Protein AF-0000000077855759 (afdb_homodimer)

Sequence (498 aa):
MSPPAPWRPLLDTHLSQNSTTTLTLTTIDHDAANRPVPRARTCEFRGFWPSPSLHPSALDALAAQCGGPNPPVYESDMLSLTTDVRMDKAAQLDATGHVVEAVFWLKDVMNQWRIRGTAHVLGDPRGGPHEEAAREAVRRGMRRTTQGEEDAWTWERQVTSYFANHSPAMRGSFRNPPPGRPRDTPAGPGLGLGQTVDDLHDPVARGNFRVVVVRPEEVERLDLSDLQNVRRVQWTLQEDRWEEVELWPMSPPAPWRPLLDTHLSQNSTTTLTLTTIDHDAANRPVPRARTCEFRGFWPSPSLHPSALDALAAQCGGPNPPVYESDMLSLTTDVRMDKAAQLDATGHVVEAVFWLKDVMNQWRIRGTAHVLGDPRGGPHEEAAREAVRRGMRRTTQGEEDAWTWERQVTSYFANHSPAMRGSFRNPPPGRPRDTPAGPGLGLGQTVDDLHDPVARGNFRVVVVRPEEVERLDLSDLQNVRRVQWTLQEDRWEEVELWP

Secondary structure (DSSP, 8-state):
-PPPPTTHHHHHHHHHHSS--EEEEEEEEE-TT--EEEEEEEEE---BTT-----HHHHHHHHHHHSSPPPS-EE-S-EEEEEETTSHHHHHHHHTTTEEEEEEEEGGGTEEEEEEEEEEEE--TT--HHHHHHHHHHHTT-EE-SSS-GGG--HHHHHHHHHHTS-HHHHHGGGSSPTTSBTTS---TT--TT-----TT-HHHHHHEEEEEEEEEEEEEEE-S-TTS-EEEEEEEETTEEEEEEE--/-PPPPTTHHHHHHHHHHSS--EEEEEEEEE-TT--EEEEEEEEE---BTT-----HHHHHHHHHHHSSPPPS-EE-S-EEEEEETTSHHHHHHHHTTTEEEEEEEEGGGTEEEEEEEEEEEE--TT--HHHHHHHHHHHTT-EE-SSS-GGG--HHHHHHHHHHTS-HHHHHGGGSSPTTSBTTS---TT--TT-----TT-HHHHHHEEEEEEEEEEEEEEE-S-TTS-EEEEEEEETTEEEEEEE--

Organism: Aspergillus terreus (NCBI:txid33178)

Foldseek 3Di:
DPDAAPCQVVVVVLCVQFPFQKKKKKFWDADPVRHIDIDIDIFGWQDFPLDGDADPQLQVLCCVAPVGAFKPFKGFSKIKTKDFCLDPLVVRCVVPVQWMKMWDQRPSQRKIKIFTFGKAKEQQPVDDDNNVVSVVVVVVRMDTDPDDDPVRDDRNRSLLSSLSRDFQQVLLVLLAARPPDDPPDDSDPSHDHRGGHSRSPDPSSSNGMIMMIGDGAKMKMWGCNDVVDIWIKMWGQDPNHTDIDTDDD/DPDAAPCQVVVVVLCVQFPFQKKKKKFWDADPVRHIDIDIDIFGWQDFPLDGDADPQLQVLCCVAPVGAFKPFKGFSKIKTKDFCLDPLVVRCVVPVQWMKMWDQRPSQRKIKIFTFGKAKEQQPVDDDNNVVSVVVVVVGMDTDPDDDPVRDDRNRSLLSSLSRDFQQVLLVLLAARPPDDPVDDSDPSHDHRGGHSRSPDPSSSNGMIMMIGDGAKMKMWGCNDVVDIWIKMWGQDPNHTDIDTDDD

InterPro domains:
  IPR012349 FMN-binding split barrel [G3DSA:2.30.110.10] (3-249)
  IPR024624 Pyridoxamine 5'-phosphate oxidase, Alr4036 family, FMN-binding domain [PF12766] (5-122)

Solvent-accessible surface area (backbone atoms only — not comparable to full-atom values): 26289 Å² total; per-residue (Å²): 120,86,71,76,58,88,62,47,68,59,51,52,51,52,49,73,67,23,95,59,55,54,28,37,44,26,31,44,44,63,48,98,86,66,45,79,37,38,42,70,44,81,44,58,59,51,38,40,34,81,56,50,85,69,44,70,70,20,51,51,49,28,44,74,74,60,78,35,71,54,58,67,26,50,38,42,81,23,41,23,33,69,45,50,59,70,32,69,66,52,57,28,28,70,74,54,81,14,43,30,26,35,35,34,72,35,68,78,64,30,32,37,38,38,38,29,34,35,47,36,62,36,51,57,82,84,51,54,70,68,35,49,51,28,49,51,60,52,51,72,55,49,41,72,48,97,37,64,58,67,88,70,48,50,71,68,49,48,48,43,47,61,54,38,54,41,54,37,54,59,39,13,56,39,26,32,31,62,39,70,38,56,50,88,48,80,51,52,91,90,31,38,75,62,37,69,37,86,59,84,73,39,65,61,29,43,66,28,37,31,40,34,39,33,44,69,39,33,40,34,40,40,38,55,72,40,72,66,60,52,43,24,40,39,36,37,60,49,96,92,35,76,44,77,48,51,25,30,88,120,85,72,76,57,88,62,48,67,59,50,53,52,52,48,72,66,22,95,59,56,56,29,37,45,24,31,45,45,62,48,98,86,67,46,78,38,37,40,71,44,80,44,58,58,52,38,41,34,80,58,51,84,71,45,70,69,21,53,50,50,29,43,74,73,62,78,36,71,57,59,66,27,51,38,42,83,24,40,24,32,69,46,51,59,70,32,68,66,52,56,28,28,72,73,53,81,15,44,30,26,36,36,34,72,35,69,78,66,30,32,37,38,39,38,28,32,36,46,36,64,37,50,57,82,85,51,56,70,67,34,49,51,28,50,51,60,51,52,74,56,49,40,71,47,97,35,67,59,68,87,68,48,52,71,66,51,48,47,42,47,60,55,37,53,41,53,38,54,60,40,11,57,37,25,33,31,62,40,69,36,56,50,88,48,81,51,53,89,90,31,38,76,62,37,66,39,85,61,84,72,39,64,61,27,43,66,27,37,30,39,34,39,34,43,68,41,33,41,36,41,40,36,54,71,40,73,66,61,54,43,22,39,37,36,36,59,49,95,92,36,75,44,78,48,52,26,30,88

Radius of gyration: 24.05 Å; Cα contacts (8 Å, |Δi|>4): 1072; chains: 2; bounding box: 54×73×54 Å

pLDDT: mean 96.37, std 4.12, range [60.31, 98.94]

Nearest PDB structures (foldseek):
  6ymh-assembly1_BBB  TM=7.259E-01  e=4.515E-08  Escherichia coli K-12
  1t9m-assembly1_B  TM=6.771E-01  e=1.110E-08  Pseudomonas aeruginosa
  6ylz-assembly1_AAA-2  TM=7.016E-01  e=2.608E-08  Escherichia coli K-12
  1dnl-assembly1_A  TM=5.886E-01  e=4.727E-09  Escherichia coli K-12
  6ymh-assembly1_AAA  TM=7.828E-01  e=9.529E-07  Escherichia coli K-12

Structure (mmCIF, N/CA/C/O backbone):
data_AF-0000000077855759-model_v1
#
loop_
_entity.id
_entity.type
_entity.pdbx_description
1 polymer 'Uncharacterized protein'
#
loop_
_atom_site.group_PDB
_atom_site.id
_atom_site.type_symbol
_atom_site.label_atom_id
_atom_site.label_alt_id
_atom_site.label_comp_id
_atom_site.label_asym_id
_atom_site.label_entity_id
_atom_site.label_seq_id
_atom_site.pdbx_PDB_ins_code
_atom_site.Cartn_x
_atom_site.Cartn_y
_atom_site.Cartn_z
_atom_site.occupancy
_atom_site.B_iso_or_equiv
_atom_site.auth_seq_id
_atom_site.auth_comp_id
_atom_site.auth_asym_id
_atom_site.auth_atom_id
_atom_site.pdbx_PDB_model_num
ATOM 1 N N . MET A 1 1 ? -23.641 -25.172 -3.844 1 60.53 1 MET A N 1
ATOM 2 C CA . MET A 1 1 ? -22.297 -24.578 -3.717 1 60.53 1 MET A CA 1
ATOM 3 C C . MET A 1 1 ? -22.359 -23.266 -2.957 1 60.53 1 MET A C 1
ATOM 5 O O . MET A 1 1 ? -23.375 -22.562 -2.998 1 60.53 1 MET A O 1
ATOM 9 N N . SER A 1 2 ? -21.516 -23.109 -1.911 1 77.69 2 SER A N 1
ATOM 10 C CA . SER A 1 2 ? -21.562 -21.875 -1.123 1 77.69 2 SER A CA 1
ATOM 11 C C . SER A 1 2 ? -21.453 -20.656 -2.014 1 77.69 2 SER A C 1
ATOM 13 O O . SER A 1 2 ? -20.672 -20.641 -2.967 1 77.69 2 SER A O 1
ATOM 15 N N . PRO A 1 3 ? -22.375 -19.781 -1.977 1 87.19 3 PRO A N 1
ATOM 16 C CA . PRO A 1 3 ? -22.328 -18.562 -2.781 1 87.19 3 PRO A CA 1
ATOM 17 C C . PRO A 1 3 ? -21.031 -17.781 -2.602 1 87.19 3 PRO A C 1
ATOM 19 O O . PRO A 1 3 ? -20.328 -17.984 -1.614 1 87.19 3 PRO A O 1
ATOM 22 N N . PRO A 1 4 ? -20.672 -17 -3.646 1 92.44 4 PRO A N 1
ATOM 23 C CA . PRO A 1 4 ? -19.531 -16.109 -3.475 1 92.44 4 PRO A CA 1
ATOM 24 C C . PRO A 1 4 ? -19.672 -15.188 -2.266 1 92.44 4 PRO A C 1
ATOM 26 O O . PRO A 1 4 ? -20.781 -14.922 -1.819 1 92.44 4 PRO A O 1
ATOM 29 N N . ALA A 1 5 ? -18.547 -14.789 -1.756 1 97.44 5 ALA A N 1
ATOM 30 C CA . ALA A 1 5 ? -18.578 -13.805 -0.674 1 97.44 5 ALA A CA 1
ATOM 31 C C . ALA A 1 5 ? -19.406 -12.586 -1.069 1 97.44 5 ALA A C 1
ATOM 33 O O . ALA A 1 5 ? -19.422 -12.195 -2.24 1 97.44 5 ALA A O 1
ATOM 34 N N . PRO A 1 6 ? -20.094 -11.93 -0.181 1 98 6 PRO A N 1
ATOM 35 C CA . PRO A 1 6 ? -21 -10.82 -0.5 1 98 6 PRO A CA 1
ATOM 36 C C . PRO A 1 6 ? -20.266 -9.633 -1.133 1 98 6 PRO A C 1
ATOM 38 O O . PRO A 1 6 ? -20.875 -8.867 -1.888 1 98 6 PRO A O 1
ATOM 41 N N . TRP A 1 7 ? -19.047 -9.43 -0.906 1 98.69 7 TRP A N 1
ATOM 42 C CA . TRP A 1 7 ? -18.266 -8.305 -1.427 1 98.69 7 TRP A CA 1
ATOM 43 C C . TRP A 1 7 ? -17.719 -8.625 -2.811 1 98.69 7 TRP A C 1
ATOM 45 O O . TRP A 1 7 ? -17.297 -7.723 -3.541 1 98.69 7 TRP A O 1
ATOM 55 N N . ARG A 1 8 ? -17.688 -9.844 -3.229 1 98 8 ARG A N 1
ATOM 56 C CA . ARG A 1 8 ? -16.938 -10.32 -4.387 1 98 8 ARG A CA 1
ATOM 57 C C . ARG A 1 8 ? -17.531 -9.766 -5.684 1 98 8 ARG A C 1
ATOM 59 O O . ARG A 1 8 ? -16.797 -9.258 -6.531 1 98 8 ARG A O 1
ATOM 66 N N . PRO A 1 9 ? -18.828 -9.828 -5.926 1 97.56 9 PRO A N 1
ATOM 67 C CA . PRO A 1 9 ? -19.375 -9.305 -7.184 1 97.56 9 PRO A CA 1
ATOM 68 C C . PRO A 1 9 ? -19.109 -7.816 -7.375 1 97.56 9 PRO A C 1
ATOM 70 O O . PRO A 1 9 ? -18.781 -7.383 -8.484 1 97.56 9 PRO A O 1
ATOM 73 N N . LEU A 1 10 ? -19.203 -7.074 -6.332 1 98.5 10 LEU A N 1
ATOM 74 C CA . LEU A 1 10 ? -18.984 -5.637 -6.43 1 98.5 10 LEU A CA 1
ATOM 75 C C . LEU A 1 10 ? -17.5 -5.34 -6.699 1 98.5 10 LEU A C 1
ATOM 77 O O . LEU A 1 10 ? -17.188 -4.488 -7.531 1 98.5 10 LEU A O 1
ATOM 81 N N . LEU A 1 11 ? -16.609 -5.992 -6.004 1 98.69 11 LEU A N 1
ATOM 82 C CA . LEU A 1 11 ? -15.18 -5.812 -6.262 1 98.69 11 LEU A CA 1
ATOM 83 C C . LEU A 1 11 ? -14.844 -6.168 -7.703 1 98.69 11 LEU A C 1
ATOM 85 O O . LEU A 1 11 ? -14.102 -5.438 -8.367 1 98.69 11 LEU A O 1
ATOM 89 N N . ASP A 1 12 ? -15.391 -7.254 -8.148 1 97.44 12 ASP A N 1
ATOM 90 C CA . ASP A 1 12 ? -15.156 -7.676 -9.523 1 97.44 12 ASP A CA 1
ATOM 91 C C . ASP A 1 12 ? -15.602 -6.598 -10.508 1 97.44 12 ASP A C 1
ATOM 93 O O . ASP A 1 12 ? -14.883 -6.293 -11.469 1 97.44 12 ASP A O 1
ATOM 97 N N . THR A 1 13 ? -16.75 -6.02 -10.305 1 98.19 13 THR A N 1
ATOM 98 C CA . THR A 1 13 ? -17.266 -4.945 -11.141 1 98.19 13 THR A CA 1
ATOM 99 C C . THR A 1 13 ? -16.328 -3.742 -11.117 1 98.19 13 THR A C 1
ATOM 101 O O . THR A 1 13 ? -16 -3.174 -12.172 1 98.19 13 THR A O 1
ATOM 104 N N . HIS A 1 14 ? -15.812 -3.332 -9.93 1 98.75 14 HIS A N 1
ATOM 105 C CA . HIS A 1 14 ? -14.914 -2.189 -9.805 1 98.75 14 HIS A CA 1
ATOM 106 C C . HIS A 1 14 ? -13.602 -2.441 -10.531 1 98.75 14 HIS A C 1
ATOM 108 O O . HIS A 1 14 ? -13.078 -1.549 -11.203 1 98.75 14 HIS A O 1
ATOM 114 N N . LEU A 1 15 ? -13.125 -3.666 -10.391 1 98.19 15 LEU A N 1
ATOM 115 C CA . LEU A 1 15 ? -11.875 -4.027 -11.055 1 98.19 15 LEU A CA 1
ATOM 116 C C . LEU A 1 15 ? -12.039 -3.998 -12.57 1 98.19 15 LEU A C 1
ATOM 118 O O . LEU A 1 15 ? -11.125 -3.58 -13.289 1 98.19 15 LEU A O 1
ATOM 122 N N . SER A 1 16 ? -13.195 -4.383 -13.07 1 97 16 SER A N 1
ATOM 123 C CA . SER A 1 16 ? -13.445 -4.402 -14.508 1 97 16 SER A CA 1
ATOM 124 C C . SER A 1 16 ? -13.609 -2.988 -15.062 1 97 16 SER A C 1
ATOM 126 O O . SER A 1 16 ? -13.383 -2.752 -16.25 1 97 16 SER A O 1
ATOM 128 N N . GLN A 1 17 ? -13.961 -2.012 -14.234 1 97.69 17 GLN A N 1
ATOM 129 C CA . GLN A 1 17 ? -14.219 -0.639 -14.648 1 97.69 17 GLN A CA 1
ATOM 130 C C . GLN A 1 17 ? -12.984 0.236 -14.484 1 97.69 17 GLN A C 1
ATOM 132 O O . GLN A 1 17 ? -12.961 1.384 -14.93 1 97.69 17 GLN A O 1
ATOM 137 N N . ASN A 1 18 ? -12.023 -0.285 -13.812 1 96.75 18 ASN A N 1
ATOM 138 C CA . ASN A 1 18 ? -10.828 0.491 -13.516 1 96.75 18 ASN A CA 1
ATOM 139 C C . ASN A 1 18 ? -9.711 0.214 -14.523 1 96.75 18 ASN A C 1
ATOM 141 O O . ASN A 1 18 ? -9.562 -0.915 -14.992 1 96.75 18 ASN A O 1
ATOM 145 N N . SER A 1 19 ? -8.867 1.214 -14.773 1 95.38 19 SER A N 1
ATOM 146 C CA . SER A 1 19 ? -7.836 1.148 -15.805 1 95.38 19 SER A CA 1
ATOM 147 C C . SER A 1 19 ? -6.688 0.241 -15.391 1 95.38 19 SER A C 1
ATOM 149 O O . SER A 1 19 ? -5.906 -0.21 -16.234 1 95.38 19 SER A O 1
ATOM 151 N N . THR A 1 20 ? -6.52 0.052 -14.109 1 94.88 20 THR A N 1
ATOM 152 C CA . THR A 1 20 ? -5.469 -0.83 -13.609 1 94.88 20 THR A CA 1
ATOM 153 C C . THR A 1 20 ? -6.008 -1.749 -12.516 1 94.88 20 THR A C 1
ATOM 155 O O . THR A 1 20 ? -7.051 -1.469 -11.922 1 94.88 20 THR A O 1
ATOM 158 N N . THR A 1 21 ? -5.375 -2.834 -12.383 1 96.31 21 THR A N 1
ATOM 159 C CA . THR A 1 21 ? -5.691 -3.754 -11.289 1 96.31 21 THR A CA 1
ATOM 160 C C . THR A 1 21 ? -4.512 -3.883 -10.336 1 96.31 21 THR A C 1
ATOM 162 O O . THR A 1 21 ? -4.32 -4.934 -9.719 1 96.31 21 THR A O 1
ATOM 165 N N . THR A 1 22 ? -3.705 -2.838 -10.281 1 97.81 22 THR A N 1
ATOM 166 C CA . THR A 1 22 ? -2.551 -2.764 -9.398 1 97.81 22 THR A CA 1
ATOM 167 C C . THR A 1 22 ? -2.994 -2.641 -7.941 1 97.81 22 THR A C 1
ATOM 169 O O . THR A 1 22 ? -3.992 -1.979 -7.645 1 97.81 22 THR A O 1
ATOM 172 N N . LEU A 1 23 ? -2.326 -3.338 -7.078 1 98.75 23 LEU A N 1
ATOM 173 C CA . LEU A 1 23 ? -2.584 -3.232 -5.648 1 98.75 23 LEU A CA 1
ATOM 174 C C . LEU A 1 23 ? -1.281 -3.092 -4.867 1 98.75 23 LEU A C 1
ATOM 176 O O . LEU A 1 23 ? -0.198 -3.297 -5.418 1 98.75 23 LEU A O 1
ATOM 180 N N . THR A 1 24 ? -1.354 -2.66 -3.635 1 98.88 24 THR A N 1
ATOM 181 C CA . THR A 1 24 ? -0.235 -2.715 -2.701 1 98.88 24 THR A CA 1
ATOM 182 C C . THR A 1 24 ? -0.389 -3.889 -1.738 1 98.88 24 THR A C 1
ATOM 184 O O . THR A 1 24 ? -1.423 -4.027 -1.082 1 98.88 24 THR A O 1
ATOM 187 N N . LEU A 1 25 ? 0.583 -4.742 -1.74 1 98.94 25 LEU A N 1
ATOM 188 C CA . LEU A 1 25 ? 0.614 -5.844 -0.782 1 98.94 25 LEU A CA 1
ATOM 189 C C . LEU A 1 25 ? 1.554 -5.527 0.377 1 98.94 25 LEU A C 1
ATOM 191 O O . LEU A 1 25 ? 2.688 -5.09 0.162 1 98.94 25 LEU A O 1
ATOM 195 N N . THR A 1 26 ? 1.043 -5.766 1.596 1 98.94 26 THR A N 1
ATOM 196 C CA . THR A 1 26 ? 1.834 -5.449 2.777 1 98.94 26 THR A CA 1
ATOM 197 C C . THR A 1 26 ? 2.076 -6.695 3.621 1 98.94 26 THR A C 1
ATOM 199 O O . THR A 1 26 ? 1.202 -7.559 3.727 1 98.94 26 THR A O 1
ATOM 202 N N . THR A 1 27 ? 3.25 -6.836 4.141 1 98.88 27 THR A N 1
ATOM 203 C CA . THR A 1 27 ? 3.705 -7.91 5.016 1 98.88 27 THR A CA 1
ATOM 204 C C . THR A 1 27 ? 4.414 -7.344 6.242 1 98.88 27 THR A C 1
ATOM 206 O O . THR A 1 27 ? 4.484 -6.125 6.418 1 98.88 27 THR A O 1
ATOM 209 N N . ILE A 1 28 ? 4.805 -8.227 7.125 1 98.62 28 ILE A N 1
ATOM 210 C CA . ILE A 1 28 ? 5.574 -7.867 8.312 1 98.62 28 ILE A CA 1
ATOM 211 C C . ILE A 1 28 ? 7.004 -8.391 8.172 1 98.62 28 ILE A C 1
ATOM 213 O O . ILE A 1 28 ? 7.223 -9.523 7.75 1 98.62 28 ILE A O 1
ATOM 217 N N . ASP A 1 29 ? 7.914 -7.535 8.375 1 98.12 29 ASP A N 1
ATOM 218 C CA . ASP A 1 29 ? 9.312 -7.902 8.586 1 98.12 29 ASP A CA 1
ATOM 219 C C . ASP A 1 29 ? 9.75 -7.57 10.008 1 98.12 29 ASP A C 1
ATOM 221 O O . ASP A 1 29 ? 8.945 -7.109 10.82 1 98.12 29 ASP A O 1
ATOM 225 N N . HIS A 1 30 ? 10.953 -7.906 10.367 1 97.06 30 HIS A N 1
ATOM 226 C CA . HIS A 1 30 ? 11.547 -7.531 11.648 1 97.06 30 HIS A CA 1
ATOM 227 C C . HIS A 1 30 ? 12.883 -6.824 11.445 1 97.06 30 HIS A C 1
ATOM 229 O O . HIS A 1 30 ? 13.68 -7.211 10.586 1 97.06 30 HIS A O 1
ATOM 235 N N . ASP A 1 31 ? 13.062 -5.73 12.172 1 94.88 31 ASP A N 1
ATOM 236 C CA . ASP A 1 31 ? 14.32 -5 12.047 1 94.88 31 ASP A CA 1
ATOM 237 C C . ASP A 1 31 ? 15.422 -5.66 12.875 1 94.88 31 ASP A C 1
ATOM 239 O O . ASP A 1 31 ? 15.25 -6.77 13.383 1 94.88 31 ASP A O 1
ATOM 243 N N . ALA A 1 32 ? 16.609 -4.977 12.898 1 92.75 32 ALA A N 1
ATOM 244 C CA . ALA A 1 32 ? 17.781 -5.555 13.539 1 92.75 32 ALA A CA 1
ATOM 245 C C . ALA A 1 32 ? 17.531 -5.805 15.023 1 92.75 32 ALA A C 1
ATOM 247 O O . ALA A 1 32 ? 18.125 -6.711 15.609 1 92.75 32 ALA A O 1
ATOM 248 N N . ALA A 1 33 ? 16.641 -5.004 15.656 1 94.31 33 ALA A N 1
ATOM 249 C CA . ALA A 1 33 ? 16.297 -5.156 17.062 1 94.31 33 ALA A CA 1
ATOM 250 C C . ALA A 1 33 ? 15.117 -6.102 17.25 1 94.31 33 ALA A C 1
ATOM 252 O O . ALA A 1 33 ? 14.508 -6.145 18.312 1 94.31 33 ALA A O 1
ATOM 253 N N . ASN A 1 34 ? 14.625 -6.766 16.219 1 94.25 34 ASN A N 1
ATOM 254 C CA . ASN A 1 34 ? 13.539 -7.738 16.188 1 94.25 34 ASN A CA 1
ATOM 255 C C . ASN A 1 34 ? 12.18 -7.074 16.391 1 94.25 34 ASN A C 1
ATOM 257 O O . ASN A 1 34 ? 11.242 -7.695 16.891 1 94.25 34 ASN A O 1
ATOM 261 N N . ARG A 1 35 ? 12.125 -5.809 16.172 1 96.12 35 ARG A N 1
ATOM 262 C CA . ARG A 1 35 ? 10.852 -5.105 16.188 1 96.12 35 ARG A CA 1
ATOM 263 C C . ARG A 1 35 ? 10.117 -5.27 14.867 1 96.12 35 ARG A C 1
ATOM 265 O O . ARG A 1 35 ? 10.727 -5.207 13.797 1 96.12 35 ARG A O 1
ATOM 272 N N . PRO A 1 36 ? 8.773 -5.527 14.922 1 97.88 36 PRO A N 1
ATOM 273 C CA . PRO A 1 36 ? 8.031 -5.633 13.672 1 97.88 36 PRO A CA 1
ATOM 274 C C . PRO A 1 36 ? 7.996 -4.32 12.891 1 97.88 36 PRO A C 1
ATOM 276 O O . PRO A 1 36 ? 7.848 -3.25 13.484 1 97.88 36 PRO A O 1
ATOM 279 N N . VAL A 1 37 ? 8.227 -4.41 11.633 1 98.44 37 VAL A N 1
ATOM 280 C CA . VAL A 1 37 ? 8.141 -3.266 10.734 1 98.44 37 VAL A CA 1
ATOM 281 C C . VAL A 1 37 ? 7.281 -3.625 9.523 1 98.44 37 VAL A C 1
ATOM 283 O O . VAL A 1 37 ? 7.305 -4.762 9.047 1 98.44 37 VAL A O 1
ATOM 286 N N . PRO A 1 38 ? 6.488 -2.717 9.062 1 98.62 38 PRO A N 1
ATOM 287 C CA . PRO A 1 38 ? 5.672 -3 7.883 1 98.62 38 PRO A CA 1
ATOM 288 C C . PRO A 1 38 ? 6.469 -2.936 6.582 1 98.62 38 PRO A C 1
ATOM 290 O O . PRO A 1 38 ? 7.395 -2.129 6.461 1 98.62 38 PRO A O 1
ATOM 293 N N . ARG A 1 39 ? 6.18 -3.791 5.684 1 98.81 39 ARG A N 1
ATOM 294 C CA . ARG A 1 39 ? 6.723 -3.777 4.328 1 98.81 39 ARG A CA 1
ATOM 295 C C . ARG A 1 39 ? 5.605 -3.75 3.289 1 98.81 39 ARG A C 1
ATOM 297 O O . ARG A 1 39 ? 4.582 -4.414 3.453 1 98.81 39 ARG A O 1
ATOM 304 N N . ALA A 1 40 ? 5.766 -2.953 2.268 1 98.75 40 ALA A N 1
ATOM 305 C CA . ALA A 1 40 ? 4.734 -2.76 1.25 1 98.75 40 ALA A CA 1
ATOM 306 C C . ALA A 1 40 ? 5.348 -2.68 -0.144 1 98.75 40 ALA A C 1
ATOM 308 O O . ALA A 1 40 ? 6.461 -2.172 -0.312 1 98.75 40 ALA A O 1
ATOM 309 N N . ARG A 1 41 ? 4.652 -3.191 -1.123 1 98.69 41 ARG A N 1
ATOM 310 C CA . ARG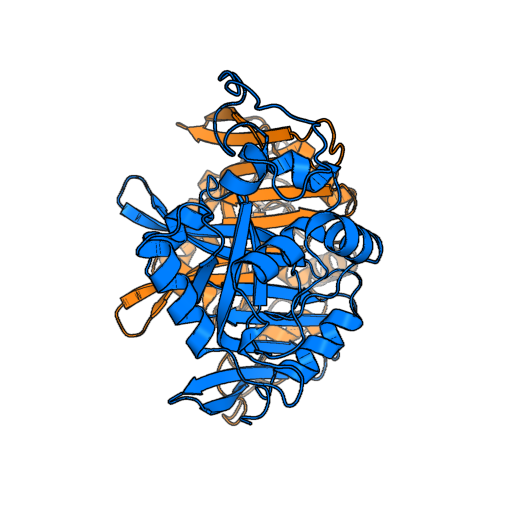 A 1 41 ? 5.074 -3.076 -2.516 1 98.69 41 ARG A CA 1
ATOM 311 C C . ARG A 1 41 ? 3.879 -3.168 -3.457 1 98.69 41 ARG A C 1
ATOM 313 O O . ARG A 1 41 ? 2.852 -3.754 -3.109 1 98.69 41 ARG A O 1
ATOM 320 N N . THR A 1 42 ? 4.098 -2.594 -4.59 1 98.56 42 THR A N 1
ATOM 321 C CA . THR A 1 42 ? 3.096 -2.684 -5.648 1 98.56 42 THR A CA 1
ATOM 322 C C . THR A 1 42 ? 3.129 -4.062 -6.305 1 98.56 42 THR A C 1
ATOM 324 O O . THR A 1 42 ? 4.203 -4.602 -6.574 1 98.56 42 THR A O 1
ATOM 327 N N . CYS A 1 43 ? 1.986 -4.664 -6.461 1 98.5 43 CYS A N 1
ATOM 328 C CA . CYS A 1 43 ? 1.792 -5.938 -7.145 1 98.5 43 CYS A CA 1
ATOM 329 C C . CYS A 1 43 ? 0.671 -5.84 -8.172 1 98.5 43 CYS A C 1
ATOM 331 O O . CYS A 1 43 ? -0.094 -4.875 -8.172 1 98.5 43 CYS A O 1
ATOM 333 N N . GLU A 1 44 ? 0.677 -6.77 -9.07 1 97.81 44 GLU A N 1
ATOM 334 C CA . GLU A 1 44 ? -0.396 -6.859 -10.055 1 97.81 44 GLU A CA 1
ATOM 335 C C . GLU A 1 44 ? -1.382 -7.969 -9.695 1 97.81 44 GLU A C 1
ATOM 337 O O . GLU A 1 44 ? -0.977 -9.094 -9.398 1 97.81 44 GLU A O 1
ATOM 342 N N . PHE A 1 45 ? -2.654 -7.582 -9.664 1 98.69 45 PHE A N 1
ATOM 343 C CA . PHE A 1 45 ? -3.725 -8.555 -9.492 1 98.69 45 PHE A CA 1
ATOM 344 C C . PHE A 1 45 ? -3.828 -9.469 -10.711 1 98.69 45 PHE A C 1
ATOM 346 O O . PHE A 1 45 ? -3.934 -8.984 -11.844 1 98.69 45 PHE A O 1
ATOM 353 N N . ARG A 1 46 ? -3.793 -10.781 -10.484 1 98.25 46 ARG A N 1
ATOM 354 C CA . ARG A 1 46 ? -3.797 -11.734 -11.586 1 98.25 46 ARG A CA 1
ATOM 355 C C . ARG A 1 46 ? -5.109 -12.508 -11.641 1 98.25 46 ARG A C 1
ATOM 357 O O . ARG A 1 46 ? -5.137 -13.664 -12.055 1 98.25 46 ARG A O 1
ATOM 364 N N . GLY A 1 47 ? -6.164 -11.891 -11.055 1 97.88 47 GLY A N 1
ATOM 365 C CA . GLY A 1 47 ? -7.484 -12.508 -11.07 1 97.88 47 GLY A CA 1
ATOM 366 C C . GLY A 1 47 ? -7.801 -13.273 -9.797 1 97.88 47 GLY A C 1
ATOM 367 O O . GLY A 1 47 ? -6.926 -13.469 -8.953 1 97.88 47 GLY A O 1
ATOM 368 N N . PHE A 1 48 ? -9.055 -13.703 -9.695 1 98.31 48 PHE A N 1
ATOM 369 C CA . PHE A 1 48 ? -9.461 -14.555 -8.578 1 98.31 48 PHE A CA 1
ATOM 370 C C . PHE A 1 48 ? -9.047 -16 -8.82 1 98.31 48 PHE A C 1
ATOM 372 O O . PHE A 1 48 ? -9.305 -16.547 -9.891 1 98.31 48 PHE A O 1
ATOM 379 N N . TRP A 1 49 ? -8.367 -16.594 -7.91 1 98.38 49 TRP A N 1
ATOM 380 C CA . TRP A 1 49 ? -7.91 -17.984 -7.984 1 98.38 49 TRP A CA 1
ATOM 381 C C . TRP A 1 49 ? -9.094 -18.938 -8.039 1 98.38 49 TRP A C 1
ATOM 383 O O . TRP A 1 49 ? -10.07 -18.766 -7.305 1 98.38 49 TRP A O 1
ATOM 393 N N . PRO A 1 50 ? -9.055 -19.953 -8.836 1 97.94 50 PRO A N 1
ATOM 394 C CA . PRO A 1 50 ? -8.008 -20.328 -9.789 1 97.94 50 PRO A CA 1
ATOM 395 C C . PRO A 1 50 ? -8.383 -20.016 -11.234 1 97.94 50 PRO A C 1
ATOM 397 O O . PRO A 1 50 ? -8.102 -20.812 -12.133 1 97.94 50 PRO A O 1
ATOM 400 N N . SER A 1 51 ? -9.055 -18.844 -11.469 1 93.56 51 SER A N 1
ATOM 401 C CA . SER A 1 51 ? -9.617 -18.562 -12.781 1 93.56 51 SER A CA 1
ATOM 402 C C . SER A 1 51 ? -9.117 -17.234 -13.328 1 93.56 51 SER A C 1
ATOM 404 O O . SER A 1 51 ? -9.914 -16.344 -13.641 1 93.56 51 SER A O 1
ATOM 406 N N . PRO A 1 52 ? -7.777 -17.125 -13.586 1 94.12 52 PRO A N 1
ATOM 407 C CA . PRO A 1 52 ? -7.293 -15.891 -14.227 1 94.12 52 PRO A CA 1
ATOM 408 C C . PRO A 1 52 ? -7.84 -15.719 -15.641 1 94.12 52 PRO A C 1
ATOM 410 O O . PRO A 1 52 ? -8.117 -16.703 -16.328 1 94.12 52 PRO A O 1
ATOM 413 N N . SER A 1 53 ? -8.016 -14.469 -16.031 1 94.12 53 SER A N 1
ATOM 414 C CA . SER A 1 53 ? -8.258 -14.195 -17.438 1 94.12 53 SER A CA 1
ATOM 415 C C . SER A 1 53 ? -7.008 -14.445 -18.281 1 94.12 53 SER A C 1
ATOM 417 O O . SER A 1 53 ? -6.031 -13.695 -18.188 1 94.12 53 SER A O 1
ATOM 419 N N . LEU A 1 54 ? -7.059 -15.438 -19.125 1 97.25 54 LEU A N 1
ATOM 420 C CA . LEU A 1 54 ? -5.875 -15.812 -19.891 1 97.25 54 LEU A CA 1
ATOM 421 C C . LEU A 1 54 ? -5.82 -15.062 -21.219 1 97.25 54 LEU A C 1
ATOM 423 O O . LEU A 1 54 ? -6.809 -15.016 -21.953 1 97.25 54 LEU A O 1
ATOM 427 N N . HIS A 1 55 ? -4.695 -14.484 -21.453 1 97.38 55 HIS A N 1
ATOM 428 C CA . HIS A 1 55 ? -4.445 -13.867 -22.75 1 97.38 55 HIS A CA 1
ATOM 429 C C . HIS A 1 55 ? -4.449 -14.906 -23.859 1 97.38 55 HIS A C 1
ATOM 431 O O . HIS A 1 55 ? -4.023 -16.047 -23.656 1 97.38 55 HIS A O 1
ATOM 437 N N . PRO A 1 56 ? -4.836 -14.484 -25.109 1 97.69 56 PRO A N 1
ATOM 438 C CA . PRO A 1 56 ? -4.809 -15.43 -26.219 1 97.69 56 PRO A CA 1
ATOM 439 C C . PRO A 1 56 ? -3.436 -16.062 -26.422 1 97.69 56 PRO A C 1
ATOM 441 O O . PRO A 1 56 ? -3.34 -17.266 -26.703 1 97.69 56 PRO A O 1
ATOM 444 N N . SER A 1 57 ? -2.418 -15.273 -26.266 1 97.31 57 SER A N 1
ATOM 445 C CA . SER A 1 57 ? -1.071 -15.812 -26.422 1 97.31 57 SER A CA 1
ATOM 446 C C . SER A 1 57 ? -0.762 -16.859 -25.359 1 97.31 57 SER A C 1
ATOM 448 O O . SER A 1 57 ? -0.028 -17.812 -25.625 1 97.31 57 SER A O 1
ATOM 450 N N . ALA A 1 58 ? -1.266 -16.719 -24.156 1 97.81 58 ALA A N 1
ATOM 451 C CA . ALA A 1 58 ? -1.111 -17.719 -23.109 1 97.81 58 ALA A CA 1
ATOM 452 C C . ALA A 1 58 ? -1.826 -19.016 -23.469 1 97.81 58 ALA A C 1
ATOM 454 O O . ALA A 1 58 ? -1.284 -20.094 -23.281 1 97.81 58 ALA A O 1
ATOM 455 N N . LEU A 1 59 ? -3.074 -18.906 -24.016 1 97.81 59 LEU A N 1
ATOM 456 C CA . LEU A 1 59 ? -3.844 -20.062 -24.453 1 97.81 59 LEU A CA 1
ATOM 457 C C . LEU A 1 59 ? -3.105 -20.828 -25.531 1 97.81 59 LEU A C 1
ATOM 459 O O . LEU A 1 59 ? -3.049 -22.062 -25.5 1 97.81 59 LEU A O 1
ATOM 463 N N . ASP A 1 60 ? -2.535 -20.062 -26.438 1 97.94 60 ASP A N 1
ATOM 464 C CA . ASP A 1 60 ? -1.762 -20.688 -27.516 1 97.94 60 ASP A CA 1
ATOM 465 C C . ASP A 1 60 ? -0.561 -21.453 -26.953 1 97.94 60 ASP A C 1
ATOM 467 O O . ASP A 1 60 ? -0.311 -22.594 -27.328 1 97.94 60 ASP A O 1
ATOM 471 N N . ALA A 1 61 ? 0.146 -20.797 -26.047 1 97.94 61 ALA A N 1
ATOM 472 C CA . ALA A 1 61 ? 1.33 -21.422 -25.453 1 97.94 61 ALA A CA 1
ATOM 473 C C . ALA A 1 61 ? 0.959 -22.672 -24.672 1 97.94 61 ALA A C 1
ATOM 475 O O . ALA A 1 61 ? 1.643 -23.688 -24.75 1 97.94 61 ALA A O 1
ATOM 476 N N . LEU A 1 62 ? -0.097 -22.625 -23.938 1 98 62 LEU A N 1
ATOM 477 C CA . LEU A 1 62 ? -0.56 -23.766 -23.141 1 98 62 LEU A CA 1
ATOM 478 C C . LEU A 1 62 ? -0.98 -24.906 -24.047 1 98 62 LEU A C 1
ATOM 480 O O . LEU A 1 62 ? -0.67 -26.078 -23.766 1 98 62 LEU A O 1
ATOM 484 N N . ALA A 1 63 ? -1.685 -24.609 -25.094 1 97.62 63 ALA A N 1
ATOM 485 C CA . ALA A 1 63 ? -2.102 -25.641 -26.031 1 97.62 63 ALA A CA 1
ATOM 486 C C . ALA A 1 63 ? -0.895 -26.328 -26.656 1 97.62 63 ALA A C 1
ATOM 488 O O . ALA A 1 63 ? -0.868 -27.562 -26.766 1 97.62 63 ALA A O 1
ATOM 489 N N . ALA A 1 64 ? 0.047 -25.562 -26.969 1 97.62 64 ALA A N 1
ATOM 490 C CA . ALA A 1 64 ? 1.219 -26.062 -27.688 1 97.62 64 ALA A CA 1
ATOM 491 C C . ALA A 1 64 ? 2.113 -26.891 -26.766 1 97.62 64 ALA A C 1
ATOM 493 O O . ALA A 1 64 ? 2.764 -27.828 -27.203 1 97.62 64 ALA A O 1
ATOM 494 N N . GLN A 1 65 ? 2.096 -26.547 -25.469 1 97.12 65 GLN A N 1
ATOM 495 C CA . GLN A 1 65 ? 3.154 -27.094 -24.625 1 97.12 65 GLN A CA 1
ATOM 496 C C . GLN A 1 65 ? 2.576 -27.953 -23.516 1 97.12 65 GLN A C 1
ATOM 498 O O . GLN A 1 65 ? 3.299 -28.734 -22.875 1 97.12 65 GLN A O 1
ATOM 503 N N . CYS A 1 66 ? 1.29 -27.797 -23.156 1 93.94 66 CYS A N 1
ATOM 504 C CA . CYS A 1 66 ? 0.777 -28.422 -21.953 1 93.94 66 CYS A CA 1
ATOM 505 C C . CYS A 1 66 ? -0.582 -29.062 -22.203 1 93.94 66 CYS A C 1
ATOM 507 O O . CYS A 1 66 ? -1.27 -29.469 -21.266 1 93.94 66 CYS A O 1
ATOM 509 N N . GLY A 1 67 ? -1.062 -29.125 -23.391 1 94.94 67 GLY A N 1
ATOM 510 C CA . GLY A 1 67 ? -2.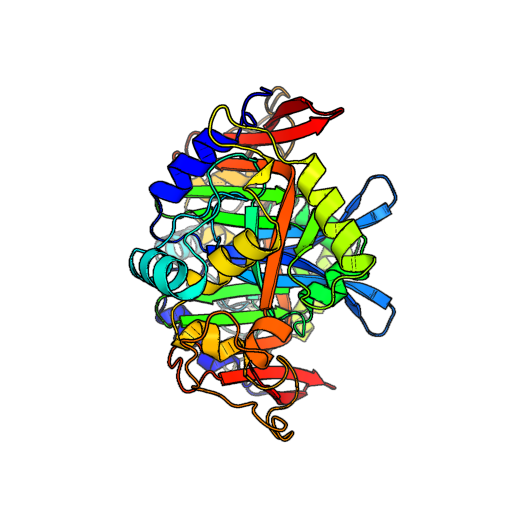352 -29.719 -23.703 1 94.94 67 GLY A CA 1
ATOM 511 C C . GLY A 1 67 ? -3.523 -28.828 -23.359 1 94.94 67 GLY A C 1
ATOM 512 O O . GLY A 1 67 ? -4.664 -29.281 -23.281 1 94.94 67 GLY A O 1
ATOM 513 N N . GLY A 1 68 ? -3.268 -27.547 -23.062 1 95.88 68 GLY A N 1
ATOM 514 C CA . GLY A 1 68 ? -4.309 -26.594 -22.75 1 95.88 68 GLY A CA 1
ATOM 515 C C . GLY A 1 68 ? -4.406 -26.281 -21.266 1 95.88 68 GLY A C 1
ATOM 516 O O . GLY A 1 68 ? -3.689 -26.875 -20.453 1 95.88 68 GLY A O 1
ATOM 517 N N . PRO A 1 69 ? -5.23 -25.297 -20.875 1 96 69 PRO A N 1
ATOM 518 C CA . PRO A 1 69 ? -5.418 -24.969 -19.453 1 96 69 PRO A CA 1
ATOM 519 C C . PRO A 1 69 ? -6.285 -25.984 -18.719 1 96 69 PRO A C 1
ATOM 521 O O . PRO A 1 69 ? -6.871 -26.875 -19.344 1 96 69 PRO A O 1
ATOM 524 N N . ASN A 1 70 ? -6.277 -25.906 -17.359 1 96.31 70 ASN A N 1
ATOM 525 C CA . ASN A 1 70 ? -7.207 -26.703 -16.562 1 96.31 70 ASN A CA 1
ATOM 526 C C . ASN A 1 70 ? -8.656 -26.438 -16.969 1 96.31 70 ASN A C 1
ATOM 528 O O . ASN A 1 70 ? -8.992 -25.328 -17.375 1 96.31 70 ASN A O 1
ATOM 532 N N . PRO A 1 71 ? -9.547 -27.516 -16.859 1 94.5 71 PRO A N 1
ATOM 533 C CA . PRO A 1 71 ? -10.977 -27.203 -16.922 1 94.5 71 PRO A CA 1
ATOM 534 C C . PRO A 1 71 ? -11.445 -26.328 -15.758 1 94.5 71 PRO A C 1
ATOM 536 O O . PRO A 1 71 ? -10.789 -26.281 -14.711 1 94.5 71 PRO A O 1
ATOM 539 N N . PRO A 1 72 ? -12.492 -25.594 -15.969 1 94 72 PRO A N 1
ATOM 540 C CA . PRO A 1 72 ? -12.984 -24.672 -14.938 1 94 72 PRO A CA 1
ATOM 541 C C . PRO A 1 72 ? -13.75 -25.391 -13.828 1 94 72 PRO A C 1
ATOM 543 O O . PRO A 1 72 ? -14.914 -25.062 -13.562 1 94 72 PRO A O 1
ATOM 546 N N . VAL A 1 73 ? -13.094 -26.25 -13.031 1 94.75 73 VAL A N 1
ATOM 547 C CA . VAL A 1 73 ? -13.688 -27.125 -12.031 1 94.75 73 VAL A CA 1
ATOM 548 C C . VAL A 1 73 ? -13.859 -26.375 -10.719 1 94.75 73 VAL A C 1
ATOM 550 O O . VAL A 1 73 ? -14.719 -26.719 -9.906 1 94.75 73 VAL A O 1
ATOM 553 N N . TYR A 1 74 ? -13.055 -25.328 -10.508 1 96.38 74 TYR A N 1
ATOM 554 C CA . TYR A 1 74 ? -13.055 -24.672 -9.211 1 96.38 74 TYR A CA 1
ATOM 555 C C . TYR A 1 74 ? -13.195 -23.156 -9.375 1 96.38 74 TYR A C 1
ATOM 557 O O . TYR A 1 74 ? -12.844 -22.609 -10.422 1 96.38 74 TYR A O 1
ATOM 565 N N . GLU A 1 75 ? -13.695 -22.531 -8.359 1 96.31 75 GLU A N 1
ATOM 566 C CA . GLU A 1 75 ? -13.695 -21.078 -8.172 1 96.31 75 GLU A CA 1
ATOM 567 C C . GLU A 1 75 ? -13.406 -20.703 -6.723 1 96.31 75 GLU A C 1
ATOM 569 O O . GLU A 1 75 ? -13.391 -21.578 -5.848 1 96.31 75 GLU A O 1
ATOM 574 N N . SER A 1 76 ? -13.117 -19.5 -6.48 1 97.62 76 SER A N 1
ATOM 575 C CA . SER A 1 76 ? -12.906 -19.016 -5.121 1 97.62 76 SER A CA 1
ATOM 576 C C . SER A 1 76 ? -13.031 -17.484 -5.051 1 97.62 76 SER A C 1
ATOM 578 O O . SER A 1 76 ? -13.219 -16.828 -6.07 1 97.62 76 SER A O 1
ATOM 580 N N . ASP A 1 77 ? -12.984 -16.953 -3.809 1 97.94 77 ASP A N 1
ATOM 581 C CA . ASP A 1 77 ? -12.938 -15.516 -3.572 1 97.94 77 ASP A CA 1
ATOM 582 C C . ASP A 1 77 ? -11.523 -15.047 -3.246 1 97.94 77 ASP A C 1
ATOM 584 O O . ASP A 1 77 ? -11.328 -13.969 -2.688 1 97.94 77 ASP A O 1
ATOM 588 N N . MET A 1 78 ? -10.555 -15.93 -3.502 1 98.75 78 MET A N 1
ATOM 589 C CA . MET A 1 78 ? -9.164 -15.625 -3.1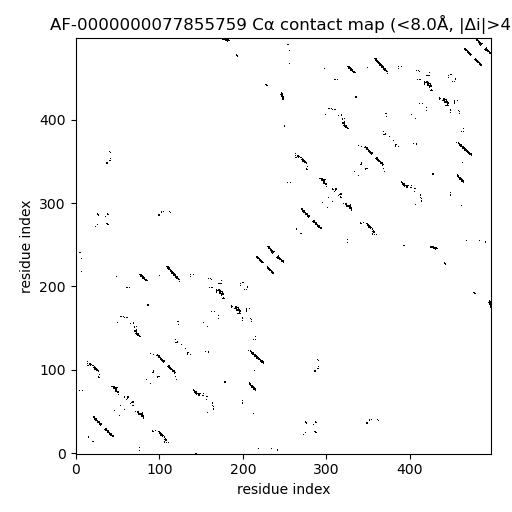54 1 98.75 78 MET A CA 1
ATOM 590 C C . MET A 1 78 ? -8.477 -14.867 -4.281 1 98.75 78 MET A C 1
ATOM 592 O O . MET A 1 78 ? -8.727 -15.125 -5.457 1 98.75 78 MET A O 1
ATOM 596 N N . LEU A 1 79 ? -7.625 -13.93 -3.912 1 98.81 79 LEU A N 1
ATOM 597 C CA . LEU A 1 79 ? -6.867 -13.148 -4.887 1 98.81 79 LEU A CA 1
ATOM 598 C C . LEU A 1 79 ? -5.598 -13.883 -5.305 1 98.81 79 LEU A C 1
ATOM 600 O O . LEU A 1 79 ? -5.016 -14.625 -4.512 1 98.81 79 LEU A O 1
ATOM 604 N N . SER A 1 80 ? -5.152 -13.625 -6.531 1 98.81 80 SER A N 1
ATOM 605 C CA . SER A 1 80 ? -3.893 -14.219 -6.969 1 98.81 80 SER A CA 1
ATOM 606 C C . SER A 1 80 ? -2.926 -13.164 -7.48 1 98.81 80 SER A C 1
ATOM 608 O O . SER A 1 80 ? -3.342 -12.18 -8.102 1 98.81 80 SER A O 1
ATOM 610 N N . LEU A 1 81 ? -1.725 -13.32 -7.172 1 98.62 81 LEU A N 1
ATOM 611 C CA . LEU A 1 81 ? -0.557 -12.594 -7.664 1 98.62 81 LEU A CA 1
ATOM 612 C C . LEU A 1 81 ? 0.561 -13.562 -8.039 1 98.62 81 LEU A C 1
ATOM 614 O O . LEU A 1 81 ? 0.436 -14.773 -7.832 1 98.62 81 LEU A O 1
ATOM 618 N N . THR A 1 82 ? 1.629 -13.062 -8.586 1 98.69 82 THR A N 1
ATOM 619 C CA . THR A 1 82 ? 2.818 -13.867 -8.828 1 98.69 82 THR A CA 1
ATOM 620 C C . THR A 1 82 ? 4.055 -13.219 -8.219 1 98.69 82 THR A C 1
ATOM 622 O O . THR A 1 82 ? 4.047 -12.016 -7.922 1 98.69 82 THR A O 1
ATOM 625 N N . THR A 1 83 ? 5.027 -14 -7.941 1 98.62 83 THR A N 1
ATOM 626 C CA . THR A 1 83 ? 6.23 -13.477 -7.305 1 98.62 83 THR A CA 1
ATOM 627 C C . THR A 1 83 ? 7.438 -14.352 -7.625 1 98.62 83 THR A C 1
ATOM 629 O O . THR A 1 83 ? 7.289 -15.438 -8.195 1 98.62 83 THR A O 1
ATOM 632 N N . ASP A 1 84 ? 8.602 -13.852 -7.531 1 98.62 84 ASP A N 1
ATOM 633 C CA . ASP A 1 84 ? 9.852 -14.586 -7.43 1 98.62 84 ASP A CA 1
ATOM 634 C C . ASP A 1 84 ? 10.102 -15.055 -6 1 98.62 84 ASP A C 1
ATOM 636 O O . ASP A 1 84 ? 10.094 -14.242 -5.066 1 98.62 84 ASP A O 1
ATOM 640 N N . VAL A 1 85 ? 10.25 -16.344 -5.809 1 98.44 85 VAL A N 1
ATOM 641 C CA . VAL A 1 85 ? 10.352 -16.938 -4.473 1 98.44 85 VAL A CA 1
ATOM 642 C C . VAL A 1 85 ? 11.547 -16.344 -3.736 1 98.44 85 VAL A C 1
ATOM 644 O O . VAL A 1 85 ? 11.617 -16.375 -2.506 1 98.44 85 VAL A O 1
ATOM 647 N N . ARG A 1 86 ? 12.555 -15.773 -4.434 1 97.56 86 ARG A N 1
ATOM 648 C CA . ARG A 1 86 ? 13.773 -15.234 -3.84 1 97.56 86 ARG A CA 1
ATOM 649 C C . ARG A 1 86 ? 13.531 -13.828 -3.299 1 97.56 86 ARG A C 1
ATOM 651 O O . ARG A 1 86 ? 14.398 -13.258 -2.633 1 97.56 86 ARG A O 1
ATOM 658 N N . MET A 1 87 ? 12.336 -13.211 -3.541 1 97.81 87 MET A N 1
ATOM 659 C CA . MET A 1 87 ? 11.992 -11.891 -3.021 1 97.81 87 MET A CA 1
ATOM 660 C C . MET A 1 87 ? 11.68 -11.961 -1.531 1 97.81 87 MET A C 1
ATOM 662 O O . MET A 1 87 ? 11.188 -12.977 -1.039 1 97.81 87 MET A O 1
ATOM 666 N N . ASP A 1 88 ? 11.781 -10.836 -0.837 1 96.56 88 ASP A N 1
ATOM 667 C CA . ASP A 1 88 ? 11.672 -10.75 0.617 1 96.56 88 ASP A CA 1
ATOM 668 C C . ASP A 1 88 ? 10.281 -11.156 1.093 1 96.56 88 ASP A C 1
ATOM 670 O O . ASP A 1 88 ? 10.133 -11.727 2.178 1 96.56 88 ASP A O 1
ATOM 674 N N . LYS A 1 89 ? 9.258 -10.875 0.26 1 97.62 89 LYS A N 1
ATOM 675 C CA . LYS A 1 89 ? 7.895 -11.102 0.729 1 97.62 89 LYS A CA 1
ATOM 676 C C . LYS A 1 89 ? 7.641 -12.578 1 1 97.62 89 LYS A C 1
ATOM 678 O O . LYS A 1 89 ? 6.871 -12.93 1.896 1 97.62 89 LYS A O 1
ATOM 683 N N . ALA A 1 90 ? 8.242 -13.492 0.221 1 97.19 90 ALA A N 1
ATOM 684 C CA . ALA A 1 90 ? 8.047 -14.922 0.456 1 97.19 90 ALA A CA 1
ATOM 685 C C . ALA A 1 90 ? 8.555 -15.328 1.838 1 97.19 90 ALA A C 1
ATOM 687 O O . ALA A 1 90 ? 7.848 -16 2.592 1 97.19 90 ALA A O 1
ATOM 688 N N . ALA A 1 91 ? 9.742 -14.875 2.182 1 97 91 ALA A N 1
ATOM 689 C CA . ALA A 1 91 ? 10.32 -15.18 3.488 1 97 91 ALA A CA 1
ATOM 690 C C . ALA A 1 91 ? 9.531 -14.516 4.609 1 97 91 ALA A C 1
ATOM 692 O O . ALA A 1 91 ? 9.352 -15.102 5.684 1 97 91 ALA A O 1
ATOM 693 N N . GLN A 1 92 ? 9.117 -13.32 4.352 1 98.12 92 GLN A N 1
ATOM 694 C CA . GLN A 1 92 ? 8.328 -12.594 5.344 1 98.12 92 GLN A CA 1
ATOM 695 C C . GLN A 1 92 ? 7.043 -13.352 5.68 1 98.12 92 GLN A C 1
ATOM 697 O O . GLN A 1 92 ? 6.664 -13.445 6.852 1 98.12 92 GLN A O 1
ATOM 702 N N . LEU A 1 93 ? 6.344 -13.852 4.656 1 98.12 93 LEU A N 1
ATOM 703 C CA . LEU A 1 93 ? 5.117 -14.609 4.867 1 98.12 93 LEU A CA 1
ATOM 704 C C . LEU A 1 93 ? 5.371 -15.828 5.746 1 98.12 93 LEU A C 1
ATOM 706 O O . LEU A 1 93 ? 4.625 -16.094 6.695 1 98.12 93 LEU A O 1
ATOM 710 N N . ASP A 1 94 ? 6.414 -16.5 5.496 1 95.69 94 ASP A N 1
ATOM 711 C CA . ASP A 1 94 ? 6.758 -17.703 6.258 1 95.69 94 ASP A CA 1
ATOM 712 C C . ASP A 1 94 ? 7.059 -17.359 7.715 1 95.69 94 ASP A C 1
ATOM 714 O O . ASP A 1 94 ? 6.719 -18.125 8.617 1 95.69 94 ASP A O 1
ATOM 718 N N . ALA A 1 95 ? 7.605 -16.219 7.922 1 94.94 95 ALA A N 1
ATOM 719 C CA . ALA A 1 95 ? 8.109 -15.852 9.242 1 94.94 95 ALA A CA 1
ATOM 720 C C . ALA A 1 95 ? 7 -15.258 10.102 1 94.94 95 ALA A C 1
ATOM 722 O O . ALA A 1 95 ? 7.16 -15.102 11.32 1 94.94 95 ALA A O 1
ATOM 723 N N . THR A 1 96 ? 5.828 -14.914 9.547 1 94.31 96 THR A N 1
ATOM 724 C CA . THR A 1 96 ? 4.875 -14.109 10.305 1 94.31 96 THR A CA 1
ATOM 725 C C . THR A 1 96 ? 3.484 -14.734 10.258 1 94.31 96 THR A C 1
ATOM 727 O O . THR A 1 96 ? 2.479 -14.023 10.305 1 94.31 96 THR A O 1
ATOM 730 N N . GLY A 1 97 ? 3.396 -16.078 10 1 94.56 97 GLY A N 1
ATOM 731 C CA . GLY A 1 97 ? 2.104 -16.734 9.953 1 94.56 97 GLY A CA 1
ATOM 732 C C . GLY A 1 97 ? 1.307 -16.406 8.711 1 94.56 97 GLY A C 1
ATOM 733 O O . GLY A 1 97 ? 0.08 -16.531 8.695 1 94.56 97 GLY A O 1
ATOM 734 N N . HIS A 1 98 ? 1.903 -15.727 7.672 1 98 98 HIS A N 1
ATOM 735 C CA . HIS A 1 98 ? 1.352 -15.531 6.336 1 98 98 HIS A CA 1
ATOM 736 C C . HIS A 1 98 ? 0.406 -14.336 6.297 1 98 98 HIS A C 1
ATOM 738 O O . HIS A 1 98 ? -0.37 -14.18 5.352 1 98 98 HIS A O 1
ATOM 744 N N . VAL A 1 99 ? 0.426 -13.484 7.324 1 98.56 99 VAL A N 1
ATOM 745 C CA . VAL A 1 99 ? -0.54 -12.398 7.457 1 98.56 99 VAL A CA 1
ATOM 746 C C . VAL A 1 99 ? -0.216 -11.297 6.449 1 98.56 99 VAL A C 1
ATOM 748 O O . VAL A 1 99 ? 0.95 -10.93 6.27 1 98.56 99 VAL A O 1
ATOM 751 N N . VAL A 1 100 ? -1.236 -10.812 5.75 1 98.88 100 VAL A N 1
ATOM 752 C CA . VAL A 1 100 ? -1.062 -9.75 4.766 1 98.88 100 VAL A CA 1
ATOM 753 C C . VAL A 1 100 ? -2.248 -8.797 4.824 1 98.88 100 VAL A C 1
ATOM 755 O O . VAL A 1 100 ? -3.271 -9.102 5.441 1 98.88 100 VAL A O 1
ATOM 758 N N . GLU A 1 101 ? -2.102 -7.66 4.262 1 98.94 101 GLU A N 1
ATOM 759 C CA . GLU A 1 101 ? -3.166 -6.762 3.83 1 98.94 101 GLU A CA 1
ATOM 760 C C . GLU A 1 101 ? -2.893 -6.215 2.432 1 98.94 101 GLU A C 1
ATOM 762 O O . GLU A 1 101 ? -1.78 -5.77 2.141 1 98.94 101 GLU A O 1
ATOM 767 N N . ALA A 1 102 ? -3.826 -6.305 1.57 1 98.94 102 ALA A N 1
ATOM 768 C CA . ALA A 1 102 ? -3.777 -5.762 0.216 1 98.94 102 ALA A CA 1
ATOM 769 C C . ALA A 1 102 ? -4.715 -4.566 0.071 1 98.94 102 ALA A C 1
ATOM 771 O O . ALA A 1 102 ? -5.828 -4.574 0.601 1 98.94 102 ALA A O 1
ATOM 772 N N . VAL A 1 103 ? -4.277 -3.572 -0.645 1 98.94 103 VAL A N 1
ATOM 773 C CA . VAL A 1 103 ? -5.102 -2.385 -0.851 1 98.94 103 VAL A CA 1
ATOM 774 C C . VAL A 1 103 ? -5.215 -2.09 -2.346 1 98.94 103 VAL A C 1
ATOM 776 O O . VAL A 1 103 ? -4.207 -2.006 -3.047 1 98.94 103 VAL A O 1
ATOM 779 N N . PHE A 1 104 ? -6.438 -2.016 -2.834 1 98.88 104 PHE A N 1
ATOM 780 C CA . PHE A 1 104 ? -6.754 -1.423 -4.129 1 98.88 104 PHE A CA 1
ATOM 781 C C . PHE A 1 104 ? -7.234 0.013 -3.967 1 98.88 104 PHE A C 1
ATOM 783 O O . PHE A 1 104 ? -8.18 0.275 -3.221 1 98.88 104 PHE A O 1
ATOM 790 N N . TRP A 1 105 ? -6.531 0.916 -4.562 1 98.69 105 TRP A N 1
ATOM 791 C CA . TRP A 1 105 ? -7.145 2.209 -4.844 1 98.69 105 TRP A CA 1
ATOM 792 C C . TRP A 1 105 ? -7.598 2.291 -6.301 1 98.69 105 TRP A C 1
ATOM 794 O O . TRP A 1 105 ? -6.777 2.496 -7.199 1 98.69 105 TRP A O 1
ATOM 804 N N . LEU A 1 106 ? -8.906 2.1 -6.473 1 98.5 106 LEU A N 1
ATOM 805 C CA . LEU A 1 106 ? -9.477 2.131 -7.812 1 98.5 106 LEU A CA 1
ATOM 806 C C . LEU A 1 106 ? -10.008 3.52 -8.141 1 98.5 106 LEU A C 1
ATOM 808 O O . LEU A 1 106 ? -11.203 3.791 -7.969 1 98.5 106 LEU A O 1
ATOM 812 N N . LYS A 1 107 ? -9.164 4.316 -8.672 1 97.5 107 LYS A N 1
ATOM 813 C CA . 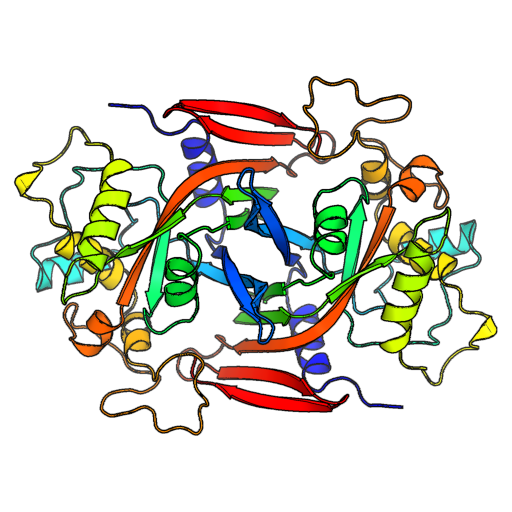LYS A 1 107 ? -9.375 5.754 -8.828 1 97.5 107 LYS A CA 1
ATOM 814 C C . LYS A 1 107 ? -10.523 6.035 -9.797 1 97.5 107 LYS A C 1
ATOM 816 O O . LYS A 1 107 ? -11.297 6.973 -9.586 1 97.5 107 LYS A O 1
ATOM 821 N N . ASP A 1 108 ? -10.672 5.234 -10.906 1 97.62 108 ASP A N 1
ATOM 822 C CA . ASP A 1 108 ? -11.688 5.488 -11.922 1 97.62 108 ASP A CA 1
ATOM 823 C C . ASP A 1 108 ? -13.086 5.43 -11.32 1 97.62 108 ASP A C 1
ATOM 825 O O . ASP A 1 108 ? -14 6.117 -11.789 1 97.62 108 ASP A O 1
ATOM 829 N N . VAL A 1 109 ? -13.211 4.613 -10.289 1 98.31 109 VAL A N 1
ATOM 830 C CA . VAL A 1 109 ? -14.531 4.473 -9.68 1 98.31 109 VAL A CA 1
ATOM 831 C C . VAL A 1 109 ? -14.508 5.043 -8.266 1 98.31 109 VAL A C 1
ATOM 833 O O . VAL A 1 109 ? -15.5 4.945 -7.535 1 98.31 109 VAL A O 1
ATOM 836 N N . MET A 1 110 ? -13.422 5.566 -7.824 1 98 110 MET A N 1
ATOM 837 C CA . MET A 1 110 ? -13.219 6.254 -6.551 1 98 110 MET A CA 1
ATOM 838 C C . MET A 1 110 ? -13.578 5.344 -5.379 1 98 110 MET A C 1
ATOM 840 O O . MET A 1 110 ? -14.297 5.75 -4.465 1 98 110 MET A O 1
ATOM 844 N N . ASN A 1 111 ? -13.062 4.113 -5.383 1 98.75 111 ASN A N 1
ATOM 845 C CA . ASN A 1 111 ? -13.242 3.154 -4.301 1 98.75 111 ASN A CA 1
ATOM 846 C C . ASN A 1 111 ? -11.906 2.598 -3.814 1 98.75 111 ASN A C 1
ATOM 848 O O . ASN A 1 111 ? -11.047 2.244 -4.621 1 98.75 111 ASN A O 1
ATOM 852 N N . GLN A 1 112 ? -11.711 2.576 -2.541 1 98.88 112 GLN A N 1
ATOM 853 C CA . GLN A 1 112 ? -10.625 1.816 -1.933 1 98.88 112 GLN A CA 1
ATOM 854 C C . GLN A 1 112 ? -11.125 0.475 -1.4 1 98.88 112 GLN A C 1
ATOM 856 O O . GLN A 1 112 ? -12.156 0.411 -0.729 1 98.88 112 GLN A O 1
ATOM 861 N N . TRP A 1 113 ? -10.43 -0.592 -1.714 1 98.94 113 TRP A N 1
ATOM 862 C CA . TRP A 1 113 ? -10.672 -1.914 -1.144 1 98.94 113 TRP A CA 1
ATOM 863 C C . TRP A 1 113 ? -9.469 -2.387 -0.335 1 98.94 113 TRP A C 1
ATOM 865 O O . TRP A 1 113 ? -8.328 -2.338 -0.814 1 98.94 113 TRP A O 1
ATOM 875 N N . ARG A 1 114 ? -9.672 -2.756 0.911 1 98.94 114 ARG A N 1
ATOM 876 C CA . ARG A 1 114 ? -8.648 -3.355 1.762 1 98.94 114 ARG A CA 1
ATOM 877 C C . ARG A 1 114 ? -8.992 -4.801 2.098 1 98.94 114 ARG A C 1
ATOM 879 O O . ARG A 1 114 ? -10.102 -5.09 2.566 1 98.94 114 ARG A O 1
ATOM 886 N N . ILE A 1 115 ? -8.078 -5.656 1.829 1 98.94 115 ILE A N 1
ATOM 887 C CA . ILE A 1 115 ? -8.281 -7.086 2.018 1 98.94 115 ILE A CA 1
ATOM 888 C C . ILE A 1 115 ? -7.238 -7.633 2.992 1 98.94 115 ILE A C 1
ATOM 890 O O . ILE A 1 115 ? -6.039 -7.609 2.705 1 98.94 115 ILE A O 1
ATOM 894 N N . ARG A 1 116 ? -7.738 -8.094 4.129 1 98.75 116 ARG A N 1
ATOM 895 C CA . ARG A 1 116 ? -6.883 -8.688 5.152 1 98.75 116 ARG A CA 1
ATOM 896 C C . ARG A 1 116 ? -7.062 -10.203 5.199 1 98.75 116 ARG A C 1
ATOM 898 O O . ARG A 1 116 ? -8.172 -10.711 5.047 1 98.75 116 ARG A O 1
ATOM 905 N N . GLY A 1 117 ? -5.969 -10.859 5.414 1 98.5 117 GLY A N 1
ATOM 906 C CA . GLY A 1 117 ? -5.992 -12.312 5.555 1 98.5 117 GLY A CA 1
ATOM 907 C C . GLY A 1 117 ? -4.613 -12.938 5.539 1 98.5 117 GLY A C 1
ATOM 908 O O . GLY A 1 117 ? -3.684 -12.422 6.168 1 98.5 117 GLY A O 1
ATOM 909 N N . THR A 1 118 ? -4.523 -14.102 4.914 1 98.62 118 THR A N 1
ATOM 910 C CA . THR A 1 118 ? -3.264 -14.828 4.805 1 98.62 118 THR A CA 1
ATOM 911 C C . THR A 1 118 ? -2.91 -15.078 3.34 1 98.62 118 THR A C 1
ATOM 913 O O . THR A 1 118 ? -3.797 -15.188 2.492 1 98.62 118 THR A O 1
ATOM 916 N N . ALA A 1 119 ? -1.677 -15.117 3.059 1 98.88 119 ALA A N 1
ATOM 917 C CA . ALA A 1 119 ? -1.193 -15.398 1.708 1 98.88 119 ALA A CA 1
ATOM 918 C C . ALA A 1 119 ? -0.371 -16.688 1.675 1 98.88 119 ALA A C 1
ATOM 920 O O . ALA A 1 119 ? 0.425 -16.938 2.58 1 98.88 119 ALA A O 1
ATOM 921 N N . HIS A 1 120 ? -0.558 -17.469 0.68 1 98.88 120 HIS A N 1
ATOM 922 C CA . HIS A 1 120 ? 0.113 -18.75 0.502 1 98.88 120 HIS A CA 1
ATOM 923 C C . HIS A 1 120 ? 0.831 -18.812 -0.842 1 98.88 120 HIS A C 1
ATOM 925 O O . HIS A 1 120 ? 0.291 -18.375 -1.86 1 98.88 120 HIS A O 1
ATOM 931 N N . VAL A 1 121 ? 2.027 -19.297 -0.823 1 98.81 121 VAL A N 1
ATOM 932 C CA . VAL A 1 121 ? 2.895 -19.312 -1.997 1 98.81 121 VAL A CA 1
ATOM 933 C C . VAL A 1 121 ? 2.926 -20.719 -2.604 1 98.81 121 VAL A C 1
ATOM 935 O O . VAL A 1 121 ? 3.309 -21.672 -1.937 1 98.81 121 VAL A O 1
ATOM 938 N N . LEU A 1 122 ? 2.547 -20.812 -3.898 1 98.62 122 LEU A N 1
ATOM 939 C CA . LEU A 1 122 ? 2.408 -22.078 -4.609 1 98.62 122 LEU A CA 1
ATOM 940 C C . LEU A 1 122 ? 3.379 -22.141 -5.785 1 98.62 122 LEU A C 1
ATOM 942 O O . LEU A 1 122 ? 3.752 -21.125 -6.352 1 98.62 122 LEU A O 1
ATOM 946 N N . GLY A 1 123 ? 3.697 -23.375 -6.156 1 98.56 123 GLY A N 1
ATOM 947 C CA . GLY A 1 123 ? 4.336 -23.562 -7.449 1 98.56 123 GLY A CA 1
ATOM 948 C C . GLY A 1 123 ? 5.785 -24 -7.34 1 98.56 123 GLY A C 1
ATOM 949 O O . GLY A 1 123 ? 6.57 -23.812 -8.273 1 98.56 123 GLY A O 1
ATOM 950 N N . ASP A 1 124 ? 6.191 -24.484 -6.156 1 98.25 124 ASP A N 1
ATOM 951 C CA . ASP A 1 124 ? 7.527 -25.078 -6.035 1 98.25 124 ASP A CA 1
ATOM 952 C C . ASP A 1 124 ? 7.637 -26.359 -6.836 1 98.25 124 ASP A C 1
ATOM 954 O O . ASP A 1 124 ? 7.004 -27.359 -6.5 1 98.25 124 ASP A O 1
ATOM 958 N N . PRO A 1 125 ? 8.445 -26.344 -7.891 1 96.69 125 PRO A N 1
ATOM 959 C CA . PRO A 1 125 ? 8.539 -27.562 -8.703 1 96.69 125 PRO A CA 1
ATOM 960 C C . PRO A 1 125 ? 9.07 -28.75 -7.918 1 96.69 125 PRO A C 1
ATOM 962 O O . PRO A 1 125 ? 8.867 -29.906 -8.32 1 96.69 125 PRO A O 1
ATOM 965 N N . ARG A 1 126 ? 9.766 -28.594 -6.801 1 96.06 126 ARG A N 1
ATOM 966 C CA . ARG A 1 126 ? 10.328 -29.672 -6.004 1 96.06 126 ARG A CA 1
ATOM 967 C C . ARG A 1 126 ? 9.273 -30.297 -5.105 1 96.06 126 ARG A C 1
ATOM 969 O O . ARG A 1 126 ? 9.477 -31.391 -4.566 1 96.06 126 ARG A O 1
ATOM 976 N N . GLY A 1 127 ? 8.172 -29.547 -4.984 1 96.94 127 GLY A N 1
ATOM 977 C CA . GLY A 1 127 ? 7.16 -30.016 -4.047 1 96.94 127 GLY A CA 1
ATOM 978 C C . GLY A 1 127 ? 7.625 -29.969 -2.602 1 96.94 127 GLY A C 1
ATOM 979 O O . GLY A 1 127 ? 8.289 -29.016 -2.189 1 96.94 127 GLY A O 1
ATOM 980 N N . GLY A 1 128 ? 7.109 -30.922 -1.786 1 96.94 128 GLY A N 1
ATOM 981 C CA . GLY A 1 128 ? 7.504 -31 -0.389 1 96.94 128 GLY A CA 1
ATOM 982 C C . GLY A 1 128 ? 6.434 -30.516 0.567 1 96.94 128 GLY A C 1
ATOM 983 O O . GLY A 1 128 ? 5.34 -30.141 0.142 1 96.94 128 GLY A O 1
ATOM 984 N N . PRO A 1 129 ? 6.793 -30.594 1.808 1 97.5 129 PRO A N 1
ATOM 985 C CA . PRO A 1 129 ? 5.789 -30.312 2.838 1 97.5 129 PRO A CA 1
ATOM 986 C C . PRO A 1 129 ? 5.289 -28.859 2.789 1 97.5 129 PRO A C 1
ATOM 988 O O . PRO A 1 129 ? 4.113 -28.609 3.047 1 97.5 129 PRO A O 1
ATOM 991 N N . HIS A 1 130 ? 6.195 -27.953 2.523 1 96.5 130 HIS A N 1
ATOM 992 C CA . HIS A 1 130 ? 5.809 -26.547 2.451 1 96.5 130 HIS A CA 1
ATOM 993 C C . HIS A 1 130 ? 4.809 -26.312 1.328 1 96.5 130 HIS A C 1
ATOM 995 O O . HIS A 1 130 ? 3.793 -25.641 1.529 1 96.5 130 HIS A O 1
ATOM 1001 N N . GLU A 1 131 ? 5.062 -26.844 0.17 1 98.31 131 GLU A N 1
ATOM 1002 C CA . GLU A 1 131 ? 4.156 -26.766 -0.974 1 98.31 131 GLU A CA 1
ATOM 1003 C C . GLU A 1 131 ? 2.816 -27.422 -0.67 1 98.31 131 GLU A C 1
ATOM 1005 O O . GLU A 1 131 ? 1.76 -26.859 -0.97 1 98.31 131 GLU A O 1
ATOM 1010 N N . GLU A 1 132 ? 2.895 -28.547 -0.062 1 98.31 132 GLU A N 1
ATOM 1011 C CA . GLU A 1 132 ? 1.672 -29.281 0.254 1 98.31 132 GLU A CA 1
ATOM 1012 C C . GLU A 1 132 ? 0.811 -28.516 1.252 1 98.31 132 GLU A C 1
ATOM 1014 O O . GLU A 1 132 ? -0.417 -28.5 1.142 1 98.31 132 GLU A O 1
ATOM 1019 N N . ALA A 1 133 ? 1.456 -27.953 2.213 1 98.06 133 ALA A N 1
ATOM 1020 C CA . ALA A 1 133 ? 0.727 -27.156 3.193 1 98.06 133 ALA A CA 1
ATOM 1021 C C . ALA A 1 133 ? 0.045 -25.953 2.529 1 98.06 133 ALA A C 1
ATOM 1023 O O . ALA A 1 133 ? -1.099 -25.625 2.852 1 98.06 133 ALA A O 1
ATOM 1024 N N . ALA A 1 134 ? 0.729 -25.297 1.643 1 98.44 134 ALA A N 1
ATOM 1025 C CA . ALA A 1 134 ? 0.164 -24.172 0.908 1 98.44 134 ALA A CA 1
ATOM 1026 C C . ALA A 1 134 ? -1.026 -24.609 0.06 1 98.44 134 ALA A C 1
ATOM 1028 O O . ALA A 1 134 ? -2.068 -23.953 0.054 1 98.44 134 ALA A O 1
ATOM 1029 N N . ARG A 1 135 ? -0.884 -25.719 -0.629 1 98.62 135 ARG A N 1
ATOM 1030 C CA . ARG A 1 135 ? -1.968 -26.234 -1.452 1 98.62 135 ARG A CA 1
ATOM 1031 C C . ARG A 1 135 ? -3.199 -26.547 -0.605 1 98.62 135 ARG A C 1
ATOM 1033 O O . ARG A 1 135 ? -4.324 -26.25 -1.006 1 98.62 135 ARG A O 1
ATOM 1040 N N . GLU A 1 136 ? -2.953 -27.141 0.493 1 98.44 136 GLU A N 1
ATOM 1041 C CA . GLU A 1 136 ? -4.062 -27.484 1.375 1 98.44 136 GLU A CA 1
ATOM 1042 C C . GLU A 1 136 ? -4.785 -26.234 1.872 1 98.44 136 GLU A C 1
ATOM 1044 O O . GLU A 1 136 ? -6.016 -26.203 1.91 1 98.44 136 GLU A O 1
ATOM 1049 N N . ALA A 1 137 ? -4.023 -25.266 2.26 1 98 137 ALA A N 1
ATOM 1050 C CA . ALA A 1 137 ? -4.613 -24.016 2.717 1 98 137 ALA A CA 1
ATOM 1051 C C . ALA A 1 137 ? -5.469 -23.375 1.625 1 98 137 ALA A C 1
ATOM 1053 O O . ALA A 1 137 ? -6.574 -22.906 1.893 1 98 137 ALA A O 1
ATOM 1054 N N . VAL A 1 138 ? -4.996 -23.375 0.445 1 98.62 138 VAL A N 1
ATOM 1055 C CA . VAL A 1 138 ? -5.695 -22.781 -0.687 1 98.62 138 VAL A CA 1
ATOM 1056 C C . VAL A 1 138 ? -6.918 -23.625 -1.043 1 98.62 138 VAL A C 1
ATOM 1058 O O . VAL A 1 138 ? -7.992 -23.078 -1.325 1 98.62 138 VAL A O 1
ATOM 1061 N N . ARG A 1 139 ? -6.734 -24.938 -1.018 1 97.69 139 ARG A N 1
ATOM 1062 C CA . ARG A 1 139 ? -7.82 -25.859 -1.34 1 97.69 139 ARG A CA 1
ATOM 1063 C C . ARG A 1 139 ? -9.039 -25.594 -0.463 1 97.69 139 ARG A C 1
ATOM 1065 O O . ARG A 1 139 ? -10.172 -25.656 -0.936 1 97.69 139 ARG A O 1
ATOM 1072 N N . ARG A 1 140 ? -8.82 -25.234 0.746 1 95.38 140 ARG A N 1
ATOM 1073 C CA . ARG A 1 140 ? -9.898 -25.031 1.708 1 95.38 140 ARG A CA 1
ATOM 1074 C C . ARG A 1 140 ? -10.766 -23.844 1.303 1 95.38 140 ARG A C 1
ATOM 1076 O O . ARG A 1 140 ? -11.914 -23.719 1.746 1 95.38 140 ARG A O 1
ATOM 1083 N N . GLY A 1 141 ? -10.164 -22.984 0.492 1 95.69 141 GLY A N 1
ATOM 1084 C CA . GLY A 1 141 ? -10.922 -21.812 0.061 1 95.69 141 GLY A CA 1
ATOM 1085 C C . GLY A 1 141 ? -11.539 -21.984 -1.315 1 95.69 141 GLY A C 1
ATOM 1086 O O . GLY A 1 141 ? -12.219 -21.078 -1.812 1 95.69 141 GLY A O 1
ATOM 1087 N N . MET A 1 142 ? -11.32 -23.094 -1.898 1 96.38 142 MET A N 1
ATOM 1088 C CA . MET A 1 142 ? -11.836 -23.375 -3.236 1 96.38 142 MET A CA 1
ATOM 1089 C C . MET A 1 142 ? -13.211 -24.016 -3.168 1 96.38 142 MET A C 1
ATOM 1091 O O . MET A 1 142 ? -13.5 -24.781 -2.242 1 96.38 142 MET A O 1
ATOM 1095 N N . ARG A 1 143 ? -14.023 -23.656 -4.148 1 95.56 143 ARG A N 1
ATOM 1096 C CA . ARG A 1 143 ? -15.344 -24.266 -4.312 1 95.56 143 ARG A CA 1
ATOM 1097 C C . ARG A 1 143 ? -15.469 -24.953 -5.668 1 95.56 143 ARG A C 1
ATOM 1099 O O . ARG A 1 143 ? -15 -24.422 -6.68 1 95.56 143 ARG A O 1
ATOM 1106 N N . ARG A 1 144 ? -16.125 -26.078 -5.715 1 93.88 144 ARG A N 1
ATOM 1107 C CA . ARG A 1 144 ? -16.359 -26.797 -6.961 1 93.88 144 ARG A CA 1
ATOM 1108 C C . ARG A 1 144 ? -17.438 -26.109 -7.805 1 93.88 144 ARG A C 1
ATOM 1110 O O . ARG A 1 144 ? -18.453 -25.672 -7.273 1 93.88 144 ARG A O 1
ATOM 1117 N N . THR A 1 145 ? -17.078 -26.109 -9.055 1 91.88 145 THR A N 1
ATOM 1118 C CA . THR A 1 145 ? -18.078 -25.609 -9.984 1 91.88 145 THR A CA 1
ATOM 1119 C C . THR A 1 145 ? -18.891 -26.781 -10.57 1 91.88 145 THR A C 1
ATOM 1121 O O . THR A 1 145 ? -18.656 -27.938 -10.219 1 91.88 145 THR A O 1
ATOM 1124 N N . THR A 1 146 ? -19.906 -26.422 -11.344 1 84.62 146 THR A N 1
ATOM 1125 C CA . THR A 1 146 ? -20.703 -27.453 -11.992 1 84.62 146 THR A CA 1
ATOM 1126 C C . THR A 1 146 ? -20.047 -27.906 -13.305 1 84.62 146 THR A C 1
ATOM 1128 O O . THR A 1 146 ? -20.594 -28.75 -14.016 1 84.62 146 THR A O 1
ATOM 1131 N N . GLN A 1 147 ? -19 -27.391 -13.469 1 82.75 147 GLN A N 1
ATOM 1132 C CA . GLN A 1 147 ? -18.359 -27.656 -14.758 1 82.75 147 GLN A CA 1
ATOM 1133 C C . GLN A 1 147 ? -17.062 -28.438 -14.578 1 82.75 147 GLN A C 1
ATOM 1135 O O . GLN A 1 147 ? -16.344 -28.25 -13.594 1 82.75 147 GLN A O 1
ATOM 1140 N N . GLY A 1 148 ? -16.812 -29.312 -15.492 1 75.56 148 GLY A N 1
ATOM 1141 C CA . GLY A 1 148 ? -15.516 -29.984 -15.594 1 75.56 148 GLY A CA 1
ATOM 1142 C C . GLY A 1 148 ? -15.406 -31.203 -14.688 1 75.56 148 GLY A C 1
ATOM 1143 O O . GLY A 1 148 ? -16.188 -31.359 -13.75 1 75.56 148 GLY A O 1
ATOM 1144 N N . GLU A 1 149 ? -14.43 -32 -15.008 1 84.44 149 GLU A N 1
ATOM 1145 C CA . GLU A 1 149 ? -14.125 -33.188 -14.227 1 84.44 149 GLU A CA 1
ATOM 1146 C C . GLU A 1 149 ? -12.961 -32.938 -13.273 1 84.44 149 GLU A C 1
ATOM 1148 O O . GLU A 1 149 ? -11.891 -32.5 -13.695 1 84.44 149 GLU A O 1
ATOM 1153 N N . GLU A 1 150 ? -13.133 -33.219 -12.062 1 85.94 150 GLU A N 1
ATOM 1154 C CA . GLU A 1 150 ? -12.148 -32.938 -11.016 1 85.94 150 GLU A CA 1
ATOM 1155 C C . GLU A 1 150 ? -10.828 -33.656 -11.312 1 85.94 150 GLU A C 1
ATOM 1157 O O . GLU A 1 150 ? -9.75 -33.094 -11.078 1 85.94 150 GLU A O 1
ATOM 1162 N N . ASP A 1 151 ? -10.867 -34.781 -11.859 1 90.19 151 ASP A N 1
ATOM 1163 C CA . ASP A 1 151 ? -9.672 -35.594 -12.094 1 90.19 151 ASP A CA 1
ATOM 1164 C C . ASP A 1 151 ? -8.789 -34.969 -13.172 1 90.19 151 ASP A C 1
ATOM 1166 O O . ASP A 1 151 ? -7.609 -35.312 -13.281 1 90.19 151 ASP A O 1
ATOM 1170 N N . ALA A 1 152 ? -9.336 -34.156 -13.938 1 91.38 152 ALA A N 1
ATOM 1171 C CA . ALA A 1 152 ? -8.602 -33.531 -15.039 1 91.38 152 ALA A CA 1
ATOM 1172 C C . ALA A 1 152 ? -7.867 -32.281 -14.562 1 91.38 152 ALA A C 1
ATOM 1174 O O . ALA A 1 152 ? -7.02 -31.734 -15.273 1 91.38 152 ALA A O 1
ATOM 1175 N N . TRP A 1 153 ? -8.172 -31.797 -13.359 1 95.75 153 TRP A N 1
ATOM 1176 C CA . TRP A 1 153 ? -7.574 -30.594 -12.82 1 95.75 153 TRP A CA 1
ATOM 1177 C C . TRP A 1 153 ? -6.309 -30.906 -12.031 1 95.75 153 TRP A C 1
ATOM 1179 O O . TRP A 1 153 ? -6.309 -31.797 -11.172 1 95.75 153 TRP A O 1
ATOM 1189 N N . THR A 1 154 ? -5.191 -30.203 -12.328 1 96.25 154 THR A N 1
ATOM 1190 C CA . THR A 1 154 ? -3.971 -30.422 -11.562 1 96.25 154 THR A CA 1
ATOM 1191 C C . THR A 1 154 ? -3.385 -29.078 -11.102 1 96.25 154 THR A C 1
ATOM 1193 O O . THR A 1 154 ? -3.512 -28.078 -11.789 1 96.25 154 THR A O 1
ATOM 1196 N N . TRP A 1 155 ? -2.705 -29.078 -9.961 1 97.62 155 TRP A N 1
ATOM 1197 C CA . TRP A 1 155 ? -2.029 -27.906 -9.422 1 97.62 155 TRP A CA 1
ATOM 1198 C C . TRP A 1 155 ? -0.95 -27.406 -10.375 1 97.62 155 TRP A C 1
ATOM 1200 O O . TRP A 1 155 ? -0.809 -26.203 -10.594 1 97.62 155 TRP A O 1
ATOM 1210 N N . GLU A 1 156 ? -0.181 -28.312 -10.953 1 96.5 156 GLU A N 1
ATOM 1211 C CA . GLU A 1 156 ? 0.914 -27.969 -11.852 1 96.5 156 GLU A CA 1
ATOM 1212 C C . GLU A 1 156 ? 0.401 -27.219 -13.078 1 96.5 156 GLU A C 1
ATOM 1214 O O . GLU A 1 156 ? 0.967 -26.188 -13.461 1 96.5 156 GLU A O 1
ATOM 1219 N N . ARG A 1 157 ? -0.607 -27.719 -13.664 1 96.19 157 ARG A N 1
ATOM 1220 C CA . ARG A 1 157 ? -1.18 -27.062 -14.836 1 96.19 157 ARG A CA 1
ATOM 1221 C C . ARG A 1 157 ? -1.692 -25.672 -14.477 1 96.19 157 ARG A C 1
ATOM 1223 O O . ARG A 1 157 ? -1.602 -24.734 -15.289 1 96.19 157 ARG A O 1
ATOM 1230 N N . GLN A 1 158 ? -2.27 -25.531 -13.273 1 98.06 158 GLN A N 1
ATOM 1231 C CA . GLN A 1 158 ? -2.773 -24.219 -12.844 1 98.06 158 GLN A CA 1
ATOM 1232 C C . GLN A 1 158 ? -1.635 -23.219 -12.68 1 98.06 158 GLN A C 1
ATOM 1234 O O . GLN A 1 158 ? -1.729 -22.094 -13.156 1 98.06 158 GLN A O 1
ATOM 1239 N N . VAL A 1 159 ? -0.567 -23.594 -12.023 1 98.56 159 VAL A N 1
ATOM 1240 C CA . VAL A 1 159 ? 0.598 -22.734 -11.867 1 98.56 159 VAL A CA 1
ATOM 1241 C C . VAL A 1 159 ? 1.167 -22.375 -13.234 1 98.56 159 VAL A C 1
ATOM 1243 O O . VAL A 1 159 ? 1.504 -21.203 -13.492 1 98.56 159 VAL A O 1
ATOM 1246 N N . THR A 1 160 ? 1.237 -23.344 -14.133 1 98.5 160 THR A N 1
ATOM 1247 C CA . THR A 1 160 ? 1.75 -23.109 -15.477 1 98.5 160 THR A CA 1
ATOM 1248 C C . THR A 1 160 ? 0.892 -22.094 -16.219 1 98.5 160 THR A C 1
ATOM 1250 O O . THR A 1 160 ? 1.408 -21.281 -17 1 98.5 160 THR A O 1
ATOM 1253 N N . SER A 1 161 ? -0.416 -22.156 -15.992 1 98.62 161 SER A N 1
ATOM 1254 C CA . SER A 1 161 ? -1.312 -21.188 -16.641 1 98.62 161 SER A CA 1
ATOM 1255 C C . SER A 1 161 ? -0.977 -19.766 -16.219 1 98.62 161 SER A C 1
ATOM 1257 O O . SER A 1 161 ? -1.012 -18.844 -17.047 1 98.62 161 SER A O 1
ATOM 1259 N N . TYR A 1 162 ? -0.674 -19.562 -14.945 1 98.75 162 TYR A N 1
ATOM 1260 C CA . TYR A 1 162 ? -0.28 -18.234 -14.484 1 98.75 162 TYR A CA 1
ATOM 1261 C C . TYR A 1 162 ? 1.051 -17.828 -15.102 1 98.75 162 TYR A C 1
ATOM 1263 O O . TYR A 1 162 ? 1.232 -16.656 -15.477 1 98.75 162 TYR A O 1
ATOM 1271 N N . PHE A 1 163 ? 1.985 -18.75 -15.219 1 98.88 163 PHE A N 1
ATOM 1272 C CA . PHE A 1 163 ? 3.275 -18.469 -15.844 1 98.88 163 PHE A CA 1
ATOM 1273 C C . PHE A 1 163 ? 3.102 -18.109 -17.312 1 98.88 163 PHE A C 1
ATOM 1275 O O . PHE A 1 163 ? 3.684 -17.125 -17.781 1 98.88 163 PHE A O 1
ATOM 1282 N N . ALA A 1 164 ? 2.246 -18.844 -17.984 1 98.69 164 ALA A N 1
ATOM 1283 C CA . ALA A 1 164 ? 1.983 -18.641 -19.406 1 98.69 164 ALA A CA 1
ATOM 1284 C C . ALA A 1 164 ? 1.334 -17.281 -19.656 1 98.69 164 ALA A C 1
ATOM 1286 O O . ALA A 1 164 ? 1.459 -16.719 -20.75 1 98.69 164 ALA A O 1
ATOM 1287 N N . ASN A 1 165 ? 0.658 -16.828 -18.672 1 98.5 165 ASN A N 1
ATOM 1288 C CA . ASN A 1 165 ? -0.112 -15.602 -18.844 1 98.5 165 ASN A CA 1
ATOM 1289 C C . ASN A 1 165 ? 0.77 -14.359 -18.719 1 98.5 165 ASN A C 1
ATOM 1291 O O . ASN A 1 165 ? 0.273 -13.234 -18.75 1 98.5 165 ASN A O 1
ATOM 1295 N N . HIS A 1 166 ? 2.072 -14.508 -18.531 1 97.88 166 HIS A N 1
ATOM 1296 C CA . HIS A 1 166 ? 3.076 -13.461 -18.656 1 97.88 166 HIS A CA 1
ATOM 1297 C C . HIS A 1 166 ? 3.66 -13.414 -20.062 1 97.88 166 HIS A C 1
ATOM 1299 O O . HIS A 1 166 ? 3.768 -14.445 -20.719 1 97.88 166 HIS A O 1
ATOM 1305 N N . SER A 1 167 ? 4.059 -12.242 -20.484 1 96.31 167 SER A N 1
ATOM 1306 C CA . SER A 1 167 ? 4.824 -12.148 -21.719 1 96.31 167 SER A CA 1
ATOM 1307 C C . SER A 1 167 ? 6.156 -12.875 -21.594 1 96.31 167 SER A C 1
ATOM 1309 O O . SER A 1 167 ? 6.652 -13.102 -20.5 1 96.31 167 SER A O 1
ATOM 1311 N N . PRO A 1 168 ? 6.695 -13.234 -22.703 1 96.94 168 PRO A N 1
ATOM 1312 C CA . PRO A 1 168 ? 8.016 -13.867 -22.672 1 96.94 168 PRO A CA 1
ATOM 1313 C C . PRO A 1 168 ? 9.047 -13.031 -21.922 1 96.94 168 PRO A C 1
ATOM 1315 O O . PRO A 1 168 ? 9.898 -13.57 -21.219 1 96.94 168 PRO A O 1
ATOM 1318 N N . ALA A 1 169 ? 9.023 -11.75 -22.078 1 95.38 169 ALA A N 1
ATOM 1319 C CA . ALA A 1 169 ? 9.938 -10.852 -21.375 1 95.38 169 ALA A CA 1
ATOM 1320 C C . ALA A 1 169 ? 9.742 -10.938 -19.875 1 95.38 169 ALA A C 1
ATOM 1322 O O . ALA A 1 169 ? 10.711 -11.016 -19.109 1 95.38 169 ALA A O 1
ATOM 1323 N N . MET A 1 170 ? 8.469 -10.906 -19.438 1 96.12 170 MET A N 1
ATOM 1324 C CA . MET A 1 170 ? 8.188 -11 -18.016 1 96.12 170 MET A CA 1
ATOM 1325 C C . MET A 1 170 ? 8.586 -12.367 -17.469 1 96.12 170 MET A C 1
ATOM 1327 O O . MET A 1 170 ? 9.102 -12.477 -16.359 1 96.12 170 MET A O 1
ATOM 1331 N N . ARG A 1 171 ? 8.312 -13.453 -18.234 1 98.12 171 ARG A N 1
ATOM 1332 C CA . ARG A 1 171 ? 8.805 -14.766 -17.828 1 98.12 171 ARG A CA 1
ATOM 1333 C C . ARG A 1 171 ? 10.32 -14.758 -17.672 1 98.12 171 ARG A C 1
ATOM 1335 O O . ARG A 1 171 ? 10.852 -15.375 -16.75 1 98.12 171 ARG A O 1
ATOM 1342 N N . GLY A 1 172 ? 10.945 -14.031 -18.531 1 97.25 172 GLY A N 1
ATOM 1343 C CA . GLY A 1 172 ? 12.391 -13.906 -18.469 1 97.25 172 GLY A CA 1
ATOM 1344 C C . GLY A 1 172 ? 12.891 -13.258 -17.188 1 97.25 172 GLY A C 1
ATOM 1345 O O . GLY A 1 172 ? 14.023 -13.484 -16.766 1 97.25 172 GLY A O 1
ATOM 1346 N N . SER A 1 173 ? 12.078 -12.422 -16.516 1 97 173 SER A N 1
ATOM 1347 C CA . SER A 1 173 ? 12.484 -11.727 -15.289 1 97 173 SER A CA 1
ATOM 1348 C C . SER A 1 173 ? 12.734 -12.711 -14.148 1 97 173 SER A C 1
ATOM 1350 O O . SER A 1 173 ? 13.461 -12.398 -13.203 1 97 173 SER A O 1
ATOM 1352 N N . PHE A 1 174 ? 12.227 -13.906 -14.281 1 97.88 174 PHE A N 1
ATOM 1353 C CA . PHE A 1 174 ? 12.477 -14.922 -13.273 1 97.88 174 PHE A CA 1
ATOM 1354 C C . PHE A 1 174 ? 13.852 -15.555 -13.453 1 97.88 174 PHE A C 1
ATOM 1356 O O . PHE A 1 174 ? 14.289 -16.359 -12.633 1 97.88 174 PHE A O 1
ATOM 1363 N N . ARG A 1 175 ? 14.539 -15.148 -14.492 1 97.19 175 ARG A N 1
ATOM 1364 C CA . ARG A 1 175 ? 15.93 -15.531 -14.719 1 97.19 175 ARG A CA 1
ATOM 1365 C C . ARG A 1 175 ? 16.891 -14.414 -14.305 1 97.19 175 ARG A C 1
ATOM 1367 O O . ARG A 1 175 ? 18.094 -14.516 -14.508 1 97.19 175 ARG A O 1
ATOM 1374 N N . ASN A 1 176 ? 16.391 -13.289 -13.805 1 96.75 176 ASN A N 1
ATOM 1375 C CA . ASN A 1 176 ? 17.25 -12.242 -13.266 1 96.75 176 ASN A CA 1
ATOM 1376 C C . ASN A 1 176 ? 18.078 -12.75 -12.078 1 96.75 176 ASN A C 1
ATOM 1378 O O . ASN A 1 176 ? 17.719 -13.742 -11.453 1 96.75 176 ASN A O 1
ATOM 1382 N N . PRO A 1 177 ? 19.203 -12.023 -11.789 1 96.5 177 PRO A N 1
ATOM 1383 C CA . PRO A 1 177 ? 19.859 -12.336 -10.516 1 96.5 177 PRO A CA 1
ATOM 1384 C C . PRO A 1 177 ? 18.938 -12.156 -9.312 1 96.5 177 PRO A C 1
ATOM 1386 O O . PRO A 1 177 ? 17.859 -11.562 -9.438 1 96.5 177 PRO A O 1
ATOM 1389 N N . PRO A 1 178 ? 19.281 -12.727 -8.148 1 95.75 178 PRO A N 1
ATOM 1390 C CA . PRO A 1 178 ? 18.391 -12.664 -6.992 1 95.75 178 PRO A CA 1
ATOM 1391 C C . PRO A 1 178 ? 18 -11.234 -6.625 1 95.75 178 PRO A C 1
ATOM 1393 O O . PRO A 1 178 ? 18.875 -10.391 -6.395 1 95.75 178 PRO A O 1
ATOM 1396 N N . PRO A 1 179 ? 16.734 -11.008 -6.578 1 96.44 179 PRO A N 1
ATOM 1397 C CA . PRO A 1 179 ? 16.266 -9.648 -6.293 1 96.44 179 PRO A CA 1
ATOM 1398 C C . PRO A 1 179 ? 16.766 -9.117 -4.957 1 96.44 179 PRO A C 1
ATOM 1400 O O . PRO A 1 179 ? 16.75 -9.828 -3.955 1 96.44 179 PRO A O 1
ATOM 1403 N N . GLY A 1 180 ? 17.203 -7.844 -4.977 1 95.81 180 GLY A N 1
ATOM 1404 C CA . GLY A 1 180 ? 17.562 -7.168 -3.738 1 95.81 180 GLY A CA 1
ATOM 1405 C C . GLY A 1 180 ? 19.016 -7.305 -3.377 1 95.81 180 GLY A C 1
ATOM 1406 O O . GLY A 1 180 ? 19.516 -6.637 -2.461 1 95.81 180 GLY A O 1
ATOM 1407 N N . ARG A 1 181 ? 19.703 -8.172 -4.066 1 95.25 181 ARG A N 1
ATOM 1408 C CA . ARG A 1 181 ? 21.141 -8.273 -3.852 1 95.25 181 ARG A CA 1
ATOM 1409 C C . ARG A 1 181 ? 21.875 -7.137 -4.551 1 95.25 181 ARG A C 1
ATOM 1411 O O . ARG A 1 181 ? 21.406 -6.605 -5.555 1 95.25 181 ARG A O 1
ATOM 1418 N N . PRO A 1 182 ? 23.047 -6.766 -4.027 1 96.62 182 PRO A N 1
ATOM 1419 C CA . PRO A 1 182 ? 23.812 -5.707 -4.688 1 96.62 182 PRO A CA 1
ATOM 1420 C C . PRO A 1 182 ? 24.125 -6.027 -6.148 1 96.62 182 PRO A C 1
ATOM 1422 O O . PRO A 1 182 ? 24.484 -7.16 -6.473 1 96.62 182 PRO A O 1
ATOM 1425 N N . ARG A 1 183 ? 23.953 -5.094 -6.965 1 95.19 183 ARG A N 1
ATOM 1426 C CA . ARG A 1 183 ? 24.094 -5.285 -8.406 1 95.19 183 ARG A CA 1
ATOM 1427 C C . ARG A 1 183 ? 25.547 -5.562 -8.781 1 95.19 183 ARG A C 1
ATOM 1429 O O . ARG A 1 183 ? 25.828 -6.094 -9.859 1 95.19 183 ARG A O 1
ATOM 1436 N N . ASP A 1 184 ? 26.469 -5.152 -7.957 1 93.31 184 ASP A N 1
ATOM 1437 C CA . ASP A 1 184 ? 27.891 -5.371 -8.242 1 93.31 184 ASP A CA 1
ATOM 1438 C C . ASP A 1 184 ? 28.281 -6.82 -7.973 1 93.31 184 ASP A C 1
ATOM 1440 O O . ASP A 1 184 ? 29.391 -7.234 -8.289 1 93.31 184 ASP A O 1
ATOM 1444 N N . THR A 1 185 ? 27.375 -7.57 -7.434 1 91.31 185 THR A N 1
ATOM 1445 C CA . THR A 1 185 ? 27.594 -9.008 -7.293 1 91.31 185 THR A CA 1
ATOM 1446 C C . THR A 1 185 ? 27.281 -9.734 -8.602 1 91.31 185 THR A C 1
ATOM 1448 O O . THR A 1 185 ? 26.312 -9.391 -9.281 1 91.31 185 THR A O 1
ATOM 1451 N N . PRO A 1 186 ? 28.109 -10.625 -8.938 1 90.06 186 PRO A N 1
ATOM 1452 C CA . PRO A 1 186 ? 27.844 -11.352 -10.18 1 90.06 186 PRO A CA 1
ATOM 1453 C C . PRO A 1 186 ? 26.484 -12.031 -10.195 1 90.06 186 PRO A C 1
ATOM 1455 O O . PRO A 1 186 ? 26.031 -12.531 -9.164 1 90.06 186 PRO A O 1
ATOM 1458 N N . ALA A 1 187 ? 25.672 -12.031 -11.211 1 86.75 187 ALA A N 1
ATOM 1459 C CA . ALA A 1 187 ? 24.328 -12.602 -11.367 1 86.75 187 ALA A CA 1
ATOM 1460 C C . ALA A 1 187 ? 24.344 -14.102 -11.102 1 86.75 187 ALA A C 1
ATOM 1462 O O . ALA A 1 187 ? 23.469 -14.617 -10.398 1 86.75 187 ALA A O 1
ATOM 1463 N N . GLY A 1 188 ? 25.25 -14.797 -11.328 1 86.12 188 GLY A N 1
ATOM 1464 C CA . GLY A 1 188 ? 25.328 -16.25 -11.328 1 86.12 188 GLY A CA 1
ATOM 1465 C C . GLY A 1 188 ? 25.094 -16.859 -12.695 1 86.12 188 GLY A C 1
ATOM 1466 O O . GLY A 1 188 ? 24.656 -16.188 -13.617 1 86.12 188 GLY A O 1
ATOM 1467 N N . PRO A 1 189 ? 25.438 -18.125 -12.82 1 88.69 189 PRO A N 1
ATOM 1468 C CA . PRO A 1 189 ? 25.344 -18.766 -14.133 1 88.69 189 PRO A CA 1
ATOM 1469 C C . PRO A 1 189 ? 23.906 -18.812 -14.664 1 88.69 189 PRO A C 1
ATOM 1471 O O . PRO A 1 189 ? 22.984 -19.203 -13.945 1 88.69 189 PRO A O 1
ATOM 1474 N N . GLY A 1 190 ? 23.703 -18.359 -15.883 1 91.12 190 GLY A N 1
ATOM 1475 C CA . GLY A 1 190 ? 22.406 -18.438 -16.531 1 91.12 190 GLY A CA 1
ATOM 1476 C C . GLY A 1 190 ? 21.469 -17.312 -16.141 1 91.12 190 GLY A C 1
ATOM 1477 O O . GLY A 1 190 ? 20.344 -17.234 -16.656 1 91.12 190 GLY A O 1
ATOM 1478 N N . LEU A 1 191 ? 21.906 -16.516 -15.234 1 95.81 191 LEU A N 1
ATOM 1479 C CA . LEU A 1 191 ? 21.078 -15.406 -14.773 1 95.81 191 LEU A CA 1
ATOM 1480 C C . LEU A 1 191 ? 21.5 -14.094 -15.422 1 95.81 191 LEU A C 1
ATOM 1482 O O . LEU A 1 191 ? 22.703 -13.875 -15.641 1 95.81 191 LEU A O 1
ATOM 1486 N N . GLY A 1 192 ? 20.516 -13.273 -15.758 1 93.75 192 GLY A N 1
ATOM 1487 C CA . GLY A 1 192 ? 20.797 -11.984 -16.359 1 93.75 192 GLY A CA 1
ATOM 1488 C C . GLY A 1 192 ? 19.531 -11.195 -16.688 1 93.75 192 GLY A C 1
ATOM 1489 O O . GLY A 1 192 ? 18.453 -11.773 -16.797 1 93.75 192 GLY A O 1
ATOM 1490 N N . LEU A 1 193 ? 19.719 -9.945 -16.891 1 93.62 193 LEU A N 1
ATOM 1491 C CA . LEU A 1 193 ? 18.594 -9.078 -17.219 1 93.62 193 LEU A CA 1
ATOM 1492 C C . LEU A 1 193 ? 18.25 -9.188 -18.703 1 93.62 193 LEU A C 1
ATOM 1494 O O . LEU A 1 193 ? 19.109 -9.516 -19.531 1 93.62 193 LEU A O 1
ATOM 1498 N N . GLY A 1 194 ? 17.016 -8.883 -19 1 92.19 194 GLY A N 1
ATOM 1499 C CA . GLY A 1 194 ? 16.609 -8.672 -20.375 1 92.19 194 GLY A CA 1
ATOM 1500 C C . GLY A 1 194 ? 16.375 -9.969 -21.125 1 92.19 194 GLY A C 1
ATOM 1501 O O . GLY A 1 194 ? 16.234 -9.969 -22.359 1 92.19 194 GLY A O 1
ATOM 1502 N N . GLN A 1 195 ? 16.328 -11.078 -20.469 1 94.81 195 GLN A N 1
ATOM 1503 C CA . GLN A 1 195 ? 16.094 -12.359 -21.125 1 94.81 195 GLN A CA 1
ATOM 1504 C C . GLN A 1 195 ? 14.609 -12.562 -21.422 1 94.81 195 GLN A C 1
ATOM 1506 O O . GLN A 1 195 ? 13.758 -11.945 -20.781 1 94.81 195 GLN A O 1
ATOM 1511 N N . THR A 1 196 ? 14.367 -13.367 -22.438 1 96.75 196 THR A N 1
ATOM 1512 C CA . THR A 1 196 ? 13.016 -13.797 -22.766 1 96.75 196 THR A CA 1
ATOM 1513 C C . THR A 1 196 ? 12.883 -15.312 -22.609 1 96.75 196 THR A C 1
ATOM 1515 O O . THR A 1 196 ? 13.852 -16.047 -22.812 1 96.75 196 THR A O 1
ATOM 1518 N N . VAL A 1 197 ? 11.742 -15.758 -22.219 1 97.88 197 VAL A N 1
ATOM 1519 C CA . VAL A 1 197 ? 11.484 -17.172 -22.031 1 97.88 197 VAL A CA 1
ATOM 1520 C C . VAL A 1 197 ? 10.203 -17.578 -22.75 1 97.88 197 VAL A C 1
ATOM 1522 O O . VAL A 1 197 ? 9.125 -17.062 -22.453 1 97.88 197 VAL A O 1
ATOM 1525 N N . ASP A 1 198 ? 10.289 -18.484 -23.719 1 98 198 ASP A N 1
ATOM 1526 C CA . ASP A 1 198 ? 9.141 -19.016 -24.438 1 98 198 ASP A CA 1
ATOM 1527 C C . ASP A 1 198 ? 8.727 -20.391 -23.891 1 98 198 ASP A C 1
ATOM 1529 O O . ASP A 1 198 ? 7.559 -20.766 -23.969 1 98 198 ASP A O 1
ATOM 1533 N N . ASP A 1 199 ? 9.688 -21.062 -23.344 1 98.44 199 ASP A N 1
ATOM 1534 C CA . ASP A 1 199 ? 9.469 -22.391 -22.781 1 98.44 199 ASP A CA 1
ATOM 1535 C C . ASP A 1 199 ? 8.727 -22.312 -21.453 1 98.44 199 ASP A C 1
ATOM 1537 O O . ASP A 1 199 ? 9.273 -21.812 -20.469 1 98.44 199 ASP A O 1
ATOM 1541 N N . LEU A 1 200 ? 7.531 -22.828 -21.344 1 98.62 200 LEU A N 1
ATOM 1542 C CA . LEU A 1 200 ? 6.723 -22.766 -20.125 1 98.62 200 LEU A CA 1
ATOM 1543 C C . LEU A 1 200 ? 7.297 -23.641 -19.031 1 98.62 200 LEU A C 1
ATOM 1545 O O . LEU A 1 200 ? 6.879 -23.562 -17.875 1 98.62 200 LEU A O 1
ATOM 1549 N N . HIS A 1 201 ? 8.32 -24.438 -19.344 1 98 201 HIS A N 1
ATOM 1550 C CA . HIS A 1 201 ? 8.938 -25.328 -18.375 1 98 201 HIS A CA 1
ATOM 1551 C C . HIS A 1 201 ? 10.422 -25.016 -18.203 1 98 201 HIS A C 1
ATOM 1553 O O . HIS A 1 201 ? 11.211 -25.891 -17.844 1 98 201 HIS A O 1
ATOM 1559 N N . ASP A 1 202 ? 10.789 -23.812 -18.562 1 98.12 202 ASP A N 1
ATOM 1560 C CA . ASP A 1 202 ? 12.172 -23.391 -18.328 1 98.12 202 ASP A CA 1
ATOM 1561 C C . ASP A 1 202 ? 12.57 -23.625 -16.875 1 98.12 202 ASP A C 1
ATOM 1563 O O . ASP A 1 202 ? 11.961 -23.078 -15.961 1 98.12 202 ASP A O 1
ATOM 1567 N N . PRO A 1 203 ? 13.562 -24.406 -16.625 1 97.25 203 PRO A N 1
ATOM 1568 C CA . PRO A 1 203 ? 13.836 -24.828 -15.25 1 97.25 203 PRO A CA 1
ATOM 1569 C C . PRO A 1 203 ? 14.273 -23.688 -14.352 1 97.25 203 PRO A C 1
ATOM 1571 O O . PRO A 1 203 ? 13.961 -23.672 -13.156 1 97.25 203 PRO A O 1
ATOM 1574 N N . VAL A 1 204 ? 14.977 -22.719 -14.883 1 97.69 204 VAL A N 1
ATOM 1575 C CA . VAL A 1 204 ? 15.461 -21.594 -14.07 1 97.69 204 VAL A CA 1
ATOM 1576 C C . VAL A 1 204 ? 14.289 -20.688 -13.719 1 97.69 204 VAL A C 1
ATOM 1578 O O . VAL A 1 204 ? 14.047 -20.406 -12.539 1 97.69 204 VAL A O 1
ATOM 1581 N N . ALA A 1 205 ? 13.531 -20.234 -14.75 1 98.38 205 ALA A N 1
ATOM 1582 C CA . ALA A 1 205 ? 12.406 -19.328 -14.523 1 98.38 205 ALA A CA 1
ATOM 1583 C C . ALA A 1 205 ? 11.352 -19.984 -13.633 1 98.38 205 ALA A C 1
ATOM 1585 O O . ALA A 1 205 ? 10.875 -19.375 -12.672 1 98.38 205 ALA A O 1
ATOM 1586 N N . ARG A 1 206 ? 11.07 -21.25 -13.922 1 98.38 206 ARG A N 1
ATOM 1587 C CA . ARG A 1 206 ? 10.047 -21.953 -13.156 1 98.38 206 ARG A CA 1
ATOM 1588 C C . ARG A 1 206 ? 10.531 -22.266 -11.75 1 98.38 206 ARG A C 1
ATOM 1590 O O . ARG A 1 206 ? 9.727 -22.359 -10.812 1 98.38 206 ARG A O 1
ATOM 1597 N N . GLY A 1 207 ? 11.805 -22.438 -11.617 1 98.12 207 GLY A N 1
ATOM 1598 C CA . GLY A 1 207 ? 12.367 -22.641 -10.289 1 98.12 207 GLY A CA 1
ATOM 1599 C C . GLY A 1 207 ? 12.156 -21.453 -9.367 1 98.12 207 GLY A C 1
ATOM 1600 O O . GLY A 1 207 ? 12.062 -21.625 -8.148 1 98.12 207 GLY A O 1
ATOM 1601 N N . ASN A 1 208 ? 12.055 -20.266 -9.922 1 98.38 208 ASN A N 1
ATOM 1602 C CA . ASN A 1 208 ? 11.93 -19.031 -9.141 1 98.38 208 ASN A CA 1
ATOM 1603 C C . ASN A 1 208 ? 10.492 -18.531 -9.094 1 98.38 208 ASN A C 1
ATOM 1605 O O . ASN A 1 208 ? 10.086 -17.875 -8.141 1 98.38 208 ASN A O 1
ATOM 1609 N N . PHE A 1 209 ? 9.711 -18.953 -10.086 1 98.81 209 PHE A N 1
ATOM 1610 C CA . PHE A 1 209 ? 8.344 -18.453 -10.258 1 98.81 209 PHE A CA 1
ATOM 1611 C C . PHE A 1 209 ? 7.414 -19.062 -9.219 1 98.81 209 PHE A 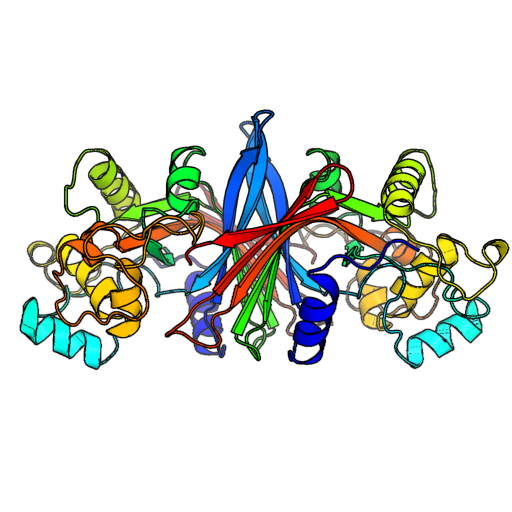C 1
ATOM 1613 O O . PHE A 1 209 ? 7.512 -20.266 -8.914 1 98.81 209 PHE A O 1
ATOM 1620 N N . ARG A 1 210 ? 6.52 -18.234 -8.625 1 98.88 210 ARG A N 1
ATOM 1621 C CA . ARG A 1 210 ? 5.488 -18.688 -7.703 1 98.88 210 ARG A CA 1
ATOM 1622 C C . ARG A 1 210 ? 4.18 -17.953 -7.934 1 98.88 210 ARG A C 1
ATOM 1624 O O . ARG A 1 210 ? 4.172 -16.844 -8.492 1 98.88 210 ARG A O 1
ATOM 1631 N N . VAL A 1 211 ? 3.102 -18.547 -7.586 1 98.88 211 VAL A N 1
ATOM 1632 C CA . VAL A 1 211 ? 1.799 -17.891 -7.465 1 98.88 211 VAL A CA 1
ATOM 1633 C C . VAL A 1 211 ? 1.487 -17.641 -5.992 1 98.88 211 VAL A C 1
ATOM 1635 O O . VAL A 1 211 ? 1.689 -18.5 -5.141 1 98.88 211 VAL A O 1
ATOM 1638 N N . VAL A 1 212 ? 1.12 -16.438 -5.691 1 98.94 212 VAL A N 1
ATOM 1639 C CA . VAL A 1 212 ? 0.67 -16.078 -4.352 1 98.94 212 VAL A CA 1
ATOM 1640 C C . VAL A 1 212 ? -0.854 -16 -4.32 1 98.94 212 VAL A C 1
ATOM 1642 O O . VAL A 1 212 ? -1.464 -15.32 -5.152 1 98.94 212 VAL A O 1
ATOM 1645 N N . VAL A 1 213 ? -1.434 -16.719 -3.41 1 98.94 213 VAL A N 1
ATOM 1646 C CA . VAL A 1 213 ? -2.885 -16.719 -3.248 1 98.94 213 VAL A CA 1
ATOM 1647 C C . VAL A 1 213 ? -3.252 -16.109 -1.894 1 98.94 213 VAL A C 1
ATOM 1649 O O . VAL A 1 213 ? -2.814 -16.609 -0.85 1 98.94 213 VAL A O 1
ATOM 1652 N N . VAL A 1 214 ? -4.043 -15.086 -1.916 1 98.94 214 VAL A N 1
ATOM 1653 C CA . VAL A 1 214 ? -4.461 -14.391 -0.704 1 98.94 214 VAL A CA 1
ATOM 1654 C C . VAL A 1 214 ? -5.859 -14.844 -0.299 1 98.94 214 VAL A C 1
ATOM 1656 O O . VAL A 1 214 ? -6.809 -14.719 -1.072 1 98.94 214 VAL A O 1
ATOM 1659 N N . ARG A 1 215 ? -5.973 -15.367 0.847 1 98.62 215 ARG A N 1
ATOM 1660 C CA . ARG A 1 215 ? -7.242 -15.789 1.432 1 98.62 215 ARG A CA 1
ATOM 1661 C C . ARG A 1 215 ? -7.82 -14.688 2.32 1 98.62 215 ARG A C 1
ATOM 1663 O O . ARG A 1 215 ? -7.32 -14.445 3.42 1 98.62 215 ARG A O 1
ATOM 1670 N N . PRO A 1 216 ? -8.922 -14.055 1.854 1 98.69 216 PRO A N 1
ATOM 1671 C CA . PRO A 1 216 ? -9.477 -12.945 2.633 1 98.69 216 PRO A CA 1
ATOM 1672 C C . PRO A 1 216 ? -10.156 -13.414 3.92 1 98.69 216 PRO A C 1
ATOM 1674 O O . PRO A 1 216 ? -10.836 -14.445 3.928 1 98.69 216 PRO A O 1
ATOM 1677 N N . GLU A 1 217 ? -9.93 -12.68 4.973 1 98.25 217 GLU A N 1
ATOM 1678 C CA . GLU A 1 217 ? -10.617 -12.883 6.242 1 98.25 217 GLU A CA 1
ATOM 1679 C C . GLU A 1 217 ? -11.406 -11.641 6.652 1 98.25 217 GLU A C 1
ATOM 1681 O O . GLU A 1 217 ? -12.367 -11.734 7.418 1 98.25 217 GLU A O 1
ATOM 1686 N N . GLU A 1 218 ? -11 -10.531 6.277 1 98.69 218 GLU A N 1
ATOM 1687 C CA . GLU A 1 218 ? -11.672 -9.242 6.438 1 98.69 218 GLU A CA 1
ATOM 1688 C C . GLU A 1 218 ? -11.523 -8.383 5.184 1 98.69 218 GLU A C 1
ATOM 1690 O O . GLU A 1 218 ? -10.438 -8.297 4.605 1 98.69 218 GLU A O 1
ATOM 1695 N N . VAL A 1 219 ? -12.609 -7.797 4.723 1 98.94 219 VAL A N 1
ATOM 1696 C CA . VAL A 1 219 ? -12.617 -6.945 3.539 1 98.94 219 VAL A CA 1
ATOM 1697 C C . VAL A 1 219 ? -13.328 -5.633 3.854 1 98.94 219 VAL A C 1
ATOM 1699 O O . VAL A 1 219 ? -14.375 -5.625 4.512 1 98.94 219 VAL A O 1
ATOM 1702 N N . GLU A 1 220 ? -12.75 -4.555 3.434 1 98.88 220 GLU A N 1
ATOM 1703 C CA . GLU A 1 220 ? -13.344 -3.236 3.65 1 98.88 220 GLU A CA 1
ATOM 1704 C C . GLU A 1 220 ? -13.398 -2.438 2.352 1 98.88 220 GLU A C 1
ATOM 1706 O O . GLU A 1 220 ? -12.445 -2.449 1.566 1 98.88 220 GLU A O 1
ATOM 1711 N N . ARG A 1 221 ? -14.5 -1.78 2.156 1 98.94 221 ARG A N 1
ATOM 1712 C CA . ARG A 1 221 ? -14.695 -0.874 1.029 1 98.94 221 ARG A CA 1
ATOM 1713 C C . ARG A 1 221 ? -14.953 0.55 1.51 1 98.94 221 ARG A C 1
ATOM 1715 O O . ARG A 1 221 ? -15.805 0.774 2.373 1 98.94 221 ARG A O 1
ATOM 1722 N N . LEU A 1 222 ? -14.211 1.48 1.062 1 98.75 222 LEU A N 1
ATOM 1723 C CA . LEU A 1 222 ? -14.469 2.908 1.214 1 98.75 222 LEU A CA 1
ATOM 1724 C C . LEU A 1 222 ? -14.875 3.531 -0.118 1 98.75 222 LEU A C 1
ATOM 1726 O O . LEU A 1 222 ? -14.07 3.576 -1.055 1 98.75 222 LEU A O 1
ATOM 1730 N N . ASP A 1 223 ? -16.109 3.943 -0.208 1 98.56 223 ASP A N 1
ATOM 1731 C CA . ASP A 1 223 ? -16.688 4.52 -1.417 1 98.56 223 ASP A CA 1
ATOM 1732 C C . ASP A 1 223 ? -16.625 6.047 -1.376 1 98.56 223 ASP A C 1
ATOM 1734 O O . ASP A 1 223 ? -17.391 6.68 -0.638 1 98.56 223 ASP A O 1
ATOM 1738 N N . LEU A 1 224 ? -15.781 6.625 -2.17 1 97 224 LEU A N 1
ATOM 1739 C CA . LEU A 1 224 ? -15.602 8.07 -2.205 1 97 224 LEU A CA 1
ATOM 1740 C C . LEU A 1 224 ? -16.25 8.672 -3.447 1 97 224 LEU A C 1
ATOM 1742 O O . LEU A 1 224 ? -15.984 9.82 -3.797 1 97 224 LEU A O 1
ATOM 1746 N N . SER A 1 225 ? -17.078 7.906 -4.145 1 96.75 225 SER A N 1
ATOM 1747 C CA . SER A 1 225 ? -17.672 8.375 -5.395 1 96.75 225 SER A CA 1
ATOM 1748 C C . SER A 1 225 ? -18.688 9.477 -5.141 1 96.75 225 SER A C 1
ATOM 1750 O O . SER A 1 225 ? -19 10.266 -6.035 1 96.75 225 SER A O 1
ATOM 1752 N N . ASP A 1 226 ? -19.266 9.508 -3.955 1 94 226 ASP A N 1
ATOM 1753 C CA . ASP A 1 226 ? -20.141 10.578 -3.5 1 94 226 ASP A CA 1
ATOM 1754 C C . ASP A 1 226 ? -19.656 11.172 -2.184 1 94 226 ASP A C 1
ATOM 1756 O O . ASP A 1 226 ? -19.953 10.656 -1.107 1 94 226 ASP A O 1
ATOM 1760 N N . LEU A 1 227 ? -19.016 12.273 -2.254 1 88.12 227 LEU A N 1
ATOM 1761 C CA . LEU A 1 227 ? -18.359 12.867 -1.094 1 88.12 227 LEU A CA 1
ATOM 1762 C C . LEU A 1 227 ? -19.391 13.398 -0.1 1 88.12 227 LEU A C 1
ATOM 1764 O O . LEU A 1 227 ? -19.062 13.672 1.056 1 88.12 227 LEU A O 1
ATOM 1768 N N . GLN A 1 228 ? -20.609 13.586 -0.53 1 88.06 228 GLN A N 1
ATOM 1769 C CA . GLN A 1 228 ? -21.672 14.016 0.374 1 88.06 228 GLN A CA 1
ATOM 1770 C C . GLN A 1 228 ? -22.219 12.836 1.173 1 88.06 228 GLN A C 1
ATOM 1772 O O . GLN A 1 228 ? -22.891 13.031 2.188 1 88.06 228 GLN A O 1
ATOM 1777 N N . ASN A 1 229 ? -21.938 11.734 0.615 1 90.88 229 ASN A N 1
ATOM 1778 C CA . ASN A 1 229 ? -22.375 10.516 1.282 1 90.88 229 ASN A CA 1
ATOM 1779 C C . ASN A 1 229 ? -21.344 9.398 1.173 1 90.88 229 ASN A C 1
ATOM 1781 O O . ASN A 1 229 ? -21.609 8.352 0.586 1 90.88 229 ASN A O 1
ATOM 1785 N N . VAL A 1 230 ? -20.234 9.609 1.82 1 95.75 230 VAL A N 1
ATOM 1786 C CA . VAL A 1 230 ? -19.172 8.617 1.808 1 95.75 230 VAL A CA 1
ATOM 1787 C C . VAL A 1 230 ? -19.609 7.359 2.547 1 95.75 230 VAL A C 1
ATOM 1789 O O . VAL A 1 230 ? -20.156 7.441 3.648 1 95.75 230 VAL A O 1
ATOM 1792 N N . ARG A 1 231 ? -19.453 6.219 1.922 1 97.12 231 ARG A N 1
ATOM 1793 C CA . ARG A 1 231 ? -19.859 4.949 2.518 1 97.12 231 ARG A CA 1
ATOM 1794 C C . ARG A 1 231 ? -18.641 4.082 2.822 1 97.12 231 ARG A C 1
ATOM 1796 O O . ARG A 1 231 ? -17.688 4.043 2.041 1 97.12 231 ARG A O 1
ATOM 1803 N N . ARG A 1 232 ? -18.703 3.486 3.922 1 98.5 232 ARG A N 1
ATOM 1804 C CA . ARG A 1 232 ? -17.688 2.553 4.375 1 98.5 232 ARG A CA 1
ATOM 1805 C C . ARG A 1 232 ? -18.312 1.272 4.918 1 98.5 232 ARG A C 1
ATOM 1807 O O . ARG A 1 232 ? -19.141 1.319 5.824 1 98.5 232 ARG A O 1
ATOM 1814 N N . VAL A 1 233 ? -17.891 0.129 4.34 1 98.81 233 VAL A N 1
ATOM 1815 C CA . VAL A 1 233 ? -18.438 -1.163 4.73 1 98.81 233 VAL A CA 1
ATOM 1816 C C . VAL A 1 233 ? -17.312 -2.146 5.012 1 98.81 233 VAL A C 1
ATOM 1818 O O . VAL A 1 233 ? -16.328 -2.189 4.277 1 98.81 233 VAL A O 1
ATOM 1821 N N . GLN A 1 234 ? -17.5 -2.902 6.043 1 98.75 234 GLN A N 1
ATOM 1822 C CA . GLN A 1 234 ? -16.547 -3.949 6.402 1 98.75 234 GLN A CA 1
ATOM 1823 C C . GLN A 1 234 ? -17.219 -5.312 6.48 1 98.75 234 GLN A C 1
ATOM 1825 O O . GLN A 1 234 ? -18.328 -5.434 7.031 1 98.75 234 GLN A O 1
ATOM 1830 N N . TRP A 1 235 ? -16.656 -6.277 5.836 1 98.81 235 TRP A N 1
ATOM 1831 C CA . TRP A 1 235 ? -17.047 -7.676 5.949 1 98.81 235 TRP A CA 1
ATOM 1832 C C . TRP A 1 235 ? -16 -8.484 6.707 1 98.81 235 TRP A C 1
ATOM 1834 O O . TRP A 1 235 ? -14.812 -8.375 6.426 1 98.81 235 TRP A O 1
ATOM 1844 N N . THR A 1 236 ? -16.406 -9.25 7.656 1 98.31 236 THR A N 1
ATOM 1845 C CA . THR A 1 236 ? -15.508 -10.117 8.406 1 98.31 236 THR A CA 1
ATOM 1846 C C . THR A 1 236 ? -15.984 -11.57 8.336 1 98.31 236 THR A C 1
ATOM 1848 O O . THR A 1 236 ? -17.172 -11.844 8.492 1 98.31 236 THR A O 1
ATOM 1851 N N . LEU A 1 237 ? -15.047 -12.422 8.055 1 97.19 237 LEU A N 1
ATOM 1852 C CA . LEU A 1 237 ? -15.344 -13.852 7.996 1 97.19 237 LEU A CA 1
ATOM 1853 C C . LEU A 1 237 ? -15.367 -14.461 9.391 1 97.19 237 LEU A C 1
ATOM 1855 O O . LEU A 1 237 ? -14.352 -14.445 10.094 1 97.19 237 LEU A O 1
ATOM 1859 N N . GLN A 1 238 ? -16.516 -14.859 9.812 1 94.5 238 GLN A N 1
ATOM 1860 C CA . GLN A 1 238 ? -16.703 -15.555 11.078 1 94.5 238 GLN A CA 1
ATOM 1861 C C . GLN A 1 238 ? -17.359 -16.906 10.875 1 94.5 238 GLN A C 1
ATOM 1863 O O . GLN A 1 238 ? -18.5 -16.984 10.406 1 94.5 238 GLN A O 1
ATOM 1868 N N . GLU A 1 239 ? -16.703 -18.016 11.336 1 89.81 239 GLU A N 1
ATOM 1869 C CA . GLU A 1 239 ? -17.25 -19.359 11.219 1 89.81 239 GLU A CA 1
ATOM 1870 C C . GLU A 1 239 ? -17.797 -19.625 9.812 1 89.81 239 GLU A C 1
ATOM 1872 O O . GLU A 1 239 ? -18.938 -20.047 9.656 1 89.81 239 GLU A O 1
ATOM 1877 N N . ASP A 1 240 ? -17.109 -19.219 8.781 1 87.69 240 ASP A N 1
ATOM 1878 C CA . ASP A 1 240 ? -17.375 -19.484 7.375 1 87.69 240 ASP A CA 1
ATOM 1879 C C . ASP A 1 240 ? -18.531 -18.625 6.871 1 87.69 240 ASP A C 1
ATOM 1881 O O . ASP A 1 240 ? -19.156 -18.938 5.859 1 87.69 240 ASP A O 1
ATOM 1885 N N . ARG A 1 241 ? -18.875 -17.641 7.66 1 94.19 241 ARG A N 1
ATOM 1886 C CA . ARG A 1 241 ? -19.891 -16.688 7.246 1 94.19 241 ARG A CA 1
ATOM 1887 C C . ARG A 1 241 ? -19.359 -15.258 7.285 1 94.19 241 ARG A C 1
ATOM 1889 O O . ARG A 1 241 ? -18.625 -14.891 8.203 1 94.19 241 ARG A O 1
ATOM 1896 N N . TRP A 1 242 ? -19.766 -14.492 6.324 1 97.5 242 TRP A N 1
ATOM 1897 C CA . TRP A 1 242 ? -19.359 -13.094 6.273 1 97.5 242 TRP A CA 1
ATOM 1898 C C . TRP A 1 242 ? -20.359 -12.211 7.012 1 97.5 242 TRP A C 1
ATOM 1900 O O . TRP A 1 242 ? -21.562 -12.273 6.75 1 97.5 242 TRP A O 1
ATOM 1910 N N . GLU A 1 243 ? -19.859 -11.492 7.938 1 97.88 243 GLU A N 1
ATOM 1911 C CA . GLU A 1 243 ? -20.672 -10.492 8.633 1 97.88 243 GLU A CA 1
ATOM 1912 C C . GLU A 1 243 ? -20.359 -9.086 8.109 1 97.88 243 GLU A C 1
ATOM 1914 O O . GLU A 1 243 ? -19.203 -8.711 7.953 1 97.88 243 GLU A O 1
ATOM 1919 N N . GLU A 1 244 ? -21.438 -8.367 7.859 1 98.19 244 GLU A N 1
ATOM 1920 C CA . GLU A 1 244 ? -21.312 -7.035 7.266 1 98.19 244 GLU A CA 1
ATOM 1921 C C . GLU A 1 244 ? -21.656 -5.945 8.273 1 98.19 244 GLU A C 1
ATOM 1923 O O . GLU A 1 244 ? -22.656 -6.043 8.984 1 98.19 244 GLU A O 1
ATOM 1928 N N . VAL A 1 245 ? -20.859 -4.926 8.344 1 98.25 245 VAL A N 1
ATOM 1929 C CA . VAL A 1 245 ? -21.109 -3.768 9.195 1 98.25 245 VAL A CA 1
ATOM 1930 C C . VAL A 1 245 ? -20.812 -2.484 8.43 1 98.25 245 VAL A C 1
ATOM 1932 O O . VAL A 1 245 ? -19.781 -2.385 7.754 1 98.25 245 VAL A O 1
ATOM 1935 N N . GLU A 1 246 ? -21.703 -1.526 8.445 1 98.06 246 GLU A N 1
ATOM 1936 C CA . GLU A 1 246 ? -21.422 -0.194 7.918 1 98.06 246 GLU A CA 1
ATOM 1937 C C . GLU A 1 246 ? -20.75 0.683 8.961 1 98.06 246 GLU A C 1
ATOM 1939 O O . GLU A 1 246 ? -21.125 0.68 10.133 1 98.06 246 GLU A O 1
ATOM 1944 N N . LEU A 1 247 ? -19.734 1.392 8.531 1 98.06 247 LEU A N 1
ATOM 1945 C CA . LEU A 1 247 ? -18.922 2.207 9.43 1 98.06 247 LEU A CA 1
ATOM 1946 C C . LEU A 1 247 ? -18.953 3.672 9.008 1 98.06 247 LEU A C 1
ATOM 1948 O O . LEU A 1 247 ? -19.188 3.982 7.84 1 98.06 247 LEU A O 1
ATOM 1952 N N . TRP A 1 248 ? -18.75 4.543 9.969 1 96.62 248 TRP A N 1
ATOM 1953 C CA . TRP A 1 248 ? -18.484 5.93 9.625 1 96.62 248 TRP A CA 1
ATOM 1954 C C . TRP A 1 248 ? -17.172 6.055 8.859 1 96.62 248 TRP A C 1
ATOM 1956 O O . TRP A 1 248 ? -16.188 5.371 9.172 1 96.62 248 TRP A O 1
ATOM 1966 N N . PRO A 1 249 ? -17.156 6.945 7.918 1 94.69 249 PRO A N 1
ATOM 1967 C CA . PRO A 1 249 ? -15.945 7.051 7.102 1 94.69 249 PRO A CA 1
ATOM 1968 C C . PRO A 1 249 ? -14.766 7.641 7.867 1 94.69 249 PRO A C 1
ATOM 1970 O O . PRO A 1 249 ? -14.961 8.344 8.859 1 94.69 249 PRO A O 1
ATOM 1973 N N . MET B 1 1 ? 24.266 24.922 4.484 1 60.31 1 MET B N 1
ATOM 1974 C CA . MET B 1 1 ? 23.078 24.125 4.777 1 60.31 1 MET B CA 1
ATOM 1975 C C . MET B 1 1 ? 23.188 22.734 4.172 1 60.31 1 MET B C 1
ATOM 1977 O O . MET B 1 1 ? 23.844 22.547 3.143 1 60.31 1 MET B O 1
ATOM 1981 N N . SER B 1 2 ? 22.953 21.672 4.988 1 77.38 2 SER B N 1
ATOM 1982 C CA . SER B 1 2 ? 23.094 20.312 4.461 1 77.38 2 SER B CA 1
ATOM 1983 C C . SER B 1 2 ? 22.266 20.125 3.195 1 77.38 2 SER B C 1
ATOM 1985 O O . SER B 1 2 ? 21.141 20.625 3.109 1 77.38 2 SER B O 1
ATOM 1987 N N . PRO B 1 3 ? 22.844 19.766 2.137 1 87.06 3 PRO B N 1
ATOM 1988 C CA . PRO B 1 3 ? 22.125 19.547 0.883 1 87.06 3 PRO B CA 1
ATOM 1989 C C . PRO B 1 3 ? 20.938 18.594 1.047 1 87.06 3 PRO B C 1
ATOM 1991 O O . PRO B 1 3 ? 20.875 17.844 2.027 1 87.06 3 PRO B O 1
ATOM 1994 N N . PRO B 1 4 ? 19.922 18.734 0.146 1 92.38 4 PRO B N 1
ATOM 1995 C CA . PRO B 1 4 ? 18.844 17.75 0.153 1 92.38 4 PRO B CA 1
ATOM 1996 C C . PRO B 1 4 ? 19.344 16.328 0.01 1 92.38 4 PRO B C 1
ATOM 1998 O O . PRO B 1 4 ? 20.438 16.094 -0.515 1 92.38 4 PRO B O 1
ATOM 2001 N N . ALA B 1 5 ? 18.562 15.422 0.531 1 97.44 5 ALA B N 1
ATOM 2002 C CA . ALA B 1 5 ? 18.906 14.016 0.34 1 97.44 5 ALA B CA 1
ATOM 2003 C C . ALA B 1 5 ? 19.109 13.695 -1.138 1 97.44 5 ALA B C 1
ATOM 2005 O O . ALA B 1 5 ? 18.453 14.281 -2.002 1 97.44 5 ALA B O 1
ATOM 2006 N N . PRO B 1 6 ? 19.984 12.797 -1.516 1 98 6 PRO B N 1
ATOM 2007 C CA . PRO B 1 6 ? 20.312 12.516 -2.914 1 98 6 PRO B CA 1
ATOM 2008 C C . PRO B 1 6 ? 19.109 12.023 -3.721 1 98 6 PRO B C 1
ATOM 2010 O O . PRO B 1 6 ? 19.062 12.211 -4.938 1 98 6 PRO B O 1
ATOM 2013 N N . TRP B 1 7 ? 18.156 11.43 -3.148 1 98.69 7 TRP B N 1
ATOM 2014 C CA . TRP B 1 7 ? 16.984 10.891 -3.83 1 98.69 7 TRP B CA 1
ATOM 2015 C C . TRP B 1 7 ? 15.906 11.953 -4.012 1 98.69 7 TRP B C 1
ATOM 2017 O O . TRP B 1 7 ? 14.984 11.789 -4.812 1 98.69 7 TRP B O 1
ATOM 2027 N N . ARG B 1 8 ? 15.977 13.047 -3.324 1 98 8 ARG B N 1
ATOM 2028 C CA . ARG B 1 8 ? 14.891 14.016 -3.184 1 98 8 ARG B CA 1
ATOM 2029 C C . ARG B 1 8 ? 14.609 14.719 -4.508 1 98 8 ARG B C 1
ATOM 2031 O O . ARG B 1 8 ? 13.453 14.82 -4.93 1 98 8 ARG B O 1
ATOM 2038 N N . PRO B 1 9 ? 15.594 15.242 -5.223 1 97.56 9 PRO B N 1
ATOM 2039 C CA . PRO B 1 9 ? 15.305 15.938 -6.48 1 97.56 9 PRO B CA 1
ATOM 2040 C C . PRO B 1 9 ? 14.633 15.039 -7.512 1 97.56 9 PRO B C 1
ATOM 2042 O O . PRO B 1 9 ? 13.719 15.469 -8.211 1 97.56 9 PRO B O 1
ATOM 2045 N N . LEU B 1 10 ? 15.062 13.82 -7.586 1 98.5 10 LEU B N 1
ATOM 2046 C CA . LEU B 1 10 ? 14.484 12.891 -8.555 1 98.5 10 LEU B CA 1
ATOM 2047 C C . LEU B 1 10 ? 13.047 12.539 -8.18 1 98.5 10 LEU B C 1
ATOM 2049 O O . LEU B 1 10 ? 12.164 12.5 -9.039 1 98.5 10 LEU B O 1
ATOM 2053 N N . LEU B 1 11 ? 12.781 12.258 -6.926 1 98.69 11 LEU B N 1
ATOM 2054 C CA . LEU B 1 11 ? 11.422 11.984 -6.48 1 98.69 11 LEU B CA 1
ATOM 2055 C C . LEU B 1 11 ? 10.508 13.172 -6.77 1 98.69 11 LEU B C 1
ATOM 2057 O O . LEU B 1 11 ? 9.391 12.992 -7.258 1 98.69 11 LEU B O 1
ATOM 2061 N N . ASP B 1 12 ? 11.008 14.336 -6.469 1 97.44 12 ASP B N 1
ATOM 2062 C CA . ASP B 1 12 ? 10.234 15.547 -6.727 1 97.44 12 ASP B CA 1
ATOM 2063 C C . ASP B 1 12 ? 9.859 15.648 -8.203 1 97.44 12 ASP B C 1
ATOM 2065 O O . ASP B 1 12 ? 8.719 15.969 -8.539 1 97.44 12 ASP B O 1
ATOM 2069 N N . THR B 1 13 ? 10.781 15.391 -9.086 1 98.12 13 THR B N 1
ATOM 2070 C CA . THR B 1 13 ? 10.547 15.414 -10.531 1 98.12 13 THR B CA 1
ATOM 2071 C C . THR B 1 13 ? 9.492 14.391 -10.922 1 98.12 13 THR B C 1
ATOM 2073 O O . THR B 1 13 ? 8.578 14.695 -11.688 1 98.12 13 THR B O 1
ATOM 2076 N N . HIS B 1 14 ? 9.555 13.141 -10.375 1 98.69 14 HIS B N 1
ATOM 2077 C CA . HIS B 1 14 ? 8.594 12.094 -10.695 1 98.69 14 HIS B CA 1
ATOM 2078 C C . HIS B 1 14 ? 7.191 12.469 -10.219 1 98.69 14 HIS B C 1
ATOM 2080 O O . HIS B 1 14 ? 6.211 12.234 -10.93 1 98.69 14 HIS B O 1
ATOM 2086 N N . LEU B 1 15 ? 7.152 13.047 -9.039 1 98.19 15 LEU B N 1
ATOM 2087 C CA . LEU B 1 15 ? 5.867 13.469 -8.484 1 98.19 15 LEU B CA 1
ATOM 2088 C C . LEU B 1 15 ? 5.242 14.57 -9.336 1 98.19 15 LEU B C 1
ATOM 2090 O O . LEU B 1 15 ? 4.027 14.594 -9.539 1 98.19 15 LEU B O 1
ATOM 2094 N N . SER B 1 16 ? 6.062 15.461 -9.875 1 97.06 16 SER B N 1
ATOM 2095 C CA . SER B 1 16 ? 5.566 16.562 -10.695 1 97.06 16 SER B CA 1
ATOM 2096 C C . SER B 1 16 ? 5.098 16.078 -12.062 1 97.06 16 SER B C 1
ATOM 2098 O O . SER B 1 16 ? 4.262 16.719 -12.703 1 97.06 16 SER B O 1
ATOM 2100 N N . GLN B 1 17 ? 5.562 14.914 -12.523 1 97.69 17 GLN B N 1
ATOM 2101 C CA . GLN B 1 17 ? 5.254 14.375 -13.852 1 97.69 17 GLN B CA 1
ATOM 2102 C C . GLN B 1 17 ? 4.094 13.391 -13.781 1 97.69 17 GLN B C 1
ATOM 2104 O O . GLN B 1 17 ? 3.584 12.953 -14.812 1 97.69 17 GLN B O 1
ATOM 2109 N N . ASN B 1 18 ? 3.744 13.016 -12.609 1 96.75 18 ASN B N 1
ATOM 2110 C CA . ASN B 1 18 ? 2.701 12.016 -12.43 1 96.75 18 ASN B CA 1
ATOM 2111 C C . ASN B 1 18 ? 1.341 12.656 -12.18 1 96.75 18 ASN B C 1
ATOM 2113 O O . ASN B 1 18 ? 1.253 13.695 -11.516 1 96.75 18 ASN B O 1
ATOM 2117 N N . SER B 1 19 ? 0.273 11.992 -12.602 1 95.38 19 SER B N 1
ATOM 2118 C CA . SER B 1 19 ? -1.079 12.539 -12.555 1 95.38 19 SER B CA 1
ATOM 2119 C C . SER B 1 19 ? -1.622 12.562 -11.133 1 95.38 19 SER B C 1
ATOM 2121 O O . SER B 1 19 ? -2.58 13.281 -10.836 1 95.38 19 SER B O 1
ATOM 2123 N N . THR B 1 20 ? -1.09 11.719 -10.281 1 94.88 20 THR B N 1
ATOM 2124 C CA . THR B 1 20 ? -1.516 11.688 -8.891 1 94.88 20 THR B CA 1
ATOM 2125 C C . THR B 1 20 ? -0.308 11.633 -7.957 1 94.88 20 THR B C 1
ATOM 2127 O O . THR B 1 20 ? 0.792 11.273 -8.375 1 94.88 20 THR B O 1
ATOM 2130 N N . THR B 1 21 ? -0.518 12.102 -6.793 1 96.25 21 THR B N 1
ATOM 2131 C CA . THR B 1 21 ? 0.503 12 -5.754 1 96.25 21 THR B CA 1
ATOM 2132 C C . THR B 1 21 ? 0.022 11.109 -4.609 1 96.25 21 THR B C 1
ATOM 2134 O O . THR B 1 21 ? 0.419 11.305 -3.459 1 96.25 21 THR B O 1
ATOM 2137 N N . THR B 1 22 ? -0.888 10.203 -4.938 1 97.81 22 THR B N 1
ATOM 2138 C CA . THR B 1 22 ? -1.432 9.242 -3.986 1 97.81 22 THR B CA 1
ATOM 2139 C C . THR B 1 22 ? -0.367 8.227 -3.576 1 97.81 22 THR B C 1
ATOM 2141 O O . THR B 1 22 ? 0.463 7.828 -4.395 1 97.81 22 THR B O 1
ATOM 2144 N N . LEU B 1 23 ? -0.338 7.914 -2.318 1 98.75 23 LEU B N 1
ATOM 2145 C CA . LEU B 1 23 ? 0.561 6.883 -1.817 1 98.75 23 LEU B CA 1
ATOM 2146 C C . LEU B 1 23 ? -0.177 5.918 -0.892 1 98.75 23 LEU B C 1
ATOM 2148 O O . LEU B 1 23 ? -1.307 6.191 -0.479 1 98.75 23 LEU B O 1
ATOM 2152 N N . THR B 1 24 ? 0.397 4.766 -0.636 1 98.88 24 THR B N 1
ATOM 2153 C CA . THR B 1 24 ? -0.065 3.861 0.412 1 98.88 24 THR B CA 1
ATOM 2154 C C . THR B 1 24 ? 0.815 3.979 1.653 1 98.88 24 THR B C 1
ATOM 2156 O O . THR B 1 24 ? 2.037 3.842 1.569 1 98.88 24 THR B O 1
ATOM 2159 N N . LEU B 1 25 ? 0.201 4.316 2.748 1 98.94 25 LEU B N 1
ATOM 2160 C CA . LEU B 1 25 ? 0.907 4.336 4.023 1 98.94 25 LEU B CA 1
ATOM 2161 C C . LEU B 1 25 ? 0.615 3.072 4.828 1 98.94 25 LEU B C 1
ATOM 2163 O O . LEU B 1 25 ? -0.542 2.668 4.957 1 98.94 25 LEU B O 1
ATOM 2167 N N . THR B 1 26 ? 1.701 2.488 5.355 1 98.94 26 THR B N 1
ATOM 2168 C CA . THR B 1 26 ? 1.54 1.243 6.098 1 98.94 26 THR B CA 1
ATOM 2169 C C . THR B 1 26 ? 2.043 1.4 7.531 1 98.94 26 THR B C 1
ATOM 2171 O O . THR B 1 26 ? 3.018 2.113 7.777 1 98.94 26 THR B O 1
ATOM 2174 N N . THR B 1 27 ? 1.351 0.818 8.461 1 98.88 27 THR B N 1
ATOM 2175 C CA . THR B 1 27 ? 1.653 0.781 9.891 1 98.88 27 THR B CA 1
ATOM 2176 C C . THR B 1 27 ? 1.533 -0.641 10.43 1 98.88 27 THR B C 1
ATOM 2178 O O . THR B 1 27 ? 1.278 -1.579 9.672 1 98.88 27 THR B O 1
ATOM 2181 N N . ILE B 1 28 ? 1.847 -0.793 11.688 1 98.62 28 ILE B N 1
ATOM 2182 C CA . ILE B 1 28 ? 1.699 -2.062 12.391 1 98.62 28 ILE B CA 1
ATOM 2183 C C . ILE B 1 28 ? 0.558 -1.964 13.398 1 98.62 28 ILE B C 1
ATOM 2185 O O . ILE B 1 28 ? 0.432 -0.962 14.109 1 98.62 28 ILE B O 1
ATOM 2189 N N . ASP B 1 29 ? -0.305 -2.877 13.328 1 98.12 29 ASP B N 1
ATOM 2190 C CA . ASP B 1 29 ? -1.282 -3.121 14.391 1 98.12 29 ASP B CA 1
ATOM 2191 C C . ASP B 1 29 ? -1.031 -4.465 15.07 1 98.12 29 ASP B C 1
ATOM 2193 O O . ASP B 1 29 ? -0.071 -5.164 14.742 1 98.12 29 ASP B O 1
ATOM 2197 N N . HIS B 1 30 ? -1.788 -4.785 16.078 1 97.06 30 HIS B N 1
ATOM 2198 C CA . HIS B 1 30 ? -1.743 -6.086 16.734 1 97.06 30 HIS B CA 1
ATOM 2199 C C . HIS B 1 30 ? -3.127 -6.727 16.797 1 97.06 30 HIS B C 1
ATOM 2201 O O . HIS B 1 30 ? -4.121 -6.039 17.031 1 97.06 30 HIS B O 1
ATOM 2207 N N . ASP B 1 31 ? -3.176 -8 16.453 1 94.81 31 ASP B N 1
ATOM 2208 C CA . ASP B 1 31 ? -4.461 -8.695 16.484 1 94.81 31 ASP B CA 1
ATOM 2209 C C . ASP B 1 31 ? -4.82 -9.117 17.906 1 94.81 31 ASP B C 1
ATOM 2211 O O . ASP B 1 31 ? -4.156 -8.711 18.875 1 94.81 31 ASP B O 1
ATOM 2215 N N . ALA B 1 32 ? -5.953 -9.859 18.016 1 92.69 32 ALA B N 1
ATOM 2216 C CA . ALA B 1 32 ? -6.488 -10.227 19.312 1 92.69 32 ALA B CA 1
ATOM 2217 C C . ALA B 1 32 ? -5.488 -11.062 20.109 1 92.69 32 ALA B C 1
ATOM 2219 O O . ALA B 1 32 ? -5.477 -11.031 21.344 1 92.69 32 ALA B O 1
ATOM 2220 N N . ALA B 1 33 ? -4.617 -11.828 19.406 1 94.25 33 ALA B N 1
ATOM 2221 C CA . ALA B 1 33 ? -3.596 -12.656 20.047 1 94.25 33 ALA B CA 1
ATOM 2222 C C . ALA B 1 33 ? -2.293 -11.883 20.219 1 94.25 33 ALA B C 1
ATOM 2224 O O . ALA B 1 33 ? -1.245 -12.477 20.5 1 94.25 33 ALA B O 1
ATOM 2225 N N . ASN B 1 34 ? -2.234 -10.602 19.953 1 94.25 34 ASN B N 1
ATOM 2226 C CA . ASN B 1 34 ? -1.111 -9.68 20.109 1 94.25 34 ASN B CA 1
ATOM 2227 C C . ASN B 1 34 ? -0.031 -9.945 19.062 1 94.25 34 ASN B C 1
ATOM 2229 O O . ASN B 1 34 ? 1.147 -9.672 19.297 1 94.25 34 ASN B O 1
ATOM 2233 N N . ARG B 1 35 ? -0.393 -10.602 18 1 96.06 35 ARG B N 1
ATOM 2234 C CA . ARG B 1 35 ? 0.522 -10.773 16.891 1 96.06 35 ARG B CA 1
ATOM 2235 C C . ARG B 1 35 ? 0.526 -9.539 15.992 1 96.06 35 ARG B C 1
ATOM 2237 O O . ARG B 1 35 ? -0.527 -8.953 15.719 1 96.06 35 ARG B O 1
ATOM 2244 N N . PRO B 1 36 ? 1.732 -9.086 15.555 1 97.88 36 PRO B N 1
ATOM 2245 C CA . PRO B 1 36 ? 1.766 -7.945 14.641 1 97.88 36 PRO B CA 1
ATOM 2246 C C . PRO B 1 36 ? 1.099 -8.242 13.297 1 97.88 36 PRO B C 1
ATOM 2248 O O . PRO B 1 36 ? 1.268 -9.328 12.75 1 97.88 36 PRO B O 1
ATOM 2251 N N . VAL B 1 37 ? 0.302 -7.332 12.852 1 98.44 37 VAL B N 1
ATOM 2252 C CA . VAL B 1 37 ? -0.34 -7.422 11.539 1 98.44 37 VAL B CA 1
ATOM 2253 C C . VAL B 1 37 ? -0.132 -6.117 10.773 1 98.44 37 VAL B C 1
ATOM 2255 O O . VAL B 1 37 ? -0.113 -5.035 11.375 1 98.44 37 VAL B O 1
ATOM 2258 N N . PRO B 1 38 ? 0.087 -6.203 9.508 1 98.62 38 PRO B N 1
ATOM 2259 C CA . PRO B 1 38 ? 0.264 -4.98 8.727 1 98.62 38 PRO B CA 1
ATOM 2260 C C . PRO B 1 38 ? -1.056 -4.266 8.438 1 98.62 38 PRO B C 1
ATOM 2262 O O . PRO B 1 38 ? -2.088 -4.918 8.258 1 98.62 38 PRO B O 1
ATOM 2265 N N . ARG B 1 39 ? -1.039 -2.992 8.453 1 98.81 39 ARG B N 1
ATOM 2266 C CA . ARG B 1 39 ? -2.16 -2.152 8.047 1 98.81 39 ARG B CA 1
ATOM 2267 C C . ARG B 1 39 ? -1.741 -1.17 6.961 1 98.81 39 ARG B C 1
ATOM 2269 O O . ARG B 1 39 ? -0.636 -0.626 7 1 98.81 39 ARG B O 1
ATOM 2276 N N . ALA B 1 40 ? -2.576 -0.99 5.973 1 98.75 40 ALA B N 1
ATOM 2277 C CA . ALA B 1 40 ? -2.266 -0.149 4.82 1 98.75 40 ALA B CA 1
ATOM 2278 C C . ALA B 1 40 ? -3.486 0.658 4.387 1 98.75 40 ALA B C 1
ATOM 2280 O O . ALA B 1 40 ? -4.621 0.185 4.492 1 98.75 40 ALA B O 1
ATOM 2281 N N . ARG B 1 41 ? -3.264 1.862 3.943 1 98.75 41 ARG B N 1
ATOM 2282 C CA . ARG B 1 41 ? -4.332 2.686 3.385 1 98.75 41 ARG B CA 1
ATOM 2283 C C . ARG B 1 41 ? -3.773 3.711 2.402 1 98.75 41 ARG B C 1
ATOM 2285 O O . ARG B 1 41 ? -2.604 4.086 2.486 1 98.75 41 ARG B O 1
ATOM 2292 N N . THR B 1 42 ? -4.652 4.105 1.537 1 98.56 42 THR B N 1
ATOM 2293 C CA . THR B 1 42 ? -4.316 5.16 0.59 1 98.56 42 THR B CA 1
ATOM 2294 C C . THR B 1 42 ? -4.344 6.527 1.271 1 98.56 42 THR B C 1
ATOM 2296 O O . THR B 1 42 ? -5.254 6.816 2.053 1 98.56 42 THR B O 1
ATOM 2299 N N . CYS B 1 43 ? -3.324 7.301 1.071 1 98.5 43 CYS B N 1
ATOM 2300 C CA . CYS B 1 43 ? -3.201 8.672 1.552 1 98.5 43 CYS B CA 1
ATOM 2301 C C . CYS B 1 43 ? -2.797 9.609 0.422 1 98.5 43 CYS B C 1
ATOM 2303 O O . CYS B 1 43 ? -2.391 9.164 -0.65 1 98.5 43 CYS B O 1
ATOM 2305 N N . GLU B 1 44 ? -3.016 10.867 0.65 1 97.81 44 GLU B N 1
ATOM 2306 C CA . GLU B 1 44 ? -2.584 11.891 -0.301 1 97.81 44 GLU B CA 1
ATOM 2307 C C . GLU B 1 44 ? -1.321 12.594 0.183 1 97.81 44 GLU B C 1
ATOM 2309 O O . GLU B 1 44 ? -1.244 13.016 1.338 1 97.81 44 GLU B O 1
ATOM 2314 N N . PHE B 1 45 ? -0.334 12.617 -0.702 1 98.69 45 PHE B N 1
ATOM 2315 C CA . PHE B 1 45 ? 0.877 13.391 -0.444 1 98.69 45 PHE B CA 1
ATOM 2316 C C . PHE B 1 45 ? 0.578 14.883 -0.436 1 98.69 45 PHE B C 1
ATOM 2318 O O . PHE B 1 45 ? 0 15.414 -1.388 1 98.69 45 PHE B O 1
ATOM 2325 N N . ARG B 1 46 ? 0.962 15.57 0.641 1 98.25 46 ARG B N 1
ATOM 2326 C CA . ARG B 1 46 ? 0.646 16.984 0.784 1 98.25 46 ARG B CA 1
ATOM 2327 C C . ARG B 1 46 ? 1.902 17.844 0.655 1 98.25 46 ARG B C 1
ATOM 2329 O O . ARG B 1 46 ? 1.996 18.906 1.262 1 98.25 46 ARG B O 1
ATOM 2336 N N . GLY B 1 47 ? 2.939 17.266 -0.01 1 97.88 47 GLY B N 1
ATOM 2337 C CA . GLY B 1 47 ? 4.184 17.984 -0.231 1 97.88 47 GLY B CA 1
ATOM 2338 C C . GLY B 1 47 ? 5.254 17.641 0.792 1 97.88 47 GLY B C 1
ATOM 2339 O O . GLY B 1 47 ? 4.98 16.969 1.785 1 97.88 47 GLY B O 1
ATOM 2340 N N . PHE B 1 48 ? 6.457 18.156 0.542 1 98.31 48 PHE B N 1
ATOM 2341 C CA . PHE B 1 48 ? 7.543 18 1.501 1 98.31 48 PHE B CA 1
ATOM 2342 C C . PHE B 1 48 ? 7.426 19.031 2.623 1 98.31 48 PHE B C 1
ATOM 2344 O O . PHE B 1 48 ? 7.242 20.219 2.367 1 98.31 48 PHE B O 1
ATOM 2351 N N . TRP B 1 49 ? 7.438 18.609 3.834 1 98.38 49 TRP B N 1
ATOM 2352 C CA . TRP B 1 49 ? 7.352 19.453 5.02 1 98.38 49 TRP B CA 1
ATOM 2353 C C . TRP B 1 49 ? 8.539 20.406 5.098 1 98.38 49 TRP B C 1
ATOM 2355 O O . TRP B 1 49 ? 9.68 20 4.863 1 98.38 49 TRP B O 1
ATOM 2365 N N . PRO B 1 50 ? 8.352 21.641 5.453 1 97.94 50 PRO B N 1
ATOM 2366 C CA . PRO B 1 50 ? 7.09 22.312 5.77 1 97.94 50 PRO B CA 1
ATOM 2367 C C . PRO B 1 50 ? 6.617 23.234 4.645 1 97.94 50 PRO B C 1
ATOM 2369 O O . PRO B 1 50 ? 6.121 24.328 4.91 1 97.94 50 PRO B O 1
ATOM 2372 N N . SER B 1 51 ? 6.801 22.781 3.371 1 93.38 51 SER B N 1
ATOM 2373 C CA . SER B 1 51 ? 6.555 23.688 2.246 1 93.38 51 SER B CA 1
ATOM 2374 C C . SER B 1 51 ? 5.555 23.078 1.266 1 93.38 51 SER B C 1
ATOM 2376 O O . SER B 1 51 ? 5.859 22.906 0.083 1 93.38 51 SER B O 1
ATOM 2378 N N . PRO B 1 52 ? 4.281 22.875 1.708 1 94.06 52 PRO B N 1
ATOM 2379 C CA . PRO B 1 52 ? 3.268 22.438 0.748 1 94.06 52 PRO B CA 1
ATOM 2380 C C . PRO B 1 52 ? 2.988 23.469 -0.34 1 94.06 52 PRO B C 1
ATOM 2382 O O . PRO B 1 52 ? 3.121 24.672 -0.103 1 94.06 52 PRO B O 1
ATOM 2385 N N . SER B 1 53 ? 2.65 22.969 -1.519 1 94.06 53 SER B N 1
ATOM 2386 C CA . SER B 1 53 ? 2.1 23.875 -2.525 1 94.06 53 SER B CA 1
ATOM 2387 C C . SER B 1 53 ? 0.697 24.328 -2.145 1 94.06 53 SER B C 1
ATOM 2389 O O . SER B 1 53 ? -0.246 23.547 -2.148 1 94.06 53 SER B O 1
ATOM 2391 N N . LEU B 1 54 ? 0.557 25.609 -1.875 1 97.25 54 LEU B N 1
ATOM 2392 C CA . LEU B 1 54 ? -0.722 26.125 -1.396 1 97.25 54 LEU B CA 1
ATOM 2393 C C . LEU B 1 54 ? -1.596 26.578 -2.562 1 97.25 54 LEU B C 1
ATOM 2395 O O . LEU B 1 54 ? -1.136 27.297 -3.441 1 97.25 54 LEU B O 1
ATOM 2399 N N . HIS B 1 55 ? -2.793 26.094 -2.539 1 97.38 55 HIS B N 1
ATOM 2400 C CA . HIS B 1 55 ? -3.787 26.578 -3.494 1 97.38 55 HIS B CA 1
ATOM 2401 C C . HIS B 1 55 ? -4.086 28.062 -3.293 1 97.38 55 HIS B C 1
ATOM 2403 O O . HIS B 1 55 ? -4.066 28.547 -2.162 1 97.38 55 HIS B O 1
ATOM 2409 N N . PRO B 1 56 ? -4.48 28.75 -4.406 1 97.75 56 PRO B N 1
ATOM 2410 C CA . PRO B 1 56 ? -4.832 30.172 -4.262 1 97.75 56 PRO B CA 1
ATOM 2411 C C . PRO B 1 56 ? -5.934 30.406 -3.229 1 97.75 56 PRO B C 1
ATOM 2413 O O . PRO B 1 56 ? -5.867 31.359 -2.449 1 97.75 56 PRO B O 1
ATOM 2416 N N . SER B 1 57 ? -6.879 29.531 -3.207 1 97.38 57 SER B N 1
ATOM 2417 C CA . SER B 1 57 ? -7.961 29.672 -2.238 1 97.38 57 SER B CA 1
ATOM 2418 C C . SER B 1 57 ? -7.449 29.516 -0.811 1 97.38 57 SER B C 1
ATOM 2420 O O . SER B 1 57 ? -7.965 30.156 0.111 1 97.38 57 SER B O 1
ATOM 2422 N N . ALA B 1 58 ? -6.473 28.688 -0.585 1 97.88 58 ALA B N 1
ATOM 2423 C CA . ALA B 1 58 ? -5.848 28.547 0.727 1 97.88 58 ALA B CA 1
ATOM 2424 C C . ALA B 1 58 ? -5.121 29.828 1.128 1 97.88 58 ALA B C 1
ATOM 2426 O O . ALA B 1 58 ? -5.223 30.266 2.273 1 97.88 58 ALA B O 1
ATOM 2427 N N . LEU B 1 59 ? -4.367 30.438 0.171 1 97.88 59 LEU B N 1
ATOM 2428 C CA . LEU B 1 59 ? -3.652 31.688 0.42 1 97.88 59 LEU B CA 1
ATOM 2429 C C . LEU B 1 59 ? -4.621 32.812 0.804 1 97.88 59 LEU B C 1
ATOM 2431 O O . LEU B 1 59 ? -4.359 33.562 1.735 1 97.88 59 LEU B O 1
ATOM 2435 N N . ASP B 1 60 ? -5.727 32.812 0.093 1 98 60 ASP B N 1
ATOM 2436 C CA . ASP B 1 60 ? -6.754 33.812 0.394 1 98 60 ASP B CA 1
ATOM 2437 C C . ASP B 1 60 ? -7.305 33.625 1.805 1 98 60 ASP B C 1
ATOM 2439 O O . ASP B 1 60 ? -7.43 34.594 2.562 1 98 60 ASP B O 1
ATOM 2443 N N . ALA B 1 61 ? -7.609 32.375 2.125 1 98 61 ALA B N 1
ATOM 2444 C CA . ALA B 1 61 ? -8.164 32.062 3.443 1 98 61 ALA B CA 1
ATOM 2445 C C . ALA B 1 61 ? -7.168 32.406 4.547 1 98 61 ALA B C 1
ATOM 2447 O O . ALA B 1 61 ? -7.539 32.969 5.578 1 98 61 ALA B O 1
ATOM 2448 N N . LEU B 1 62 ? -5.93 32.094 4.348 1 98 62 LEU B N 1
ATOM 2449 C CA . LEU B 1 62 ? -4.887 32.375 5.324 1 98 62 LEU B CA 1
ATOM 2450 C C . LEU B 1 62 ? -4.707 33.875 5.5 1 98 62 LEU B C 1
ATOM 2452 O O . LEU B 1 62 ? -4.551 34.375 6.625 1 98 62 LEU B O 1
ATOM 2456 N N . ALA B 1 63 ? -4.707 34.594 4.426 1 97.69 63 ALA B N 1
ATOM 2457 C CA . ALA B 1 63 ? -4.578 36.062 4.496 1 97.69 63 ALA B CA 1
ATOM 2458 C C . ALA B 1 63 ? -5.73 36.656 5.289 1 97.69 63 ALA B C 1
ATOM 2460 O O . ALA B 1 63 ? -5.516 37.531 6.133 1 97.69 63 ALA B O 1
ATOM 2461 N N . ALA B 1 64 ? -6.852 36.156 5.043 1 97.69 64 ALA B N 1
ATOM 2462 C CA . ALA B 1 64 ? -8.062 36.719 5.633 1 97.69 64 ALA B CA 1
ATOM 2463 C C . ALA B 1 64 ? -8.164 36.375 7.117 1 97.69 64 ALA B C 1
ATOM 2465 O O . ALA B 1 64 ? -8.695 37.156 7.906 1 97.69 64 ALA B O 1
ATOM 2466 N N . GLN B 1 65 ? -7.598 35.25 7.484 1 97.19 65 GLN B N 1
ATOM 2467 C CA . GLN B 1 65 ? -7.941 34.75 8.812 1 97.19 65 GLN B CA 1
ATOM 2468 C C . GLN B 1 65 ? -6.699 34.656 9.703 1 97.19 65 GLN B C 1
ATOM 2470 O O . GLN B 1 65 ? -6.812 34.531 10.922 1 97.19 65 GLN B O 1
ATOM 2475 N N . CYS B 1 66 ? -5.496 34.594 9.133 1 94.06 66 CYS B N 1
ATOM 2476 C CA . CYS B 1 66 ? -4.32 34.25 9.922 1 94.06 66 CYS B CA 1
ATOM 2477 C C . CYS B 1 66 ? -3.158 35.188 9.594 1 94.06 66 CYS B C 1
ATOM 2479 O O . CYS B 1 66 ? -2.023 34.938 10.008 1 94.06 66 CYS B O 1
ATOM 2481 N N . GLY B 1 67 ? -3.324 36.188 8.812 1 95 67 GLY B N 1
ATOM 2482 C CA . GLY B 1 67 ? -2.254 37.125 8.461 1 95 67 GLY B CA 1
ATOM 2483 C C . GLY B 1 67 ? -1.316 36.562 7.402 1 95 67 GLY B C 1
ATOM 2484 O O . GLY B 1 67 ? -0.217 37.094 7.203 1 95 67 GLY B O 1
ATOM 2485 N N . GLY B 1 68 ? -1.699 35.469 6.75 1 95.88 68 GLY B N 1
ATOM 2486 C CA . GLY B 1 68 ? -0.896 34.844 5.703 1 95.88 68 GLY B CA 1
ATOM 2487 C C . GLY B 1 68 ? -0.157 33.594 6.164 1 95.88 68 GLY B C 1
ATOM 2488 O O . GLY B 1 68 ? -0.22 33.25 7.34 1 95.88 68 GLY B O 1
ATOM 2489 N N . PRO B 1 69 ? 0.498 32.875 5.238 1 96 69 PRO B N 1
ATOM 2490 C CA . PRO B 1 69 ? 1.271 31.688 5.602 1 96 69 PRO B CA 1
ATOM 2491 C C . PRO B 1 69 ? 2.604 32.031 6.262 1 96 69 PRO B C 1
ATOM 2493 O O . PRO B 1 69 ? 2.996 33.188 6.301 1 96 69 PRO B O 1
ATOM 2496 N N . ASN B 1 70 ? 3.248 31.016 6.895 1 96.31 70 ASN B N 1
ATOM 2497 C CA . ASN B 1 70 ? 4.609 31.172 7.395 1 96.31 70 ASN B CA 1
ATOM 2498 C C . ASN B 1 70 ? 5.559 31.625 6.289 1 96.31 70 ASN B C 1
ATOM 2500 O O . ASN B 1 70 ? 5.375 31.266 5.125 1 96.31 70 ASN B O 1
ATOM 2504 N N . PRO B 1 71 ? 6.613 32.469 6.672 1 94.5 71 PRO B N 1
ATOM 2505 C CA . PRO B 1 71 ? 7.707 32.625 5.715 1 94.5 71 PRO B CA 1
ATOM 2506 C C . PRO B 1 71 ? 8.461 31.344 5.441 1 94.5 71 PRO B C 1
ATOM 2508 O O . PRO B 1 71 ? 8.414 30.406 6.25 1 94.5 71 PRO B O 1
ATOM 2511 N N . PRO B 1 72 ? 9.07 31.25 4.289 1 93.94 72 PRO B N 1
ATOM 2512 C CA . PRO B 1 72 ? 9.766 30.031 3.898 1 93.94 72 PRO B CA 1
ATOM 2513 C C . PRO B 1 72 ? 11.117 29.875 4.578 1 93.94 72 PRO B C 1
ATOM 2515 O O . PRO B 1 72 ? 12.141 29.75 3.902 1 93.94 72 PRO B O 1
ATOM 2518 N N . VAL B 1 73 ? 11.164 29.719 5.914 1 94.81 73 VAL B N 1
ATOM 2519 C CA . VAL B 1 73 ? 12.359 29.719 6.754 1 94.81 73 VAL B CA 1
ATOM 2520 C C . VAL B 1 73 ? 12.977 28.328 6.762 1 94.81 73 VAL B C 1
ATOM 2522 O O . VAL B 1 73 ? 14.18 28.172 6.98 1 94.81 73 VAL B O 1
ATOM 2525 N N . TYR B 1 74 ? 12.156 27.312 6.508 1 96.31 74 TYR B N 1
ATOM 2526 C CA . TYR B 1 74 ? 12.641 25.938 6.664 1 96.31 74 TYR B CA 1
ATOM 2527 C C . TYR B 1 74 ? 12.312 25.109 5.43 1 96.31 74 TYR B C 1
ATOM 2529 O O . TYR B 1 74 ? 11.375 25.422 4.691 1 96.31 74 TYR B O 1
ATOM 2537 N N . GLU B 1 75 ? 13.094 24.078 5.238 1 96.31 75 GLU B N 1
ATOM 2538 C CA . GLU B 1 75 ? 12.836 23 4.285 1 96.31 75 GLU B CA 1
ATOM 2539 C C . GLU B 1 75 ? 13.227 21.641 4.871 1 96.31 75 GLU B C 1
ATOM 2541 O O . GLU B 1 75 ? 13.844 21.578 5.934 1 96.31 75 GLU B O 1
ATOM 2546 N N . SER B 1 76 ? 12.812 20.609 4.258 1 97.62 76 SER B N 1
ATOM 2547 C CA . SER B 1 76 ? 13.188 19.266 4.684 1 97.62 76 SER B CA 1
ATOM 2548 C C . SER B 1 76 ? 12.961 18.25 3.57 1 97.62 76 SER B C 1
ATOM 2550 O O . SER B 1 76 ? 12.461 18.594 2.498 1 97.62 76 SER B O 1
ATOM 2552 N N . ASP B 1 77 ? 13.414 16.984 3.818 1 97.88 77 ASP B N 1
ATOM 2553 C CA . ASP B 1 77 ? 13.148 15.867 2.924 1 97.88 77 ASP B CA 1
ATOM 2554 C C . ASP B 1 77 ? 12.016 14.992 3.453 1 97.88 77 ASP B C 1
ATOM 2556 O O . ASP B 1 77 ? 11.867 13.836 3.047 1 97.88 77 ASP B O 1
ATOM 2560 N N . MET B 1 78 ? 11.281 15.523 4.434 1 98.75 78 MET B N 1
ATOM 2561 C CA . MET B 1 78 ? 10.219 14.75 5.074 1 98.75 78 MET B CA 1
ATOM 2562 C C . MET B 1 78 ? 8.906 14.898 4.316 1 98.75 78 MET B C 1
ATOM 2564 O O . MET B 1 78 ? 8.594 15.977 3.812 1 98.75 78 MET B O 1
ATOM 2568 N N . LEU B 1 79 ? 8.156 13.812 4.238 1 98.81 79 LEU B N 1
ATOM 2569 C CA . LEU B 1 79 ? 6.855 13.82 3.572 1 98.81 79 LEU B CA 1
ATOM 2570 C C . LEU B 1 79 ? 5.762 14.297 4.52 1 98.81 79 LEU B C 1
ATOM 2572 O O . LEU B 1 79 ? 5.84 14.07 5.73 1 98.81 79 LEU B O 1
ATOM 2576 N N . SER B 1 80 ? 4.727 14.914 3.951 1 98.81 80 SER B N 1
ATOM 2577 C CA . SER B 1 80 ? 3.602 15.32 4.789 1 98.81 80 SER B CA 1
ATOM 2578 C C . SER B 1 80 ? 2.287 14.766 4.25 1 98.81 80 SER B C 1
ATOM 2580 O O . SER B 1 80 ? 2.098 14.672 3.035 1 98.81 80 SER B O 1
ATOM 2582 N N . LEU B 1 81 ? 1.476 14.344 5.102 1 98.62 81 LEU B N 1
ATOM 2583 C CA . LEU B 1 81 ? 0.082 13.953 4.914 1 98.62 81 LEU B CA 1
ATOM 2584 C C . LEU B 1 81 ? -0.808 14.586 5.98 1 98.62 81 LEU B C 1
ATOM 2586 O O . LEU B 1 81 ? -0.315 15.258 6.887 1 98.62 81 LEU B O 1
ATOM 2590 N N . THR B 1 82 ? -2.086 14.414 5.871 1 98.69 82 THR B N 1
ATOM 2591 C CA . THR B 1 82 ? -3.012 14.836 6.914 1 98.69 82 THR B CA 1
ATOM 2592 C C . THR B 1 82 ? -3.895 13.672 7.359 1 98.69 82 THR B C 1
ATOM 2594 O O . THR B 1 82 ? -4.027 12.68 6.645 1 98.69 82 THR B O 1
ATOM 2597 N N . THR B 1 83 ? -4.387 13.75 8.539 1 98.62 83 THR B N 1
ATOM 2598 C CA . THR B 1 83 ? -5.203 12.664 9.07 1 98.62 83 THR B CA 1
ATOM 2599 C C . THR B 1 83 ? -6.164 13.18 10.133 1 98.62 83 THR B C 1
ATOM 2601 O O . THR B 1 83 ? -6.07 14.336 10.555 1 98.62 83 THR B O 1
ATOM 2604 N N . ASP B 1 84 ? -7.203 12.5 10.398 1 98.62 84 ASP B N 1
ATOM 2605 C CA . ASP B 1 84 ? -8.031 12.617 11.594 1 98.62 84 ASP B CA 1
ATOM 2606 C C . ASP B 1 84 ? -7.43 11.836 12.766 1 98.62 84 ASP B C 1
ATOM 2608 O O . ASP B 1 84 ? -7.152 10.641 12.641 1 98.62 84 ASP B O 1
ATOM 2612 N N . VAL B 1 85 ? -7.156 12.508 13.852 1 98.44 85 VAL B N 1
ATOM 2613 C CA . VAL B 1 85 ? -6.445 11.914 14.977 1 98.44 85 VAL B CA 1
ATOM 2614 C C . VAL B 1 85 ? -7.227 10.711 15.508 1 98.44 85 VAL B C 1
ATOM 2616 O O . VAL B 1 85 ? -6.664 9.836 16.172 1 98.44 85 VAL B O 1
ATOM 2619 N N . ARG B 1 86 ? -8.539 10.609 15.258 1 97.56 86 ARG B N 1
ATOM 2620 C CA . ARG B 1 86 ? -9.398 9.539 15.758 1 97.56 86 ARG B CA 1
ATOM 2621 C C . ARG B 1 86 ? -9.258 8.289 14.898 1 97.56 86 ARG B C 1
ATOM 2623 O O . ARG B 1 86 ? -9.789 7.227 15.25 1 97.56 86 ARG B O 1
ATOM 2630 N N . MET B 1 87 ? -8.523 8.336 13.758 1 97.81 87 MET B N 1
ATOM 2631 C CA . MET B 1 87 ? -8.297 7.18 12.891 1 97.81 87 MET B CA 1
ATOM 2632 C C . MET B 1 87 ? -7.281 6.227 13.508 1 97.81 87 MET B C 1
ATOM 2634 O O . MET B 1 87 ? -6.391 6.652 14.242 1 97.81 87 MET B O 1
ATOM 2638 N N . ASP B 1 88 ? -7.281 4.977 13.086 1 96.5 88 ASP B N 1
ATOM 2639 C CA . ASP B 1 88 ? -6.496 3.9 13.68 1 96.5 88 ASP B CA 1
ATOM 2640 C C . ASP B 1 88 ? -5 4.164 13.523 1 96.5 88 ASP B C 1
ATOM 2642 O O . ASP B 1 88 ? -4.203 3.789 14.391 1 96.5 88 ASP B O 1
ATOM 2646 N N . LYS B 1 89 ? -4.625 4.816 12.406 1 97.56 89 LYS B N 1
ATOM 2647 C CA . LYS B 1 89 ? -3.199 4.949 12.133 1 97.56 89 LYS B CA 1
ATOM 2648 C C . LYS B 1 89 ? -2.506 5.785 13.203 1 97.56 89 LYS B C 1
ATOM 2650 O O . LYS B 1 89 ? -1.335 5.559 13.516 1 97.56 89 LYS B O 1
ATOM 2655 N N . ALA B 1 90 ? -3.182 6.805 13.773 1 97.12 90 ALA B N 1
ATOM 2656 C CA . ALA B 1 90 ? -2.564 7.617 14.82 1 97.12 90 ALA B CA 1
ATOM 2657 C C . ALA B 1 90 ? -2.211 6.77 16.031 1 97.12 90 ALA B C 1
ATOM 2659 O O . ALA B 1 90 ? -1.091 6.844 16.547 1 97.12 90 ALA B O 1
ATOM 2660 N N . ALA B 1 91 ? -3.146 5.938 16.469 1 96.94 91 ALA B N 1
ATOM 2661 C CA . ALA B 1 91 ? -2.912 5.066 17.609 1 96.94 91 ALA B CA 1
ATOM 2662 C C . ALA B 1 91 ? -1.85 4.02 17.297 1 96.94 91 ALA B C 1
ATOM 2664 O O . ALA B 1 91 ? -1.035 3.672 18.156 1 96.94 91 ALA B O 1
ATOM 2665 N N . GLN B 1 92 ? -1.908 3.516 16.109 1 98.12 92 GLN B N 1
ATOM 2666 C CA . GLN B 1 92 ? -0.93 2.52 15.688 1 98.12 92 GLN B CA 1
ATOM 2667 C C . GLN B 1 92 ? 0.489 3.076 15.758 1 98.12 92 GLN B C 1
ATOM 2669 O O . GLN B 1 92 ? 1.407 2.393 16.219 1 98.12 92 GLN B O 1
ATOM 2674 N N . LEU B 1 93 ? 0.687 4.309 15.273 1 98.12 93 LEU B N 1
ATOM 2675 C CA . LEU B 1 93 ? 1.999 4.945 15.312 1 98.12 93 LEU B CA 1
ATOM 2676 C C . LEU B 1 93 ? 2.51 5.047 16.75 1 98.12 93 LEU B C 1
ATOM 2678 O O . LEU B 1 93 ? 3.666 4.719 17.031 1 98.12 93 LEU B O 1
ATOM 2682 N N . ASP B 1 94 ? 1.673 5.414 17.625 1 95.69 94 ASP B N 1
ATOM 2683 C CA . ASP B 1 94 ? 2.049 5.566 19.031 1 95.69 94 ASP B CA 1
ATOM 2684 C C . ASP B 1 94 ? 2.436 4.223 19.641 1 95.69 94 ASP B C 1
ATOM 2686 O O . ASP B 1 94 ? 3.352 4.152 20.469 1 95.69 94 ASP B O 1
ATOM 2690 N N . ALA B 1 95 ? 1.809 3.205 19.203 1 94.94 95 ALA B N 1
ATOM 2691 C CA . ALA B 1 95 ? 1.954 1.893 19.828 1 94.94 95 ALA B CA 1
ATOM 2692 C C . ALA B 1 95 ? 3.166 1.151 19.266 1 94.94 95 ALA B C 1
ATOM 2694 O O . ALA B 1 95 ? 3.59 0.135 19.828 1 94.94 95 ALA B O 1
ATOM 2695 N N . THR B 1 96 ? 3.787 1.611 18.172 1 94.44 96 THR B N 1
ATOM 2696 C CA . THR B 1 96 ? 4.77 0.776 17.5 1 94.44 96 THR B CA 1
ATOM 2697 C C . THR B 1 96 ? 6.055 1.557 17.234 1 94.44 96 THR B C 1
ATOM 2699 O O . THR B 1 96 ? 6.746 1.314 16.234 1 94.44 96 THR B O 1
ATOM 2702 N N . GLY B 1 97 ? 6.332 2.633 18.047 1 94.62 97 GLY B N 1
ATOM 2703 C CA . GLY B 1 97 ? 7.543 3.414 17.859 1 94.62 97 GLY B CA 1
ATOM 2704 C C . GLY B 1 97 ? 7.512 4.281 16.625 1 94.62 97 GLY B C 1
ATOM 2705 O O . GLY B 1 97 ? 8.562 4.656 16.094 1 94.62 97 GLY B O 1
ATOM 2706 N N . HIS B 1 98 ? 6.336 4.43 15.922 1 98 98 HIS B N 1
ATOM 2707 C CA . HIS B 1 98 ? 6.09 5.391 14.852 1 98 98 HIS B CA 1
ATOM 2708 C C . HIS B 1 98 ? 6.578 4.855 13.508 1 98 98 HIS B C 1
ATOM 2710 O O . HIS B 1 98 ? 6.723 5.617 12.547 1 98 98 HIS B O 1
ATOM 2716 N N . VAL B 1 99 ? 6.863 3.553 13.406 1 98.56 99 VAL B N 1
ATOM 2717 C CA . VAL B 1 99 ? 7.477 2.975 12.211 1 98.56 99 VAL B CA 1
ATOM 2718 C C . VAL B 1 99 ? 6.449 2.906 11.086 1 98.56 99 VAL B C 1
ATOM 2720 O O . VAL B 1 99 ? 5.297 2.529 11.305 1 98.56 99 VAL B O 1
ATOM 2723 N N . VAL B 1 100 ? 6.852 3.332 9.891 1 98.88 100 VAL B N 1
ATOM 2724 C CA . VAL B 1 100 ? 5.969 3.305 8.734 1 98.88 100 VAL B CA 1
ATOM 2725 C C . VAL B 1 100 ? 6.766 2.918 7.484 1 98.88 100 VAL B C 1
ATOM 2727 O O . VAL B 1 100 ? 8 2.918 7.504 1 98.88 100 VAL B O 1
ATOM 2730 N N . GLU B 1 101 ? 6.098 2.541 6.469 1 98.94 101 GLU B N 1
ATOM 2731 C CA . GLU B 1 101 ? 6.562 2.52 5.086 1 98.94 101 GLU B CA 1
ATOM 2732 C C . GLU B 1 101 ? 5.512 3.1 4.141 1 98.94 101 GLU B C 1
ATOM 2734 O O . GLU B 1 101 ? 4.332 2.756 4.23 1 98.94 101 GLU B O 1
ATOM 2739 N N . ALA B 1 102 ? 5.891 4.008 3.328 1 98.94 102 ALA B N 1
ATOM 2740 C CA . ALA B 1 102 ? 5.051 4.613 2.297 1 98.94 102 ALA B CA 1
ATOM 2741 C C . ALA B 1 102 ? 5.48 4.16 0.905 1 98.94 102 ALA B C 1
ATOM 2743 O O . ALA B 1 102 ? 6.676 4.055 0.62 1 98.94 102 ALA B O 1
ATOM 2744 N N . VAL B 1 103 ? 4.523 3.916 0.053 1 98.94 103 VAL B N 1
ATOM 2745 C CA . VAL B 1 103 ? 4.824 3.477 -1.305 1 98.94 103 VAL B CA 1
ATOM 2746 C C . VAL B 1 103 ? 4.117 4.383 -2.311 1 98.94 103 VAL B C 1
ATOM 2748 O O . VAL B 1 103 ? 2.906 4.598 -2.221 1 98.94 103 VAL B O 1
ATOM 2751 N N . PHE B 1 104 ? 4.891 4.98 -3.207 1 98.88 104 PHE B N 1
ATOM 2752 C CA . PHE B 1 104 ? 4.375 5.594 -4.426 1 98.88 104 PHE B CA 1
ATOM 2753 C C . PHE B 1 104 ? 4.516 4.648 -5.613 1 98.88 104 PHE B C 1
ATOM 2755 O O . PHE B 1 104 ? 5.613 4.164 -5.898 1 98.88 104 PHE B O 1
ATOM 2762 N N . TRP B 1 105 ? 3.414 4.32 -6.215 1 98.69 105 TRP B N 1
ATOM 2763 C CA . TRP B 1 105 ? 3.486 3.822 -7.586 1 98.69 105 TRP B CA 1
ATOM 2764 C C . TRP B 1 105 ? 3.131 4.918 -8.586 1 98.69 105 TRP B C 1
ATOM 2766 O O . TRP B 1 105 ? 1.954 5.234 -8.773 1 98.69 105 TRP B O 1
ATOM 2776 N N . LEU B 1 106 ? 4.191 5.48 -9.164 1 98.5 106 LEU B N 1
ATOM 2777 C CA . LEU B 1 106 ? 4.004 6.559 -10.125 1 98.5 106 LEU B CA 1
ATOM 2778 C C . LEU B 1 106 ? 3.959 6.012 -11.547 1 98.5 106 LEU B C 1
ATOM 2780 O O . LEU B 1 106 ? 4.977 5.996 -12.25 1 98.5 106 LEU B O 1
ATOM 2784 N N . LYS B 1 107 ? 2.795 5.668 -11.969 1 97.5 107 LYS B N 1
ATOM 2785 C CA . LYS B 1 107 ? 2.555 4.891 -13.18 1 97.5 107 LYS B CA 1
ATOM 2786 C C . LYS B 1 107 ? 2.977 5.668 -14.422 1 97.5 107 LYS B C 1
ATOM 2788 O O . LYS B 1 107 ? 3.502 5.09 -15.375 1 97.5 107 LYS B O 1
ATOM 2793 N N . ASP B 1 108 ? 2.742 7.023 -14.461 1 97.69 108 ASP B N 1
ATOM 2794 C CA . ASP B 1 108 ? 3.033 7.828 -15.641 1 97.69 108 ASP B CA 1
ATOM 2795 C C . ASP B 1 108 ? 4.516 7.766 -16 1 97.69 108 ASP B C 1
ATOM 2797 O O . ASP B 1 108 ? 4.887 7.879 -17.172 1 97.69 108 ASP B O 1
ATOM 2801 N N . VAL B 1 109 ? 5.32 7.598 -14.969 1 98.31 109 VAL B N 1
ATOM 2802 C CA . VAL B 1 109 ? 6.758 7.562 -15.219 1 98.31 109 VAL B CA 1
ATOM 2803 C C . VAL B 1 109 ? 7.305 6.168 -14.922 1 98.31 109 VAL B C 1
ATOM 2805 O O . VAL B 1 109 ? 8.516 5.941 -14.977 1 98.31 109 VAL B O 1
ATOM 2808 N N . MET B 1 110 ? 6.488 5.242 -14.547 1 98 110 MET B N 1
ATOM 2809 C CA . MET B 1 110 ? 6.785 3.832 -14.312 1 98 110 MET B CA 1
ATOM 2810 C C . MET B 1 110 ? 7.875 3.672 -13.258 1 98 110 MET B C 1
ATOM 2812 O O . MET B 1 110 ? 8.828 2.92 -13.453 1 98 110 MET B O 1
ATOM 2816 N N . ASN B 1 111 ? 7.73 4.359 -12.125 1 98.75 111 ASN B N 1
ATOM 2817 C CA . ASN B 1 111 ? 8.641 4.254 -10.992 1 98.75 111 ASN B CA 1
ATOM 2818 C C . ASN B 1 111 ? 7.895 3.955 -9.695 1 98.75 111 ASN B C 1
ATOM 2820 O O . ASN B 1 111 ? 6.859 4.566 -9.422 1 98.75 111 ASN B O 1
ATOM 2824 N N . GLN B 1 112 ? 8.359 3.002 -8.953 1 98.88 112 GLN B N 1
ATOM 2825 C CA . GLN B 1 112 ? 7.93 2.809 -7.574 1 98.88 112 GLN B CA 1
ATOM 2826 C C . GLN B 1 112 ? 8.922 3.422 -6.598 1 98.88 112 GLN B C 1
ATOM 2828 O O . GLN B 1 112 ? 10.133 3.225 -6.727 1 98.88 112 GLN B O 1
ATOM 2833 N N . TRP B 1 113 ? 8.445 4.188 -5.637 1 98.94 113 TRP B N 1
ATOM 2834 C CA . TRP B 1 113 ? 9.242 4.699 -4.527 1 98.94 113 TRP B CA 1
ATOM 2835 C C . TRP B 1 113 ? 8.742 4.145 -3.197 1 98.94 113 TRP B C 1
ATOM 2837 O O . TRP B 1 113 ? 7.547 4.184 -2.908 1 98.94 113 TRP B O 1
ATOM 2847 N N . ARG B 1 114 ? 9.617 3.535 -2.424 1 98.94 114 ARG B N 1
ATOM 2848 C CA . ARG B 1 114 ? 9.32 3.072 -1.07 1 98.94 114 ARG B CA 1
ATOM 2849 C C . ARG B 1 114 ? 10.117 3.863 -0.037 1 98.94 114 ARG B C 1
ATOM 2851 O O . ARG B 1 114 ? 11.344 3.982 -0.144 1 98.94 114 ARG B O 1
ATOM 2858 N N . ILE B 1 115 ? 9.422 4.41 0.895 1 98.94 115 ILE B N 1
ATOM 2859 C CA . ILE B 1 115 ? 10.023 5.262 1.914 1 98.94 115 ILE B CA 1
ATOM 2860 C C . ILE B 1 115 ? 9.766 4.672 3.299 1 98.94 115 ILE B C 1
ATOM 2862 O O . ILE B 1 115 ? 8.617 4.594 3.74 1 98.94 115 ILE B O 1
ATOM 2866 N N . ARG B 1 116 ? 10.844 4.266 3.941 1 98.75 116 ARG B N 1
ATOM 2867 C CA . ARG B 1 116 ? 10.781 3.715 5.293 1 98.75 116 ARG B CA 1
ATOM 2868 C C . ARG B 1 116 ? 11.305 4.711 6.316 1 98.75 116 ARG B C 1
ATOM 2870 O O . ARG B 1 116 ? 12.281 5.418 6.059 1 98.75 116 ARG B O 1
ATOM 2877 N N . GLY B 1 117 ? 10.648 4.734 7.434 1 98.5 117 GLY B N 1
ATOM 2878 C CA . GLY B 1 117 ? 11.078 5.582 8.531 1 98.5 117 GLY B CA 1
ATOM 2879 C C . GLY B 1 117 ? 10.062 5.672 9.648 1 98.5 117 GLY B C 1
ATOM 2880 O O . GLY B 1 117 ? 9.469 4.664 10.047 1 98.5 117 GLY B O 1
ATOM 2881 N N . THR B 1 118 ? 9.961 6.859 10.227 1 98.62 118 THR B N 1
ATOM 2882 C CA . THR B 1 118 ? 9.023 7.113 11.312 1 98.62 118 THR B CA 1
ATOM 2883 C C . THR B 1 118 ? 8.062 8.242 10.953 1 98.62 118 THR B C 1
ATOM 2885 O O . THR B 1 118 ? 8.422 9.141 10.18 1 98.62 118 THR B O 1
ATOM 2888 N N . ALA B 1 119 ? 6.902 8.18 11.445 1 98.88 119 ALA B N 1
ATOM 2889 C CA . ALA B 1 119 ? 5.898 9.219 11.219 1 98.88 119 ALA B CA 1
ATOM 2890 C C . ALA B 1 119 ? 5.492 9.883 12.531 1 98.88 119 ALA B C 1
ATOM 2892 O O . ALA B 1 119 ? 5.328 9.211 13.555 1 98.88 119 ALA B O 1
ATOM 2893 N N . HIS B 1 120 ? 5.344 11.164 12.516 1 98.88 120 HIS B N 1
ATOM 2894 C CA . HIS B 1 120 ? 4.996 11.961 13.688 1 98.88 120 HIS B CA 1
ATOM 2895 C C . HIS B 1 120 ? 3.748 12.805 13.422 1 98.88 120 HIS B C 1
ATOM 2897 O O . HIS B 1 120 ? 3.594 13.375 12.344 1 98.88 120 HIS B O 1
ATOM 2903 N N . VAL B 1 121 ? 2.867 12.812 14.375 1 98.81 121 VAL B N 1
ATOM 2904 C CA . VAL B 1 121 ? 1.565 13.461 14.234 1 98.81 121 VAL B CA 1
ATOM 2905 C C . VAL B 1 121 ? 1.571 14.805 14.953 1 98.81 121 VAL B C 1
ATOM 2907 O O . VAL B 1 121 ? 1.804 14.867 16.156 1 98.81 121 VAL B O 1
ATOM 2910 N N . LEU B 1 122 ? 1.283 15.891 14.195 1 98.62 122 LEU B N 1
ATOM 2911 C CA . LEU B 1 122 ? 1.348 17.266 14.688 1 98.62 122 LEU B CA 1
ATOM 2912 C C . LEU B 1 122 ? -0.027 17.922 14.641 1 98.62 122 LEU B C 1
ATOM 2914 O O . LEU B 1 122 ? -0.866 17.562 13.812 1 98.62 122 LEU B O 1
ATOM 2918 N N . GLY B 1 123 ? -0.186 18.922 15.5 1 98.56 123 GLY B N 1
ATOM 2919 C CA . GLY B 1 123 ? -1.313 19.812 15.32 1 98.56 123 GLY B CA 1
ATOM 2920 C C . GLY B 1 123 ? -2.369 19.672 16.391 1 98.56 123 GLY B C 1
ATOM 2921 O O . GLY B 1 123 ? -3.531 20.031 16.188 1 98.56 123 GLY B O 1
ATOM 2922 N N . ASP B 1 124 ? -2.01 19.047 17.531 1 98.25 124 ASP B N 1
ATOM 2923 C CA . ASP B 1 124 ? -2.928 19.016 18.656 1 98.25 124 ASP B CA 1
ATOM 2924 C C . ASP B 1 124 ? -3.107 20.422 19.25 1 98.25 124 ASP B C 1
ATOM 2926 O O . ASP B 1 124 ? -2.17 20.984 19.828 1 98.25 124 ASP B O 1
ATOM 2930 N N . PRO B 1 125 ? -4.297 20.969 19.125 1 96.75 125 PRO B N 1
ATOM 2931 C CA . PRO B 1 125 ? -4.484 22.328 19.641 1 96.75 125 PRO B CA 1
ATOM 2932 C C . PRO B 1 125 ? -4.262 22.422 21.156 1 96.75 125 PRO B C 1
ATOM 2934 O O . PRO B 1 125 ? -4.016 23.5 21.672 1 96.75 125 PRO B O 1
ATOM 2937 N N . ARG B 1 126 ? -4.332 21.344 21.891 1 96.19 126 ARG B N 1
ATOM 2938 C CA . ARG B 1 126 ? -4.156 21.344 23.344 1 96.19 126 ARG B CA 1
ATOM 2939 C C . ARG B 1 126 ? -2.68 21.359 23.719 1 96.19 126 ARG B C 1
ATOM 2941 O O . ARG B 1 126 ? -2.328 21.641 24.859 1 96.19 126 ARG B O 1
ATOM 2948 N N . GLY B 1 127 ? -1.879 21.047 22.703 1 96.94 127 GLY B N 1
ATOM 2949 C CA . GLY B 1 127 ? -0.462 20.922 23.016 1 96.94 127 GLY B CA 1
ATOM 2950 C C . GLY B 1 127 ? -0.15 19.734 23.906 1 96.94 127 GLY B C 1
ATOM 2951 O O . GLY B 1 127 ? -0.73 18.672 23.75 1 96.94 127 GLY B O 1
ATOM 2952 N N . GLY B 1 128 ? 0.908 19.891 24.75 1 96.94 128 GLY B N 1
ATOM 2953 C CA . GLY B 1 128 ? 1.286 18.859 25.688 1 96.94 128 GLY B CA 1
ATOM 2954 C C . GLY B 1 128 ? 2.535 18.094 25.281 1 96.94 128 GLY B C 1
ATOM 2955 O O . GLY B 1 128 ? 3.148 18.406 24.25 1 96.94 128 GLY B O 1
ATOM 2956 N N . PRO B 1 129 ? 2.865 17.172 26.125 1 97.5 129 PRO B N 1
ATOM 2957 C CA . PRO B 1 129 ? 4.145 16.484 25.922 1 97.5 129 PRO B CA 1
ATOM 2958 C C . PRO B 1 129 ? 4.195 15.695 24.625 1 97.5 129 PRO B C 1
ATOM 2960 O O . PRO B 1 129 ? 5.246 15.625 23.984 1 97.5 129 PRO B O 1
ATOM 2963 N N . HIS B 1 130 ? 3.086 15.078 24.281 1 96.44 130 HIS B N 1
ATOM 2964 C CA . HIS B 1 130 ? 3.039 14.305 23.047 1 96.44 130 HIS B CA 1
ATOM 2965 C C . HIS B 1 130 ? 3.268 15.195 21.828 1 96.44 130 HIS B C 1
ATOM 2967 O O . HIS B 1 130 ? 4.055 14.852 20.938 1 96.44 130 HIS B O 1
ATOM 2973 N N . GLU B 1 131 ? 2.611 16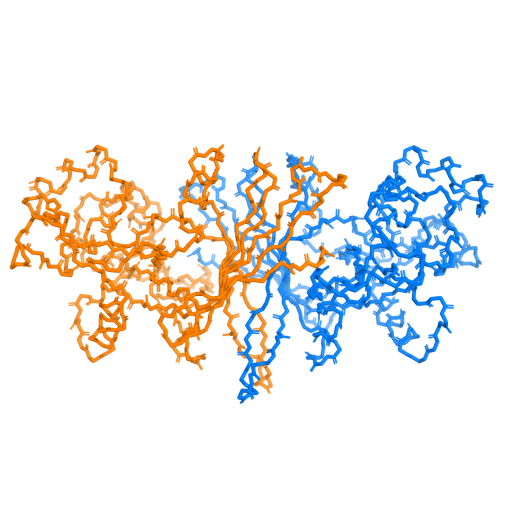.328 21.781 1 98.31 131 GLU B N 1
ATOM 2974 C CA . GLU B 1 131 ? 2.783 17.312 20.703 1 98.31 131 GLU B CA 1
ATOM 2975 C C . GLU B 1 131 ? 4.211 17.844 20.672 1 98.31 131 GLU B C 1
ATOM 2977 O O . GLU B 1 131 ? 4.816 17.938 19.594 1 98.31 131 GLU B O 1
ATOM 2982 N N . GLU B 1 132 ? 4.719 18.125 21.812 1 98.31 132 GLU B N 1
ATOM 2983 C CA . GLU B 1 132 ? 6.074 18.656 21.891 1 98.31 132 GLU B CA 1
ATOM 2984 C C . GLU B 1 132 ? 7.102 17.641 21.406 1 98.31 132 GLU B C 1
ATOM 2986 O O . GLU B 1 132 ? 8.07 18 20.75 1 98.31 132 GLU B O 1
ATOM 2991 N N . ALA B 1 133 ? 6.902 16.422 21.797 1 98.06 133 ALA B N 1
ATOM 2992 C CA . ALA B 1 133 ? 7.805 15.375 21.344 1 98.06 133 ALA B CA 1
ATOM 2993 C C . ALA B 1 133 ? 7.766 15.234 19.812 1 98.06 133 ALA B C 1
ATOM 2995 O O . ALA B 1 133 ? 8.805 15.055 19.172 1 98.06 133 ALA B O 1
ATOM 2996 N N . ALA B 1 134 ? 6.602 15.289 19.25 1 98.44 134 ALA B N 1
ATOM 2997 C CA . ALA B 1 134 ? 6.445 15.211 17.797 1 98.44 134 ALA B CA 1
ATOM 2998 C C . ALA B 1 134 ? 7.125 16.391 17.109 1 98.44 134 ALA B C 1
ATOM 3000 O O . ALA B 1 134 ? 7.836 16.219 16.109 1 98.44 134 ALA B O 1
ATOM 3001 N N . ARG B 1 135 ? 6.926 17.578 17.641 1 98.62 135 ARG B N 1
ATOM 3002 C CA . ARG B 1 135 ? 7.555 18.766 17.078 1 98.62 135 ARG B CA 1
ATOM 3003 C C . ARG B 1 135 ? 9.07 18.656 17.109 1 98.62 135 ARG B C 1
ATOM 3005 O O . ARG B 1 135 ? 9.75 19.016 16.141 1 98.62 135 ARG B O 1
ATOM 3012 N N . GLU B 1 136 ? 9.555 18.172 18.188 1 98.44 136 GLU B N 1
ATOM 3013 C CA . GLU B 1 136 ? 11 18.031 18.328 1 98.44 136 GLU B CA 1
ATOM 3014 C C . GLU B 1 136 ? 11.555 17.031 17.312 1 98.44 136 GLU B C 1
ATOM 3016 O O . GLU B 1 136 ? 12.594 17.266 16.703 1 98.44 136 GLU B O 1
ATOM 3021 N N . ALA B 1 137 ? 10.867 15.945 17.188 1 98 137 ALA B N 1
ATOM 3022 C CA . ALA B 1 137 ? 11.289 14.93 16.219 1 98 137 ALA B CA 1
ATOM 3023 C C . ALA B 1 137 ? 11.32 15.508 14.797 1 98 137 ALA B C 1
ATOM 3025 O O . ALA B 1 137 ? 12.266 15.266 14.047 1 98 137 ALA B O 1
ATOM 3026 N N . VAL B 1 138 ? 10.344 16.25 14.453 1 98.62 138 VAL B N 1
ATOM 3027 C CA . VAL B 1 138 ? 10.227 16.828 13.125 1 98.62 138 VAL B CA 1
ATOM 3028 C C . VAL B 1 138 ? 11.273 17.922 12.953 1 98.62 138 VAL B C 1
ATOM 3030 O O . VAL B 1 138 ? 11.906 18.031 11.898 1 98.62 138 VAL B O 1
ATOM 3033 N N . ARG B 1 139 ? 11.453 18.719 14 1 97.69 139 ARG B N 1
ATOM 3034 C CA . ARG B 1 139 ? 12.422 19.812 13.969 1 97.69 139 ARG B CA 1
ATOM 3035 C C . ARG B 1 139 ? 13.812 19.297 13.609 1 97.69 139 ARG B C 1
ATOM 3037 O O . ARG B 1 139 ? 14.547 19.953 12.867 1 97.69 139 ARG B O 1
ATOM 3044 N N . ARG B 1 140 ? 14.133 18.141 14.055 1 95.38 140 ARG B N 1
ATOM 3045 C CA . ARG B 1 140 ? 15.461 17.562 13.844 1 95.38 140 ARG B CA 1
ATOM 3046 C C . ARG B 1 140 ? 15.703 17.297 12.367 1 95.38 140 ARG B C 1
ATOM 3048 O O . ARG B 1 140 ? 16.859 17.172 11.938 1 95.38 140 ARG B O 1
ATOM 3055 N N . GLY B 1 141 ? 14.602 17.172 11.648 1 95.69 141 GLY B N 1
ATOM 3056 C CA . GLY B 1 141 ? 14.75 16.906 10.227 1 95.69 141 GLY B CA 1
ATOM 3057 C C . GLY B 1 141 ? 14.625 18.141 9.367 1 95.69 141 GLY B C 1
ATOM 3058 O O . GLY B 1 141 ? 14.734 18.078 8.141 1 95.69 141 GLY B O 1
ATOM 3059 N N . MET B 1 142 ? 14.414 19.234 9.984 1 96.38 142 MET B N 1
ATOM 3060 C CA . MET B 1 142 ? 14.25 20.5 9.281 1 96.38 142 MET B CA 1
ATOM 3061 C C . MET B 1 142 ? 15.594 21.203 9.102 1 96.38 142 MET B C 1
ATOM 3063 O O . MET B 1 142 ? 16.469 21.109 9.969 1 96.38 142 MET B O 1
ATOM 3067 N N . ARG B 1 143 ? 15.711 21.859 7.957 1 95.5 143 ARG B N 1
ATOM 3068 C CA . ARG B 1 143 ? 16.875 22.688 7.664 1 95.5 143 ARG B CA 1
ATOM 3069 C C . ARG B 1 143 ? 16.469 24.141 7.43 1 95.5 143 ARG B C 1
ATOM 3071 O O . ARG B 1 143 ? 15.461 24.422 6.781 1 95.5 143 ARG B O 1
ATOM 3078 N N . ARG B 1 144 ? 17.25 25.078 7.902 1 93.88 144 ARG B N 1
ATOM 3079 C CA . ARG B 1 144 ? 17 26.5 7.699 1 93.88 144 ARG B CA 1
ATOM 3080 C C . ARG B 1 144 ? 17.328 26.906 6.27 1 93.88 144 ARG B C 1
ATOM 3082 O O . ARG B 1 144 ? 18.344 26.484 5.711 1 93.88 144 ARG B O 1
ATOM 3089 N N . THR B 1 145 ? 16.422 27.719 5.816 1 91.88 145 THR B N 1
ATOM 3090 C CA . THR B 1 145 ? 16.703 28.312 4.512 1 91.88 145 THR B CA 1
ATOM 3091 C C . THR B 1 145 ? 17.344 29.688 4.668 1 91.88 145 THR B C 1
ATOM 3093 O O . THR B 1 145 ? 17.609 30.125 5.789 1 91.88 145 THR B O 1
ATOM 3096 N N . THR B 1 146 ? 17.719 30.25 3.539 1 84.88 146 THR B N 1
ATOM 3097 C CA . THR B 1 146 ? 18.312 31.594 3.578 1 84.88 146 THR B CA 1
ATOM 3098 C C . THR B 1 146 ? 17.219 32.656 3.568 1 84.88 146 THR B C 1
ATOM 3100 O O . THR B 1 146 ? 17.516 33.844 3.564 1 84.88 146 THR B O 1
ATOM 3103 N N . GLN B 1 147 ? 16.141 32.188 3.637 1 83 147 GLN B N 1
ATOM 3104 C CA . GLN B 1 147 ? 15.023 33.125 3.494 1 83 147 GLN B CA 1
ATOM 3105 C C . GLN B 1 147 ? 14.203 33.219 4.781 1 83 147 GLN B C 1
ATOM 3107 O O . GLN B 1 147 ? 14.031 32.219 5.48 1 83 147 GLN B O 1
ATOM 3112 N N . GLY B 1 148 ? 13.773 34.406 5.082 1 76 148 GLY B N 1
ATOM 3113 C CA . GLY B 1 148 ? 12.812 34.594 6.148 1 76 148 GLY B CA 1
ATOM 3114 C C . GLY B 1 148 ? 13.453 34.719 7.52 1 76 148 GLY B C 1
ATOM 3115 O O . GLY B 1 148 ? 14.602 34.312 7.707 1 76 148 GLY B O 1
ATOM 3116 N N . GLU B 1 149 ? 12.664 35.219 8.43 1 84.56 149 GLU B N 1
ATOM 3117 C CA . GLU B 1 149 ? 13.078 35.375 9.82 1 84.56 149 GLU B CA 1
ATOM 3118 C C . GLU B 1 149 ? 12.516 34.25 10.68 1 84.56 149 GLU B C 1
ATOM 3120 O O . GLU B 1 149 ? 11.312 34 10.688 1 84.56 149 GLU B O 1
ATOM 3125 N N . GLU B 1 150 ? 13.32 33.594 11.375 1 86.06 150 GLU B N 1
ATOM 3126 C CA . GLU B 1 150 ? 12.945 32.438 12.18 1 86.06 150 GLU B CA 1
ATOM 3127 C C . GLU B 1 150 ? 11.867 32.781 13.195 1 86.06 150 GLU B C 1
ATOM 3129 O O . GLU B 1 150 ? 10.953 32 13.438 1 86.06 150 GLU B O 1
ATOM 3134 N N . ASP B 1 151 ? 11.906 33.938 13.727 1 90.12 151 ASP B N 1
ATOM 3135 C CA . ASP B 1 151 ? 10.992 34.344 14.781 1 90.12 151 ASP B CA 1
ATOM 3136 C C . ASP B 1 151 ? 9.57 34.531 14.242 1 90.12 151 ASP B C 1
ATOM 3138 O O . ASP B 1 151 ? 8.602 34.531 15.008 1 90.12 151 ASP B O 1
ATOM 3142 N N . ALA B 1 152 ? 9.438 34.656 12.984 1 91.31 152 ALA B N 1
ATOM 3143 C CA . ALA B 1 152 ? 8.141 34.844 12.359 1 91.31 152 ALA B CA 1
ATOM 3144 C C . ALA B 1 152 ? 7.457 33.531 12.055 1 91.31 152 ALA B C 1
ATOM 3146 O O . ALA B 1 152 ? 6.266 33.469 11.75 1 91.31 152 ALA B O 1
ATOM 3147 N N . TRP B 1 153 ? 8.188 32.438 12.164 1 95.69 153 TRP B N 1
ATOM 3148 C CA . TRP B 1 153 ? 7.668 31.109 11.852 1 95.69 153 TRP B CA 1
ATOM 3149 C C . TRP B 1 153 ? 7.074 30.453 13.086 1 95.69 153 TRP B C 1
ATOM 3151 O O . TRP B 1 153 ? 7.707 30.406 14.148 1 95.69 153 TRP B O 1
ATOM 3161 N N . THR B 1 154 ? 5.836 29.938 12.984 1 96.19 154 THR B N 1
ATOM 3162 C CA . THR B 1 154 ? 5.242 29.234 14.117 1 96.19 154 THR B CA 1
ATOM 3163 C C . THR B 1 154 ? 4.66 27.891 13.672 1 96.19 154 THR B C 1
ATOM 3165 O O . THR B 1 154 ? 4.18 27.75 12.547 1 96.19 154 THR B O 1
ATOM 3168 N N . TRP B 1 155 ? 4.648 26.906 14.57 1 97.62 155 TRP B N 1
ATOM 3169 C CA . TRP B 1 155 ? 4.07 25.578 14.328 1 97.62 155 TRP B CA 1
ATOM 3170 C C . TRP B 1 155 ? 2.576 25.688 14.031 1 97.62 155 TRP B C 1
ATOM 3172 O O . TRP B 1 155 ? 2.066 25.031 13.125 1 97.62 155 TRP B O 1
ATOM 3182 N N . GLU B 1 156 ? 1.868 26.516 14.781 1 96.5 156 GLU B N 1
ATOM 3183 C CA . GLU B 1 156 ? 0.426 26.672 14.625 1 96.5 156 GLU B CA 1
ATOM 3184 C C . GLU B 1 156 ? 0.072 27.188 13.227 1 96.5 156 GLU B C 1
ATOM 3186 O O . GLU B 1 156 ? -0.838 26.656 12.586 1 96.5 156 GLU B O 1
ATOM 3191 N N . ARG B 1 157 ? 0.748 28.188 12.812 1 96.19 157 ARG B N 1
ATOM 3192 C CA . ARG B 1 157 ? 0.492 28.719 11.484 1 96.19 157 ARG B CA 1
ATOM 3193 C C . ARG B 1 157 ? 0.767 27.688 10.406 1 96.19 157 ARG B C 1
ATOM 3195 O O . ARG B 1 157 ? 0.071 27.641 9.391 1 96.19 157 ARG B O 1
ATOM 3202 N N . GLN B 1 158 ? 1.809 26.859 10.594 1 98.06 158 GLN B N 1
ATOM 3203 C CA . GLN B 1 158 ? 2.133 25.828 9.625 1 98.06 158 GLN B CA 1
ATOM 3204 C C . GLN B 1 158 ? 1.022 24.781 9.547 1 98.06 158 GLN B C 1
ATOM 3206 O O . GLN B 1 158 ? 0.596 24.406 8.453 1 98.06 158 GLN B O 1
ATOM 3211 N N . VAL B 1 159 ? 0.544 24.297 10.664 1 98.56 159 VAL B N 1
ATOM 3212 C CA . VAL B 1 159 ? -0.558 23.344 10.695 1 98.56 159 VAL B CA 1
ATOM 3213 C C . VAL B 1 159 ? -1.795 23.953 10.039 1 98.56 159 VAL B C 1
ATOM 3215 O O . VAL B 1 159 ? -2.477 23.297 9.25 1 98.56 159 VAL B O 1
ATOM 3218 N N . THR B 1 160 ? -2.062 25.219 10.336 1 98.5 160 THR B N 1
ATOM 3219 C CA . THR B 1 160 ? -3.211 25.906 9.766 1 98.5 160 THR B CA 1
ATOM 3220 C C . THR B 1 160 ? -3.098 25.969 8.242 1 98.5 160 THR B C 1
ATOM 3222 O O . THR B 1 160 ? -4.105 25.891 7.539 1 98.5 160 THR B O 1
ATOM 3225 N N . SER B 1 161 ? -1.875 26.156 7.75 1 98.62 161 SER B N 1
ATOM 3226 C CA . SER B 1 161 ? -1.668 26.203 6.305 1 98.62 161 SER B CA 1
ATOM 3227 C C . SER B 1 161 ? -2.084 24.891 5.645 1 98.62 161 SER B C 1
ATOM 3229 O O . SER B 1 161 ? -2.676 24.891 4.566 1 98.62 161 SER B O 1
ATOM 3231 N N . TYR B 1 162 ? -1.762 23.766 6.281 1 98.81 162 TYR B N 1
ATOM 3232 C CA . TYR B 1 162 ? -2.178 22.484 5.75 1 98.81 162 TYR B CA 1
ATOM 3233 C C . TYR B 1 162 ? -3.693 22.328 5.805 1 98.81 162 TYR B C 1
ATOM 3235 O O . TYR B 1 162 ? -4.305 21.797 4.875 1 98.81 162 TYR B O 1
ATOM 3243 N N . PHE B 1 163 ? -4.309 22.812 6.871 1 98.88 163 PHE B N 1
ATOM 3244 C CA . PHE B 1 163 ? -5.762 22.766 7.004 1 98.88 163 PHE B CA 1
ATOM 3245 C C . PHE B 1 163 ? -6.426 23.625 5.934 1 98.88 163 PHE B C 1
ATOM 3247 O O . PHE B 1 163 ? -7.375 23.188 5.281 1 98.88 163 PHE B O 1
ATOM 3254 N N . ALA B 1 164 ? -5.863 24.797 5.711 1 98.75 164 ALA B N 1
ATOM 3255 C CA . ALA B 1 164 ? -6.391 25.75 4.742 1 98.75 164 ALA B CA 1
ATOM 3256 C C . ALA B 1 164 ? -6.297 25.203 3.322 1 98.75 164 ALA B C 1
ATOM 3258 O O . ALA B 1 164 ? -7.074 25.578 2.445 1 98.75 164 ALA B O 1
ATOM 3259 N N . ASN B 1 165 ? -5.355 24.344 3.135 1 98.5 165 ASN B N 1
ATOM 3260 C CA . ASN B 1 165 ? -5.09 23.859 1.788 1 98.5 165 ASN B CA 1
ATOM 3261 C C . ASN B 1 165 ? -6.059 22.75 1.396 1 98.5 165 ASN B C 1
ATOM 3263 O O . ASN B 1 165 ? -5.938 22.156 0.32 1 98.5 165 ASN B O 1
ATOM 3267 N N . HIS B 1 166 ? -7.02 22.391 2.244 1 97.94 166 HIS B N 1
ATOM 3268 C CA . HIS B 1 166 ? -8.172 21.562 1.925 1 97.94 166 HIS B CA 1
ATOM 3269 C C . HIS B 1 166 ? -9.359 22.406 1.488 1 97.94 166 HIS B C 1
ATOM 3271 O O . HIS B 1 166 ? -9.531 23.531 1.952 1 97.94 166 HIS B O 1
ATOM 3277 N N . SER B 1 167 ? -10.18 21.844 0.643 1 96.38 167 SER B N 1
ATOM 3278 C CA . SER B 1 167 ? -11.453 22.484 0.344 1 96.38 167 SER B CA 1
ATOM 3279 C C . SER B 1 167 ? -12.336 22.562 1.582 1 96.38 167 SER B C 1
ATOM 3281 O O . SER B 1 167 ? -12.156 21.797 2.531 1 96.38 167 SER B O 1
ATOM 3283 N N . PRO B 1 168 ? -13.258 23.469 1.559 1 97 168 PRO B N 1
ATOM 3284 C CA . PRO B 1 168 ? -14.188 23.547 2.684 1 97 168 PRO B CA 1
ATOM 3285 C C . PRO B 1 168 ? -14.883 22.203 2.953 1 97 168 PRO B C 1
ATOM 3287 O O . PRO B 1 168 ? -15.125 21.859 4.109 1 97 168 PRO B O 1
ATOM 3290 N N . ALA B 1 169 ? -15.242 21.5 1.935 1 95.44 169 ALA B N 1
ATOM 3291 C CA . ALA B 1 169 ? -15.875 20.188 2.084 1 95.44 169 ALA B CA 1
ATOM 3292 C C . ALA B 1 169 ? -14.945 19.219 2.791 1 95.44 169 ALA B C 1
ATOM 3294 O O . ALA B 1 169 ? -15.367 18.484 3.693 1 95.44 169 ALA B O 1
ATOM 3295 N N . MET B 1 170 ? -13.68 19.172 2.355 1 96.12 170 MET B N 1
ATOM 3296 C CA . MET B 1 170 ? -12.719 18.281 2.984 1 96.12 170 MET B CA 1
ATOM 3297 C C . MET B 1 170 ? -12.453 18.688 4.43 1 96.12 170 MET B C 1
ATOM 3299 O O . MET B 1 170 ? -12.32 17.828 5.305 1 96.12 170 MET B O 1
ATOM 3303 N N . ARG B 1 171 ? -12.352 20 4.703 1 98.19 171 ARG B N 1
ATOM 3304 C CA . ARG B 1 171 ? -12.258 20.453 6.086 1 98.19 171 ARG B CA 1
ATOM 3305 C C . ARG B 1 171 ? -13.445 19.969 6.906 1 98.19 171 ARG B C 1
ATOM 3307 O O . ARG B 1 171 ? -13.289 19.578 8.062 1 98.19 171 ARG B O 1
ATOM 3314 N N . GLY B 1 172 ? -14.562 19.953 6.27 1 97.25 172 GLY B N 1
ATOM 3315 C CA . GLY B 1 172 ? -15.773 19.5 6.926 1 97.25 172 GLY B CA 1
ATOM 3316 C C . GLY B 1 172 ? -15.711 18.031 7.328 1 97.25 172 GLY B C 1
ATOM 3317 O O . GLY B 1 172 ? -16.406 17.609 8.258 1 97.25 172 GLY B O 1
ATOM 3318 N N . SER B 1 173 ? -14.898 17.203 6.672 1 97 173 SER B N 1
ATOM 3319 C CA . SER B 1 173 ? -14.805 15.773 6.973 1 97 173 SER B CA 1
ATOM 3320 C C . SER B 1 173 ? -14.219 15.539 8.367 1 97 173 SER B C 1
ATOM 3322 O O . SER B 1 173 ? -14.438 14.484 8.969 1 97 173 SER B O 1
ATOM 3324 N N . PHE B 1 174 ? -13.57 16.531 8.906 1 97.94 174 PHE B N 1
ATOM 3325 C CA . PHE B 1 174 ? -13.039 16.422 10.258 1 97.94 174 PHE B CA 1
ATOM 3326 C C . PHE B 1 174 ? -14.133 16.625 11.289 1 97.94 174 PHE B C 1
ATOM 3328 O O . PHE B 1 174 ? -13.898 16.453 12.492 1 97.94 174 PHE B O 1
ATOM 3335 N N . ARG B 1 175 ? -15.312 16.953 10.828 1 97.19 175 ARG B N 1
ATOM 3336 C CA . ARG B 1 175 ? -16.5 17.031 11.672 1 97.19 175 ARG B CA 1
ATOM 3337 C C . ARG B 1 175 ? -17.359 15.773 11.539 1 97.19 175 ARG B C 1
ATOM 3339 O O . ARG B 1 175 ? -18.453 15.703 12.109 1 97.19 175 ARG B O 1
ATOM 3346 N N . ASN B 1 176 ? -16.969 14.789 10.742 1 96.75 176 ASN B N 1
ATOM 3347 C CA . ASN B 1 176 ? -17.672 13.516 10.688 1 96.75 176 ASN B CA 1
ATOM 3348 C C . ASN B 1 176 ? -17.656 12.805 12.039 1 96.75 176 ASN B C 1
ATOM 3350 O O . ASN B 1 176 ? -16.797 13.086 12.883 1 96.75 176 ASN B O 1
ATOM 3354 N N . PRO B 1 177 ? -18.625 11.852 12.227 1 96.56 177 PRO B N 1
ATOM 3355 C CA . PRO B 1 177 ? -18.469 10.984 13.391 1 96.56 177 PRO B CA 1
ATOM 3356 C C . PRO B 1 177 ? -17.141 10.219 13.391 1 96.56 177 PRO B C 1
ATOM 3358 O O . PRO B 1 177 ? -16.453 10.18 12.367 1 96.56 177 PRO B O 1
ATOM 3361 N N . PRO B 1 178 ? -16.719 9.68 14.555 1 95.88 178 PRO B N 1
ATOM 3362 C CA . PRO B 1 178 ? -15.406 9.023 14.625 1 95.88 178 PRO B CA 1
ATOM 3363 C C . PRO B 1 178 ? -15.242 7.914 13.586 1 95.88 178 PRO B C 1
ATOM 3365 O O . PRO B 1 178 ? -16.047 6.988 13.531 1 95.88 178 PRO B O 1
ATOM 3368 N N . PRO B 1 179 ? -14.219 8.039 12.812 1 96.56 179 PRO B N 1
ATOM 3369 C CA . PRO B 1 179 ? -14.008 7.062 11.742 1 96.56 179 PRO B CA 1
ATOM 3370 C C . PRO B 1 179 ? -13.898 5.629 12.258 1 96.56 179 PRO B C 1
ATOM 3372 O O . PRO B 1 179 ? -13.219 5.379 13.258 1 96.56 179 PRO B O 1
ATOM 3375 N N . GLY B 1 180 ? -14.57 4.711 11.547 1 95.94 180 GLY B N 1
ATOM 3376 C CA . GLY B 1 180 ? -14.414 3.293 11.844 1 95.94 180 GLY B CA 1
ATOM 3377 C C . GLY B 1 180 ? -15.422 2.775 12.844 1 95.94 180 GLY B C 1
ATOM 3378 O O . GLY B 1 180 ? -15.531 1.565 13.055 1 95.94 180 GLY B O 1
ATOM 3379 N N . ARG B 1 181 ? -16.125 3.674 13.477 1 95.38 181 ARG B N 1
ATOM 3380 C CA . ARG B 1 181 ? -17.188 3.242 14.367 1 95.38 181 ARG B CA 1
ATOM 3381 C C . ARG B 1 181 ? -18.422 2.83 13.578 1 95.38 181 ARG B C 1
ATOM 3383 O O . ARG B 1 181 ? -18.656 3.316 12.469 1 95.38 181 ARG B O 1
ATOM 3390 N N . PRO B 1 182 ? -19.234 1.937 14.148 1 96.69 182 PRO B N 1
ATOM 3391 C CA . PRO B 1 182 ? -20.469 1.538 13.445 1 96.69 182 PRO B CA 1
ATOM 3392 C C . PRO B 1 182 ? -21.359 2.725 13.109 1 96.69 182 PRO B C 1
ATOM 3394 O O . PRO B 1 182 ? -21.562 3.611 13.953 1 96.69 182 PRO B O 1
ATOM 3397 N N . ARG B 1 183 ? -21.844 2.74 11.969 1 95.19 183 ARG B N 1
ATOM 3398 C CA . ARG B 1 183 ? -22.625 3.865 11.469 1 95.19 183 ARG B CA 1
ATOM 3399 C C . ARG B 1 183 ? -23.969 3.971 12.203 1 95.19 183 ARG B C 1
ATOM 3401 O O . ARG B 1 183 ? -24.609 5.027 12.195 1 95.19 183 ARG B O 1
ATOM 3408 N N . ASP B 1 184 ? -24.422 2.889 12.75 1 93.31 184 ASP B N 1
ATOM 3409 C CA . ASP B 1 184 ? -25.703 2.898 13.469 1 93.31 184 ASP B CA 1
ATOM 3410 C C . ASP B 1 184 ? -25.547 3.562 14.836 1 93.31 184 ASP B C 1
ATOM 3412 O O . ASP B 1 184 ? -26.547 3.797 15.531 1 93.31 184 ASP B O 1
ATOM 3416 N N . THR B 1 185 ? -24.344 3.879 15.203 1 91.31 185 THR B N 1
ATOM 3417 C CA . THR B 1 185 ? -24.125 4.668 16.406 1 91.31 185 THR B CA 1
ATOM 3418 C C . THR B 1 185 ? -24.328 6.152 16.125 1 91.31 185 THR B C 1
ATOM 3420 O O . THR B 1 185 ? -23.922 6.66 15.086 1 91.31 185 THR B O 1
ATOM 3423 N N . PRO B 1 186 ? -25 6.766 17 1 90.19 186 PRO B N 1
ATOM 3424 C CA . PRO B 1 186 ? -25.234 8.195 16.781 1 90.19 186 PRO B CA 1
ATOM 3425 C C . PRO B 1 186 ? -23.953 8.992 16.609 1 90.19 186 PRO B C 1
ATOM 3427 O O . PRO B 1 186 ? -22.953 8.695 17.266 1 90.19 186 PRO B O 1
ATOM 3430 N N . ALA B 1 187 ? -23.734 9.922 15.688 1 86.38 187 ALA B N 1
ATOM 3431 C CA . ALA B 1 187 ? -22.562 10.734 15.375 1 86.38 187 ALA B CA 1
ATOM 3432 C C . ALA B 1 187 ? -22.094 11.531 16.594 1 86.38 187 ALA B C 1
ATOM 3434 O O . ALA B 1 187 ? -20.906 11.594 16.875 1 86.38 187 ALA B O 1
ATOM 3435 N N . GLY B 1 188 ? -22.766 11.898 17.453 1 86.25 188 GLY B N 1
ATOM 3436 C CA . GLY B 1 188 ? -22.5 12.836 18.531 1 86.25 188 GLY B CA 1
ATOM 3437 C C . GLY B 1 188 ? -22.844 14.273 18.172 1 86.25 188 GLY B C 1
ATOM 3438 O O . GLY B 1 188 ? -23.062 14.586 17 1 86.25 188 GLY B O 1
ATOM 3439 N N . PRO B 1 189 ? -22.922 15.125 19.172 1 88.44 189 PRO B N 1
ATOM 3440 C CA . PRO B 1 189 ? -23.328 16.516 18.938 1 88.44 189 PRO B CA 1
ATOM 3441 C C . PRO B 1 189 ? -22.375 17.25 18 1 88.44 189 PRO B C 1
ATOM 3443 O O . PRO B 1 189 ? -21.156 17.203 18.188 1 88.44 189 PRO B O 1
ATOM 3446 N N . GLY B 1 190 ? -22.906 17.875 16.953 1 91.06 190 GLY B N 1
ATOM 3447 C CA . GLY B 1 190 ? -22.109 18.703 16.062 1 91.06 190 GLY B CA 1
ATOM 3448 C C . GLY B 1 190 ? -21.391 17.922 14.984 1 91.06 190 GLY B C 1
ATOM 3449 O O . GLY B 1 190 ? -20.719 18.484 14.125 1 91.06 190 GLY B O 1
ATOM 3450 N N . LEU B 1 191 ? -21.5 16.625 15.086 1 95.88 191 LEU B N 1
ATOM 3451 C CA . LEU B 1 191 ? -20.844 15.773 14.102 1 95.88 191 LEU B CA 1
ATOM 3452 C C . LEU B 1 191 ? -21.844 15.281 13.055 1 95.88 191 LEU B C 1
ATOM 3454 O O . LEU B 1 191 ? -23 15 13.375 1 95.88 191 LEU B O 1
ATOM 3458 N N . GLY B 1 192 ? -21.375 15.219 11.82 1 93.88 192 GLY B N 1
ATOM 3459 C CA . GLY B 1 192 ? -22.203 14.75 10.727 1 93.88 192 GLY B CA 1
ATOM 3460 C C . GLY B 1 192 ? -21.5 14.758 9.383 1 93.88 192 GLY B C 1
ATOM 3461 O O . GLY B 1 192 ? -20.516 15.477 9.203 1 93.88 192 GLY B O 1
ATOM 3462 N N . LEU B 1 193 ? -22.062 14.047 8.477 1 93.69 193 LEU B N 1
ATOM 3463 C CA . LEU B 1 193 ? -21.484 13.984 7.137 1 93.69 193 LEU B CA 1
ATOM 3464 C C . LEU B 1 193 ? -21.906 15.195 6.312 1 93.69 193 LEU B C 1
ATOM 3466 O O . LEU B 1 193 ? -22.953 15.805 6.574 1 93.69 193 LEU B O 1
ATOM 3470 N N . GLY B 1 194 ? -21.094 15.5 5.34 1 92.25 194 GLY B N 1
ATOM 3471 C CA . GLY B 1 194 ? -21.484 16.453 4.309 1 92.25 194 GLY B CA 1
ATOM 3472 C C . GLY B 1 194 ? -21.359 17.891 4.758 1 92.25 194 GLY B C 1
ATOM 3473 O O . GLY B 1 194 ? -21.859 18.797 4.098 1 92.25 194 GLY B O 1
ATOM 3474 N N . GLN B 1 195 ? -20.719 18.156 5.855 1 94.88 195 GLN B N 1
ATOM 3475 C CA . GLN B 1 195 ? -20.547 19.516 6.34 1 94.88 195 GLN B CA 1
ATOM 3476 C C . GLN B 1 195 ? -19.406 20.219 5.609 1 94.88 195 GLN B C 1
ATOM 3478 O O . GLN B 1 195 ? -18.516 19.562 5.066 1 94.88 195 GLN B O 1
ATOM 3483 N N . THR B 1 196 ? -19.516 21.531 5.562 1 96.75 196 THR B N 1
ATOM 3484 C CA . THR B 1 196 ? -18.438 22.359 5.051 1 96.75 196 THR B CA 1
ATOM 3485 C C . THR B 1 196 ? -17.891 23.266 6.145 1 96.75 196 THR B C 1
ATOM 3487 O O . THR B 1 196 ? -18.625 23.656 7.059 1 96.75 196 THR B O 1
ATOM 3490 N N . VAL B 1 197 ? -16.641 23.562 6.082 1 97.94 197 VAL B N 1
ATOM 3491 C CA . VAL B 1 197 ? -15.992 24.406 7.074 1 97.94 197 VAL B CA 1
ATOM 3492 C C . VAL B 1 197 ? -15.188 25.5 6.371 1 97.94 197 VAL B C 1
ATOM 3494 O O . VAL B 1 197 ? -14.258 25.203 5.617 1 97.94 197 VAL B O 1
ATOM 3497 N N . ASP B 1 198 ? -15.508 26.766 6.594 1 98 198 ASP B N 1
ATOM 3498 C CA . ASP B 1 198 ? -14.781 27.906 6.055 1 98 198 ASP B CA 1
ATOM 3499 C C . ASP B 1 198 ? -13.836 28.5 7.102 1 98 198 ASP B C 1
ATOM 3501 O O . ASP B 1 198 ? -12.812 29.094 6.754 1 98 198 ASP B O 1
ATOM 3505 N N . ASP B 1 199 ? -14.219 28.344 8.336 1 98.44 199 ASP B N 1
ATOM 3506 C CA . ASP B 1 199 ? -13.43 28.859 9.453 1 98.44 199 ASP B CA 1
ATOM 3507 C C . ASP B 1 199 ? -12.18 28.016 9.688 1 98.44 199 ASP B C 1
ATOM 3509 O O . ASP B 1 199 ? -12.273 26.859 10.078 1 98.44 199 ASP B O 1
ATOM 3513 N N . LEU B 1 200 ? -11 28.562 9.516 1 98.62 200 LEU B N 1
ATOM 3514 C CA . LEU B 1 200 ? -9.742 27.828 9.664 1 98.62 200 LEU B CA 1
ATOM 3515 C C . LEU B 1 200 ? -9.477 27.484 11.125 1 98.62 200 LEU B C 1
ATOM 3517 O O . LEU B 1 200 ? -8.578 26.688 11.422 1 98.62 200 LEU B O 1
ATOM 3521 N N . HIS B 1 201 ? -10.297 27.984 12.039 1 98 201 HIS B N 1
ATOM 3522 C CA . HIS B 1 201 ? -10.125 27.734 13.461 1 98 201 HIS B CA 1
ATOM 3523 C C . HIS B 1 201 ? -11.359 27.062 14.055 1 98 201 HIS B C 1
ATOM 3525 O O . HIS B 1 201 ? -11.633 27.188 15.25 1 98 201 HIS B O 1
ATOM 3531 N N . ASP B 1 202 ? -12.133 26.438 13.195 1 98.06 202 ASP B N 1
ATOM 3532 C CA . ASP B 1 202 ? -13.273 25.656 13.695 1 98.06 202 ASP B CA 1
ATOM 3533 C C . ASP B 1 202 ? -12.836 24.672 14.781 1 98.06 202 ASP B C 1
ATOM 3535 O O . ASP B 1 202 ? -12 23.797 14.531 1 98.06 202 ASP B O 1
ATOM 3539 N N . PRO B 1 203 ? -13.344 24.781 15.945 1 97.19 203 PRO B N 1
ATOM 3540 C CA . PRO B 1 203 ? -12.797 24 17.062 1 97.19 203 PRO B CA 1
ATOM 3541 C C . PRO B 1 203 ? -12.992 22.5 16.891 1 97.19 203 PRO B C 1
ATOM 3543 O O . PRO B 1 203 ? -12.141 21.719 17.312 1 97.19 203 PRO B O 1
ATOM 3546 N N . VAL B 1 204 ? -14.078 22.078 16.297 1 97.69 204 VAL B N 1
ATOM 3547 C CA . VAL B 1 204 ? -14.344 20.656 16.125 1 97.69 204 VAL B CA 1
ATOM 3548 C C . VAL B 1 204 ? -13.414 20.078 15.07 1 97.69 204 VAL B C 1
ATOM 3550 O O . VAL B 1 204 ? -12.695 19.109 15.328 1 97.69 204 VAL B O 1
ATOM 3553 N N . ALA B 1 205 ? -13.391 20.703 13.867 1 98.38 205 ALA B N 1
ATOM 3554 C CA . ALA B 1 205 ? -12.547 20.219 12.773 1 98.38 205 ALA B CA 1
ATOM 3555 C C . ALA B 1 205 ? -11.07 20.25 13.156 1 98.38 205 ALA B C 1
ATOM 3557 O O . ALA B 1 205 ? -10.344 19.266 12.953 1 98.38 205 ALA B O 1
ATOM 3558 N N . ARG B 1 206 ? -10.672 21.359 13.797 1 98.38 206 ARG B N 1
ATOM 3559 C CA . ARG B 1 206 ? -9.273 21.516 14.172 1 98.38 206 ARG B CA 1
ATOM 3560 C C . ARG B 1 206 ? -8.906 20.594 15.32 1 98.38 206 ARG B C 1
ATOM 3562 O O . ARG B 1 206 ? -7.754 20.172 15.453 1 98.38 206 ARG B O 1
ATOM 3569 N N . GLY B 1 207 ? -9.867 20.312 16.141 1 98.12 207 GLY B N 1
ATOM 3570 C CA . GLY B 1 207 ? -9.633 19.359 17.203 1 98.12 207 GLY B CA 1
ATOM 3571 C C . GLY B 1 207 ? -9.289 17.969 16.703 1 98.12 207 GLY B C 1
ATOM 3572 O O . GLY B 1 207 ? -8.578 17.219 17.375 1 98.12 207 GLY B O 1
ATOM 3573 N N . ASN B 1 208 ? -9.758 17.609 15.531 1 98.38 208 ASN B N 1
ATOM 3574 C CA . ASN B 1 208 ? -9.562 16.266 14.977 1 98.38 208 ASN B CA 1
ATOM 3575 C C . ASN B 1 208 ? -8.453 16.25 13.922 1 98.38 208 ASN B C 1
ATOM 3577 O O . ASN B 1 208 ? -7.805 15.227 13.719 1 98.38 208 ASN B O 1
ATOM 3581 N N . PHE B 1 209 ? -8.195 17.422 13.344 1 98.81 209 PHE B N 1
ATOM 3582 C CA . PHE B 1 209 ? -7.258 17.547 12.234 1 98.81 209 PHE B CA 1
ATOM 3583 C C . PHE B 1 209 ? -5.82 17.422 12.727 1 98.81 209 PHE B C 1
ATOM 3585 O O . PHE B 1 209 ? -5.469 17.969 13.773 1 98.81 209 PHE B O 1
ATOM 3592 N N . ARG B 1 210 ? -4.98 16.656 11.977 1 98.88 210 ARG B N 1
ATOM 3593 C CA . ARG B 1 210 ? -3.553 16.547 12.258 1 98.88 210 ARG B CA 1
ATOM 3594 C C . ARG B 1 210 ? -2.746 16.531 10.961 1 98.88 210 ARG B C 1
ATOM 3596 O O . ARG B 1 210 ? -3.275 16.219 9.891 1 98.88 210 ARG B O 1
ATOM 3603 N N . VAL B 1 211 ? -1.533 16.922 11.031 1 98.88 211 VAL B N 1
ATOM 3604 C CA . VAL B 1 211 ? -0.538 16.719 9.984 1 98.88 211 VAL B CA 1
ATOM 3605 C C . VAL B 1 211 ? 0.391 15.57 10.359 1 98.88 211 VAL B C 1
ATOM 3607 O O . VAL B 1 211 ? 0.858 15.492 11.5 1 98.88 211 VAL B O 1
ATOM 3610 N N . VAL B 1 212 ? 0.561 14.656 9.477 1 98.94 212 VAL B N 1
ATOM 3611 C CA . VAL B 1 212 ? 1.51 13.562 9.648 1 98.94 212 VAL B CA 1
ATOM 3612 C C . VAL B 1 212 ? 2.781 13.852 8.852 1 98.94 212 VAL B C 1
ATOM 3614 O O . VAL B 1 212 ? 2.721 14.148 7.656 1 98.94 212 VAL B O 1
ATOM 3617 N N . VAL B 1 213 ? 3.885 13.805 9.531 1 98.94 213 VAL B N 1
ATOM 3618 C CA . VAL B 1 213 ? 5.176 14.039 8.898 1 98.94 213 VAL B CA 1
ATOM 3619 C C . VAL B 1 213 ? 6.012 12.758 8.953 1 98.94 213 VAL B C 1
ATOM 3621 O O . VAL B 1 213 ? 6.277 12.227 10.031 1 98.94 213 VAL B O 1
ATOM 3624 N N . VAL B 1 214 ? 6.422 12.289 7.812 1 98.94 214 VAL B N 1
ATOM 3625 C CA . VAL B 1 214 ? 7.203 11.055 7.699 1 98.94 214 VAL B CA 1
ATOM 3626 C C . VAL B 1 214 ? 8.688 11.398 7.543 1 98.94 214 VAL B C 1
ATOM 3628 O O . VAL B 1 214 ? 9.07 12.094 6.598 1 98.94 214 VAL B O 1
ATOM 3631 N N . ARG B 1 215 ? 9.469 10.953 8.422 1 98.56 215 ARG B N 1
ATOM 3632 C CA . ARG B 1 215 ? 10.922 11.109 8.383 1 98.56 215 ARG B CA 1
ATOM 3633 C C . ARG B 1 215 ? 11.586 9.891 7.75 1 98.56 215 ARG B C 1
ATOM 3635 O O . ARG B 1 215 ? 11.641 8.82 8.359 1 98.56 215 ARG B O 1
ATOM 3642 N N . PRO B 1 216 ? 12.133 10.07 6.527 1 98.69 216 PRO B N 1
ATOM 3643 C CA . PRO B 1 216 ? 12.719 8.922 5.84 1 98.69 216 PRO B CA 1
ATOM 3644 C C . PRO B 1 216 ? 14.031 8.461 6.477 1 98.69 216 PRO B C 1
ATOM 3646 O O . PRO B 1 216 ? 14.852 9.289 6.883 1 98.69 216 PRO B O 1
ATOM 3649 N N . GLU B 1 217 ? 14.195 7.176 6.566 1 98.19 217 GLU B N 1
ATOM 3650 C CA . GLU B 1 217 ? 15.445 6.562 7 1 98.19 217 GLU B CA 1
ATOM 3651 C C . GLU B 1 217 ? 16.016 5.641 5.922 1 98.19 217 GLU B C 1
ATOM 3653 O O . GLU B 1 217 ? 17.219 5.387 5.887 1 98.19 217 GLU B O 1
ATOM 3658 N N . GLU B 1 218 ? 15.219 5.082 5.145 1 98.62 218 GLU B N 1
ATOM 3659 C CA . GLU B 1 218 ? 15.547 4.285 3.969 1 98.62 218 GLU B CA 1
ATOM 3660 C C . GLU B 1 218 ? 14.602 4.586 2.811 1 98.62 218 GLU B C 1
ATOM 3662 O O . GLU B 1 218 ? 13.391 4.684 3.004 1 98.62 218 GLU B O 1
ATOM 3667 N N . VAL B 1 219 ? 15.156 4.793 1.625 1 98.94 219 VAL B N 1
ATOM 3668 C CA . VAL B 1 219 ? 14.375 5.09 0.426 1 98.94 219 VAL B CA 1
ATOM 3669 C C . VAL B 1 219 ? 14.812 4.172 -0.712 1 98.94 219 VAL B C 1
ATOM 3671 O O . VAL B 1 219 ? 16.016 3.941 -0.91 1 98.94 219 VAL B O 1
ATOM 3674 N N . GLU B 1 220 ? 13.867 3.635 -1.413 1 98.88 220 GLU B N 1
ATOM 3675 C CA . GLU B 1 220 ? 14.148 2.758 -2.545 1 98.88 220 GLU B CA 1
ATOM 3676 C C . GLU B 1 220 ? 13.367 3.184 -3.783 1 98.88 220 GLU B C 1
ATOM 3678 O O . GLU B 1 220 ? 12.188 3.531 -3.691 1 98.88 220 GLU B O 1
ATOM 3683 N N . ARG B 1 221 ? 14.039 3.154 -4.898 1 98.94 221 ARG B N 1
ATOM 3684 C CA . ARG B 1 221 ? 13.43 3.416 -6.199 1 98.94 221 ARG B CA 1
ATOM 3685 C C . ARG B 1 221 ? 13.547 2.199 -7.109 1 98.94 221 ARG B C 1
ATOM 3687 O O . ARG B 1 221 ? 14.633 1.638 -7.27 1 98.94 221 ARG B O 1
ATOM 3694 N N . LEU B 1 222 ? 12.484 1.738 -7.625 1 98.75 222 LEU B N 1
ATOM 3695 C CA . LEU B 1 222 ? 12.438 0.756 -8.703 1 98.75 222 LEU B CA 1
ATOM 3696 C C . LEU B 1 222 ? 11.969 1.399 -10.008 1 98.75 222 LEU B C 1
ATOM 3698 O O . LEU B 1 222 ? 10.828 1.854 -10.109 1 98.75 222 LEU B O 1
ATOM 3702 N N . ASP B 1 223 ? 12.867 1.484 -10.953 1 98.56 223 ASP B N 1
ATOM 3703 C CA . ASP B 1 223 ? 12.625 2.109 -12.25 1 98.56 223 ASP B CA 1
ATOM 3704 C C . ASP B 1 223 ? 12.242 1.068 -13.297 1 98.56 223 ASP B C 1
ATOM 3706 O O . ASP B 1 223 ? 13.094 0.303 -13.758 1 98.56 223 ASP B O 1
ATOM 3710 N N . LEU B 1 224 ? 11 1.055 -13.695 1 97 224 LEU B N 1
ATOM 3711 C CA . LEU B 1 224 ? 10.492 0.092 -14.664 1 97 224 LEU B CA 1
ATOM 3712 C C . LEU B 1 224 ? 10.289 0.748 -16.016 1 97 224 LEU B C 1
ATOM 3714 O O . LEU B 1 224 ? 9.625 0.182 -16.891 1 97 224 LEU B O 1
ATOM 3718 N N . SER B 1 225 ? 10.805 1.945 -16.219 1 96.81 225 SER B N 1
ATOM 3719 C CA . SER B 1 225 ? 10.578 2.682 -17.453 1 96.81 225 SER B CA 1
ATOM 3720 C C . SER B 1 225 ? 11.297 2.025 -18.625 1 96.81 225 SER B C 1
ATOM 3722 O O . SER B 1 225 ? 10.93 2.236 -19.797 1 96.81 225 SER B O 1
ATOM 3724 N N . ASP B 1 226 ? 12.352 1.284 -18.359 1 94.06 226 ASP B N 1
ATOM 3725 C CA . ASP B 1 226 ? 13.062 0.472 -19.344 1 94.06 226 ASP B CA 1
ATOM 3726 C C . ASP B 1 226 ? 13.156 -0.983 -18.891 1 94.06 226 ASP B C 1
ATOM 3728 O O . ASP B 1 226 ? 14.062 -1.348 -18.125 1 94.06 226 ASP B O 1
ATOM 3732 N N . LEU B 1 227 ? 12.328 -1.806 -19.391 1 88 227 LEU B N 1
ATOM 3733 C CA . LEU B 1 227 ? 12.203 -3.184 -18.938 1 88 227 LEU B CA 1
ATOM 3734 C C . LEU B 1 227 ? 13.43 -4.004 -19.344 1 88 227 LEU B C 1
ATOM 3736 O O . LEU B 1 227 ? 13.656 -5.094 -18.797 1 88 227 LEU B O 1
ATOM 3740 N N . GLN B 1 228 ? 14.195 -3.514 -20.266 1 87.94 228 GLN B N 1
ATOM 3741 C CA . GLN B 1 228 ? 15.43 -4.191 -20.656 1 87.94 228 GLN B CA 1
ATOM 3742 C C . GLN B 1 228 ? 16.562 -3.869 -19.688 1 87.94 228 GLN B C 1
ATOM 3744 O O . GLN B 1 228 ? 17.578 -4.559 -19.672 1 87.94 228 GLN B O 1
ATOM 3749 N N . ASN B 1 229 ? 16.312 -2.812 -19.031 1 90.88 229 ASN B N 1
ATOM 3750 C CA . ASN B 1 229 ? 17.297 -2.391 -18.047 1 90.88 229 ASN B CA 1
ATOM 3751 C C . ASN B 1 229 ? 16.641 -1.832 -16.781 1 90.88 229 ASN B C 1
ATOM 3753 O O . ASN B 1 229 ? 16.828 -0.662 -16.453 1 90.88 229 ASN B O 1
ATOM 3757 N N . VAL B 1 230 ? 15.969 -2.691 -16.078 1 95.75 230 VAL B N 1
ATOM 3758 C CA . VAL B 1 230 ? 15.297 -2.295 -14.844 1 95.75 230 VAL B CA 1
ATOM 3759 C C . VAL B 1 230 ? 16.344 -1.901 -13.789 1 95.75 230 VAL B C 1
ATOM 3761 O O . VAL B 1 230 ? 17.328 -2.613 -13.586 1 95.75 230 VAL B O 1
ATOM 3764 N N . ARG B 1 231 ? 16.156 -0.741 -13.188 1 97.19 231 ARG B N 1
ATOM 3765 C CA . ARG B 1 231 ? 1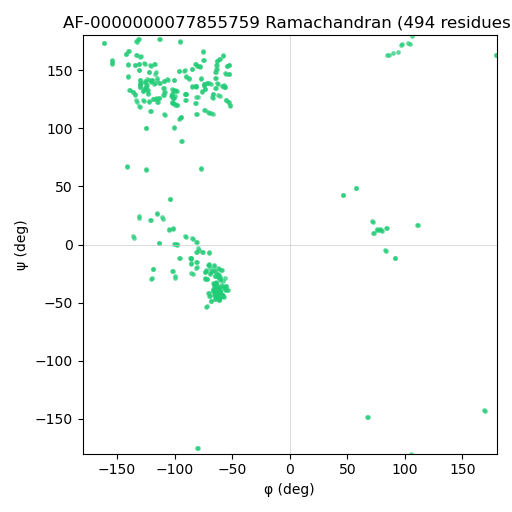7.094 -0.247 -12.18 1 97.19 231 ARG B CA 1
ATOM 3766 C C . ARG B 1 231 ? 16.438 -0.188 -10.805 1 97.19 231 ARG B C 1
ATOM 3768 O O . ARG B 1 231 ? 15.258 0.172 -10.695 1 97.19 231 ARG B O 1
ATOM 3775 N N . ARG B 1 232 ? 17.172 -0.575 -9.875 1 98.5 232 ARG B N 1
ATOM 3776 C CA . ARG B 1 232 ? 16.766 -0.532 -8.477 1 98.5 232 ARG B CA 1
ATOM 3777 C C . ARG B 1 232 ? 17.859 0.061 -7.598 1 98.5 232 ARG B C 1
ATOM 3779 O O . ARG B 1 232 ? 18.984 -0.427 -7.594 1 98.5 232 ARG B O 1
ATOM 3786 N N . VAL B 1 233 ? 17.5 1.144 -6.867 1 98.81 233 VAL B N 1
ATOM 3787 C CA . VAL B 1 233 ? 18.469 1.837 -6.023 1 98.81 233 VAL B CA 1
ATOM 3788 C C . VAL B 1 233 ? 17.891 2.01 -4.617 1 98.81 233 VAL B C 1
ATOM 3790 O O . VAL B 1 233 ? 16.719 2.332 -4.457 1 98.81 233 VAL B O 1
ATOM 3793 N N . GLN B 1 234 ? 18.734 1.803 -3.65 1 98.75 234 GLN B N 1
ATOM 3794 C CA . GLN B 1 234 ? 18.359 1.998 -2.252 1 98.75 234 GLN B CA 1
ATOM 3795 C C . GLN B 1 234 ? 19.297 2.998 -1.573 1 98.75 234 GLN B C 1
ATOM 3797 O O . GLN B 1 234 ? 20.516 2.941 -1.751 1 98.75 234 GLN B O 1
ATOM 3802 N N . TRP B 1 235 ? 18.719 3.963 -0.915 1 98.81 235 TRP B N 1
ATOM 3803 C CA . TRP B 1 235 ? 19.453 4.891 -0.052 1 98.81 235 TRP B CA 1
ATOM 3804 C C . TRP B 1 235 ? 19.141 4.625 1.416 1 98.81 235 TRP B C 1
ATOM 3806 O O . TRP 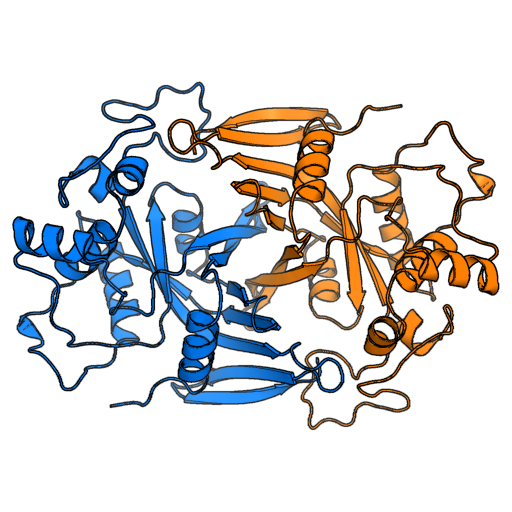B 1 235 ? 17.969 4.477 1.794 1 98.81 235 TRP B O 1
ATOM 3816 N N . THR B 1 236 ? 20.125 4.531 2.227 1 98.31 236 THR B N 1
ATOM 3817 C CA . THR B 1 236 ? 19.953 4.352 3.662 1 98.31 236 THR B CA 1
ATOM 3818 C C . THR B 1 236 ? 20.656 5.461 4.438 1 98.31 236 THR B C 1
ATOM 3820 O O . THR B 1 236 ? 21.797 5.82 4.121 1 98.31 236 THR B O 1
ATOM 3823 N N . LEU B 1 237 ? 19.938 6.004 5.375 1 97.19 237 LEU B N 1
ATOM 3824 C CA . LEU B 1 237 ? 20.5 7.051 6.219 1 97.19 237 LEU B CA 1
ATOM 3825 C C . LEU B 1 237 ? 21.344 6.457 7.34 1 97.19 237 LEU B C 1
ATOM 3827 O O . LEU B 1 237 ? 20.828 5.707 8.172 1 97.19 237 LEU B O 1
ATOM 3831 N N . GLN B 1 238 ? 22.609 6.695 7.27 1 94.5 238 GLN B N 1
ATOM 3832 C CA . GLN B 1 238 ? 23.547 6.285 8.305 1 94.5 238 GLN B CA 1
ATOM 3833 C C . GLN B 1 238 ? 24.312 7.48 8.859 1 94.5 238 GLN B C 1
ATOM 3835 O O . GLN B 1 238 ? 25.062 8.133 8.125 1 94.5 238 GLN B O 1
ATOM 3840 N N . GLU B 1 239 ? 24.25 7.699 10.188 1 89.69 239 GLU B N 1
ATOM 3841 C CA . GLU B 1 239 ? 24.969 8.797 10.836 1 89.69 239 GLU B CA 1
ATOM 3842 C C . GLU B 1 239 ? 24.781 10.102 10.062 1 89.69 239 GLU B C 1
ATOM 3844 O O . GLU B 1 239 ? 25.766 10.766 9.734 1 89.69 239 GLU B O 1
ATOM 3849 N N . ASP B 1 240 ? 23.609 10.414 9.602 1 87.56 240 ASP B N 1
ATOM 3850 C CA . ASP B 1 240 ? 23.219 11.664 8.961 1 87.56 240 ASP B CA 1
ATOM 3851 C C . ASP B 1 240 ? 23.734 11.734 7.527 1 87.56 240 ASP B C 1
ATOM 3853 O O . ASP B 1 240 ? 23.828 12.812 6.945 1 87.56 240 ASP B O 1
ATOM 3857 N N . ARG B 1 241 ? 24.188 10.602 7.051 1 94.19 241 ARG B N 1
ATOM 3858 C CA . ARG B 1 241 ? 24.609 10.508 5.656 1 94.19 241 ARG B CA 1
ATOM 3859 C C . ARG B 1 241 ? 23.828 9.422 4.918 1 94.19 241 ARG B C 1
ATOM 3861 O O . ARG B 1 241 ? 23.578 8.352 5.469 1 94.19 241 ARG B O 1
ATOM 3868 N N . TRP B 1 242 ? 23.516 9.719 3.695 1 97.44 242 TRP B N 1
ATOM 3869 C CA . TRP B 1 242 ? 22.828 8.742 2.861 1 97.44 242 TRP B CA 1
ATOM 3870 C C . TRP B 1 242 ? 23.812 7.875 2.1 1 97.44 242 TRP B C 1
ATOM 3872 O O . TRP B 1 242 ? 24.719 8.391 1.433 1 97.44 242 TRP B O 1
ATOM 3882 N N . GLU B 1 243 ? 23.688 6.629 2.268 1 97.88 243 GLU B N 1
ATOM 3883 C CA . GLU B 1 243 ? 24.453 5.664 1.493 1 97.88 243 GLU B CA 1
ATOM 3884 C C . GLU B 1 243 ? 23.625 5.047 0.379 1 97.88 243 GLU B C 1
ATOM 3886 O O . GLU B 1 243 ? 22.484 4.637 0.608 1 97.88 243 GLU B O 1
ATOM 3891 N N . GLU B 1 244 ? 24.219 5.004 -0.793 1 98.19 244 GLU B N 1
ATOM 3892 C CA . GLU B 1 244 ? 23.5 4.531 -1.974 1 98.19 244 GLU B CA 1
ATOM 3893 C C . GLU B 1 244 ? 24.031 3.174 -2.432 1 98.19 244 GLU B C 1
ATOM 3895 O O . GLU B 1 244 ? 25.25 2.969 -2.512 1 98.19 244 GLU B O 1
ATOM 3900 N N . VAL B 1 245 ? 23.156 2.268 -2.73 1 98.19 245 VAL B N 1
ATOM 3901 C CA . VAL B 1 245 ? 23.516 0.962 -3.273 1 98.19 245 VAL B CA 1
ATOM 3902 C C . VAL B 1 245 ? 22.578 0.601 -4.422 1 98.19 245 VAL B C 1
ATOM 3904 O O . VAL B 1 245 ? 21.359 0.774 -4.312 1 98.19 245 VAL B O 1
ATOM 3907 N N . GLU B 1 246 ? 23.109 0.17 -5.543 1 98.06 246 GLU B N 1
ATOM 3908 C CA . GLU B 1 246 ? 22.297 -0.388 -6.621 1 98.06 246 GLU B CA 1
ATOM 3909 C C . GLU B 1 246 ? 22.031 -1.875 -6.402 1 98.06 246 GLU B C 1
ATOM 3911 O O . GLU B 1 246 ? 22.938 -2.621 -6.023 1 98.06 246 GLU B O 1
ATOM 3916 N N . LEU B 1 247 ? 20.812 -2.266 -6.625 1 98.06 247 LEU B N 1
ATOM 3917 C CA . LEU B 1 247 ? 20.391 -3.637 -6.371 1 98.06 247 LEU B CA 1
ATOM 3918 C C . LEU B 1 247 ? 19.859 -4.285 -7.645 1 98.06 247 LEU B C 1
ATOM 3920 O O . LEU B 1 247 ? 19.391 -3.59 -8.555 1 98.06 247 LEU B O 1
ATOM 3924 N N . TRP B 1 248 ? 19.938 -5.598 -7.691 1 96.56 248 TRP B N 1
ATOM 3925 C CA . TRP B 1 248 ? 19.203 -6.32 -8.727 1 96.56 248 TRP B CA 1
ATOM 3926 C C . TRP B 1 248 ? 17.703 -6.164 -8.539 1 96.56 248 TRP B C 1
ATOM 3928 O O . TRP B 1 248 ? 17.203 -6.184 -7.406 1 96.56 248 TRP B O 1
ATOM 3938 N N . PRO B 1 249 ? 17.016 -6.066 -9.633 1 94.75 249 PRO B N 1
ATOM 3939 C CA . PRO B 1 249 ? 15.578 -5.836 -9.508 1 94.75 249 PRO B CA 1
ATOM 3940 C C . PRO B 1 249 ? 14.828 -7.062 -8.992 1 94.75 249 PRO B C 1
ATOM 3942 O O . PRO B 1 249 ? 15.32 -8.188 -9.125 1 94.75 249 PRO B O 1
#